Protein AF-0000000082827845 (afdb_homodimer)

InterPro domains:
  IPR000489 Pterin-binding domain [PF00809] (26-265)
  IPR000489 Pterin-binding domain [PS00792] (25-40)
  IPR000489 Pterin-binding domain [PS00793] (59-72)
  IPR000489 Pterin-binding domain [PS50972] (23-275)
  IPR006390 Dihydropteroate synthase domain [TIGR01496] (25-279)
  IPR006390 Dihydropteroate synthase domain [cd00739] (23-278)
  IPR011005 Dihydropteroate synthase-like superfamily [G3DSA:3.20.20.20] (3-283)
  IPR011005 Dihydropteroate synthase-like superfamily [SSF51717] (11-282)
  IPR045031 Dihydropteroate synthase-like [PTHR20941] (20-282)

Structure (mmCIF, N/CA/C/O backbone):
data_AF-0000000082827845-model_v1
#
loop_
_entity.id
_entity.type
_entity.pdbx_description
1 polymer 'Dihydropteroate synthase'
#
loop_
_atom_site.group_PDB
_atom_site.id
_atom_site.type_symbol
_atom_site.label_atom_id
_atom_site.label_alt_id
_atom_site.label_comp_id
_atom_site.label_asym_id
_atom_site.label_entity_id
_atom_site.label_seq_id
_atom_site.pdbx_PDB_ins_code
_atom_site.Cartn_x
_atom_site.Cartn_y
_atom_site.Cartn_z
_atom_site.occupancy
_atom_site.B_iso_or_equiv
_atom_site.auth_seq_id
_atom_site.auth_comp_id
_atom_site.auth_asym_id
_atom_site.auth_atom_id
_atom_site.pdbx_PDB_model_num
ATOM 1 N N . MET A 1 1 ? 6.414 -2.961 13.812 1 92.38 1 MET A N 1
ATOM 2 C CA . MET A 1 1 ? 5.125 -2.318 13.578 1 92.38 1 MET A CA 1
ATOM 3 C C . MET A 1 1 ? 3.998 -3.105 14.234 1 92.38 1 MET A C 1
ATOM 5 O O . MET A 1 1 ? 4.078 -4.328 14.359 1 92.38 1 MET A O 1
ATOM 9 N N . GLN A 1 2 ? 3.01 -2.445 14.758 1 96.38 2 GLN A N 1
ATOM 10 C CA . GLN A 1 2 ? 1.817 -3.051 15.336 1 96.38 2 GLN A CA 1
ATOM 11 C C . GLN A 1 2 ? 0.549 -2.475 14.711 1 96.38 2 GLN A C 1
ATOM 13 O O . GLN A 1 2 ? 0.483 -1.279 14.422 1 96.38 2 GLN A O 1
ATOM 18 N N . LEU A 1 3 ? -0.365 -3.387 14.539 1 97.62 3 LEU A N 1
ATOM 19 C CA . LEU A 1 3 ? -1.661 -2.93 14.047 1 97.62 3 LEU A CA 1
ATOM 20 C C . LEU A 1 3 ? -2.469 -2.283 15.164 1 97.62 3 LEU A C 1
ATOM 22 O O . LEU A 1 3 ? -2.539 -2.82 16.281 1 97.62 3 LEU A O 1
ATOM 26 N N . ILE A 1 4 ? -2.93 -1.131 14.906 1 97.88 4 ILE A N 1
ATOM 27 C CA . ILE A 1 4 ? -3.771 -0.414 15.852 1 97.88 4 ILE A CA 1
ATOM 28 C C . ILE A 1 4 ? -5.078 -0.001 15.18 1 97.88 4 ILE A C 1
ATOM 30 O O . ILE A 1 4 ? -5.07 0.499 14.047 1 97.88 4 ILE A O 1
ATOM 34 N N . SER A 1 5 ? -6.223 -0.24 15.844 1 96.19 5 SER A N 1
ATOM 35 C CA . SER A 1 5 ? -7.512 0.192 15.312 1 96.19 5 SER A CA 1
ATOM 36 C C . SER A 1 5 ? -7.617 1.714 15.281 1 96.19 5 SER A C 1
ATOM 38 O O . SER A 1 5 ? -7.031 2.398 16.125 1 96.19 5 SER A O 1
ATOM 40 N N . LEU A 1 6 ? -8.328 2.242 14.344 1 97.56 6 LEU A N 1
ATOM 41 C CA . LEU A 1 6 ? -8.609 3.672 14.297 1 97.56 6 LEU A CA 1
ATOM 42 C C . LEU A 1 6 ? -9.539 4.082 15.43 1 97.56 6 LEU A C 1
ATOM 44 O O . LEU A 1 6 ? -10.328 3.271 15.922 1 97.56 6 LEU A O 1
ATOM 48 N N . PRO A 1 7 ? -9.383 5.348 15.82 1 96.12 7 PRO A N 1
ATOM 49 C CA . PRO A 1 7 ? -10.211 5.777 16.953 1 96.12 7 PRO A CA 1
ATOM 50 C C . PRO A 1 7 ? -11.688 5.906 16.578 1 96.12 7 PRO A C 1
ATOM 52 O O . PRO A 1 7 ? -12.023 6.34 15.477 1 96.12 7 PRO A O 1
ATOM 55 N N . LYS A 1 8 ? -12.617 5.523 17.5 1 94.94 8 LYS A N 1
ATOM 56 C CA . LYS A 1 8 ? -14.055 5.703 17.328 1 94.94 8 LYS A CA 1
ATOM 57 C C . LYS A 1 8 ? -14.5 7.074 17.844 1 94.94 8 LYS A C 1
ATOM 59 O O . LYS A 1 8 ? -15.062 7.184 18.938 1 94.94 8 LYS A O 1
ATOM 64 N N . GLN A 1 9 ? -14.164 8.039 17.078 1 96.06 9 GLN A N 1
ATOM 65 C CA . GLN A 1 9 ? -14.438 9.43 17.438 1 96.06 9 GLN A CA 1
ATOM 66 C C . GLN A 1 9 ? -14.93 10.219 16.234 1 96.06 9 GLN A C 1
AT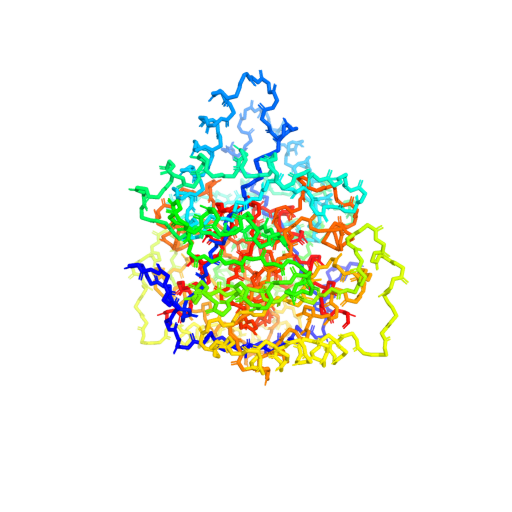OM 68 O O . GLN A 1 9 ? -14.555 9.93 15.094 1 96.06 9 GLN A O 1
ATOM 73 N N . ILE A 1 10 ? -15.844 11.086 16.562 1 97.81 10 ILE A N 1
ATOM 74 C CA . ILE A 1 10 ? -16.328 12.016 15.547 1 97.81 10 ILE A CA 1
ATOM 75 C C . ILE A 1 10 ? -15.719 13.398 15.773 1 97.81 10 ILE A C 1
ATOM 77 O O . ILE A 1 10 ? -15.75 13.914 16.891 1 97.81 10 ILE A O 1
ATOM 81 N N . LEU A 1 11 ? -15.047 13.938 14.812 1 97.94 11 LEU A N 1
ATOM 82 C CA . LEU A 1 11 ? -14.547 15.312 14.859 1 97.94 11 LEU A CA 1
ATOM 83 C C . LEU A 1 11 ? -15.57 16.281 14.289 1 97.94 11 LEU A C 1
ATOM 85 O O . LEU A 1 11 ? -15.984 16.156 13.125 1 97.94 11 LEU A O 1
ATOM 89 N N . GLN A 1 12 ? -15.984 17.219 15.102 1 97.5 12 GLN A N 1
ATOM 90 C CA . GLN A 1 12 ? -16.938 18.219 14.648 1 97.5 12 GLN A CA 1
ATOM 91 C C . GLN A 1 12 ? -16.25 19.328 13.859 1 97.5 12 GLN A C 1
ATOM 93 O O . GLN A 1 12 ? -15.297 19.938 14.352 1 97.5 12 GLN A O 1
ATOM 98 N N . CYS A 1 13 ? -16.719 19.562 12.641 1 97.38 13 CYS A N 1
ATOM 99 C CA . CYS A 1 13 ? -16.188 20.578 11.742 1 97.38 13 CYS A CA 1
ATOM 100 C C . CYS A 1 13 ? -17.297 21.5 11.25 1 97.38 13 CYS A C 1
ATOM 102 O O . CYS A 1 13 ? -17.719 21.406 10.102 1 97.38 13 CYS A O 1
ATOM 104 N N . GLY A 1 14 ? -17.688 22.438 12.117 1 94.88 14 GLY A N 1
ATOM 105 C CA . GLY A 1 14 ? -18.859 23.219 11.805 1 94.88 14 GLY A CA 1
ATOM 106 C C . GLY A 1 14 ? -20.125 22.375 11.695 1 94.88 14 GLY A C 1
ATOM 107 O O . GLY A 1 14 ? -20.469 21.641 12.617 1 94.88 14 GLY A O 1
ATOM 108 N N . GLN A 1 15 ? -20.75 22.516 10.586 1 94.5 15 GLN A N 1
ATOM 109 C CA . GLN A 1 15 ? -21.969 21.734 10.359 1 94.5 15 GLN A CA 1
ATOM 110 C C . GLN A 1 15 ? -21.641 20.344 9.828 1 94.5 15 GLN A C 1
ATOM 112 O O . GLN A 1 15 ? -22.516 19.484 9.727 1 94.5 15 GLN A O 1
ATOM 117 N N . LEU A 1 16 ? -20.391 20.156 9.555 1 96.94 16 LEU A N 1
ATOM 118 C CA . LEU A 1 16 ? -19.953 18.859 9.031 1 96.94 16 LEU A CA 1
ATOM 119 C C . LEU A 1 16 ? -19.297 18.031 10.133 1 96.94 16 LEU A C 1
ATOM 121 O O . LEU A 1 16 ? -19.031 18.531 11.227 1 96.94 16 LEU A O 1
ATOM 125 N N . GLN A 1 17 ? -19.156 16.734 9.852 1 97.44 17 GLN A N 1
ATOM 126 C CA . GLN A 1 17 ? -18.531 15.805 10.781 1 97.44 17 GLN A CA 1
ATOM 127 C C . GLN A 1 17 ? -17.531 14.906 10.07 1 97.44 17 GLN A C 1
ATOM 129 O O . GLN A 1 17 ? -17.703 14.578 8.891 1 97.44 17 GLN A O 1
ATOM 134 N N . LEU A 1 18 ? -16.531 14.633 10.75 1 97.69 18 LEU A N 1
ATOM 135 C CA . LEU A 1 18 ? -15.531 13.68 10.281 1 97.69 18 LEU A CA 1
ATOM 136 C C . LEU A 1 18 ? -15.484 12.445 11.18 1 97.69 18 LEU A C 1
ATOM 138 O O . LEU A 1 18 ? -15.078 12.539 12.336 1 97.69 18 LEU A O 1
ATOM 142 N N . ASP A 1 19 ? -15.938 11.281 10.672 1 98.31 19 ASP A N 1
ATOM 143 C CA . ASP A 1 19 ? -15.883 10.016 11.406 1 98.31 19 ASP A CA 1
ATOM 144 C C . ASP A 1 19 ? -14.477 9.422 11.359 1 98.31 19 ASP A C 1
ATOM 146 O O . ASP A 1 19 ? -14.062 8.859 10.344 1 98.31 19 ASP A O 1
ATOM 150 N N . LEU A 1 20 ? -13.75 9.469 12.469 1 98.44 20 LEU A N 1
ATOM 151 C CA . LEU A 1 20 ? -12.336 9.117 12.5 1 98.44 20 LEU A CA 1
ATOM 152 C C . LEU A 1 20 ? -12.148 7.613 12.68 1 98.44 20 LEU A C 1
ATOM 154 O O . LEU A 1 20 ? -11.023 7.133 12.789 1 98.44 20 LEU A O 1
ATOM 158 N N . SER A 1 21 ? -13.281 6.863 12.703 1 97.69 21 SER A N 1
ATOM 159 C CA . SER A 1 21 ? -13.18 5.406 12.719 1 97.69 21 SER A CA 1
ATOM 160 C C . SER A 1 21 ? -12.852 4.859 11.336 1 97.69 21 SER A C 1
ATOM 162 O O . SER A 1 21 ? -12.633 3.658 11.172 1 97.69 21 SER A O 1
ATOM 164 N N . GLN A 1 22 ? -12.797 5.75 10.367 1 97.56 22 GLN A N 1
ATOM 165 C CA . GLN A 1 22 ? -12.328 5.441 9.023 1 97.56 22 GLN A CA 1
ATOM 166 C C . GLN A 1 22 ? -11.227 6.406 8.586 1 97.56 22 GLN A C 1
ATOM 168 O O . GLN A 1 22 ? -11.188 7.551 9.039 1 97.56 22 GLN A O 1
ATOM 173 N N . PRO A 1 23 ? -10.375 5.934 7.738 1 98.44 23 PRO A N 1
ATOM 174 C CA . PRO A 1 23 ? -9.312 6.832 7.285 1 98.44 23 PRO A CA 1
ATOM 175 C C . PRO A 1 23 ? -9.812 7.898 6.312 1 98.44 23 PRO A C 1
ATOM 177 O O . PRO A 1 23 ? -10.719 7.637 5.516 1 98.44 23 PRO A O 1
ATOM 180 N N . HIS A 1 24 ? -9.188 9.078 6.383 1 98.81 24 HIS A N 1
ATOM 181 C CA . HIS A 1 24 ? -9.555 10.203 5.535 1 98.81 24 HIS A CA 1
ATOM 182 C C . HIS A 1 24 ? -8.336 10.75 4.789 1 98.81 24 HIS A C 1
ATOM 184 O O . HIS A 1 24 ? -7.25 10.852 5.359 1 98.81 24 HIS A O 1
ATOM 190 N N . VAL A 1 25 ? -8.562 11.055 3.518 1 98.88 25 VAL A N 1
ATOM 191 C CA . VAL A 1 25 ? -7.516 11.688 2.723 1 98.88 25 VAL A CA 1
ATOM 192 C C . VAL A 1 25 ? -7.668 13.203 2.781 1 98.88 25 VAL A C 1
ATOM 194 O O . VAL A 1 25 ? -8.734 13.742 2.484 1 98.88 25 VAL A O 1
ATOM 197 N N . MET A 1 26 ? -6.637 13.812 3.273 1 98.94 26 MET A N 1
ATOM 198 C CA . MET A 1 26 ? -6.484 15.266 3.23 1 98.94 26 MET A CA 1
ATOM 199 C C . MET A 1 26 ? -5.66 15.688 2.02 1 98.94 26 MET A C 1
ATOM 201 O O . MET A 1 26 ? -4.441 15.508 1.996 1 98.94 26 MET A O 1
ATOM 205 N N . GLY A 1 27 ? -6.406 16.203 1.016 1 98.81 27 GLY A N 1
ATOM 206 C CA . GLY A 1 27 ? -5.73 16.656 -0.195 1 98.81 27 GLY A CA 1
ATOM 207 C C . GLY A 1 27 ? -5.016 17.984 -0.033 1 98.81 27 GLY A C 1
ATOM 208 O O . GLY A 1 27 ? -5.566 18.922 0.548 1 98.81 27 GLY A O 1
ATOM 209 N N . ILE A 1 28 ? -3.84 18.062 -0.512 1 97.81 28 ILE A N 1
ATOM 210 C CA . ILE A 1 28 ? -3.01 19.25 -0.367 1 97.81 28 ILE A CA 1
ATOM 211 C C . ILE A 1 28 ? -3.305 20.234 -1.504 1 97.81 28 ILE A C 1
ATOM 213 O O . ILE A 1 28 ? -3.188 19.875 -2.68 1 97.81 28 ILE A O 1
ATOM 217 N N . LEU A 1 29 ? -3.697 21.391 -1.218 1 96.94 29 LEU A N 1
ATOM 218 C CA . LEU A 1 29 ? -3.93 22.469 -2.18 1 96.94 29 LEU A CA 1
ATOM 219 C C . LEU A 1 29 ? -3.061 23.688 -1.862 1 96.94 29 LEU A C 1
ATOM 221 O O . LEU A 1 29 ? -3.408 24.5 -1.001 1 96.94 29 LEU A O 1
ATOM 225 N N . ASN A 1 30 ? -2.004 23.797 -2.533 1 93.12 30 ASN A N 1
ATOM 226 C CA . ASN A 1 30 ? -1.158 24.969 -2.404 1 93.12 30 ASN A CA 1
ATOM 227 C C . ASN A 1 30 ? -1.612 26.094 -3.336 1 93.12 30 ASN A C 1
ATOM 229 O O . ASN A 1 30 ? -1.643 25.922 -4.555 1 93.12 30 ASN A O 1
ATOM 233 N N . VAL A 1 31 ? -1.943 27.188 -2.762 1 92.62 31 VAL A N 1
ATOM 234 C CA . VAL A 1 31 ? -2.369 28.328 -3.551 1 92.62 31 VAL A CA 1
ATOM 235 C C . VAL A 1 31 ? -1.252 29.375 -3.588 1 92.62 31 VAL A C 1
ATOM 237 O O . VAL A 1 31 ? -1.414 30.484 -3.076 1 92.62 31 VAL A O 1
ATOM 240 N N . THR A 1 32 ? -0.173 29.031 -4.16 1 83.81 32 THR A N 1
ATOM 241 C CA . THR A 1 32 ? 0.997 29.891 -4.34 1 83.81 32 THR A CA 1
ATOM 242 C C . THR A 1 32 ? 1.17 30.266 -5.805 1 83.81 32 THR A C 1
ATOM 244 O O . THR A 1 32 ? 0.622 29.609 -6.691 1 83.81 32 THR A O 1
ATOM 247 N N . PRO A 1 33 ? 1.771 31.406 -6.051 1 75.69 33 PRO A N 1
ATOM 248 C CA . PRO A 1 33 ? 1.95 31.828 -7.441 1 75.69 33 PRO A CA 1
ATOM 249 C C . PRO A 1 33 ? 2.635 30.766 -8.305 1 75.69 33 PRO A C 1
ATOM 251 O O . PRO A 1 33 ? 2.305 30.609 -9.477 1 75.69 33 PRO A O 1
ATOM 254 N N . ASP A 1 34 ? 3.531 30.094 -7.809 1 67.44 34 ASP A N 1
ATOM 255 C CA . ASP A 1 34 ? 4.285 29.094 -8.578 1 67.44 34 ASP A CA 1
ATOM 256 C C . ASP A 1 34 ? 3.412 27.906 -8.945 1 67.44 34 ASP A C 1
ATOM 258 O O . ASP A 1 34 ? 3.67 27.234 -9.945 1 67.44 34 ASP A O 1
ATOM 262 N N . SER A 1 35 ? 2.42 27.766 -8.195 1 65.06 35 SER A N 1
ATOM 263 C CA . SER A 1 35 ? 1.597 26.578 -8.383 1 65.06 35 SER A CA 1
ATOM 264 C C . SER A 1 35 ? 0.62 26.75 -9.539 1 65.06 35 SER A C 1
ATOM 266 O O . SER A 1 35 ? 0.177 25.766 -10.141 1 65.06 35 SER A O 1
ATOM 268 N N . PHE A 1 36 ? 0.26 28.078 -9.867 1 63.91 36 PHE A N 1
ATOM 269 C CA . PHE A 1 36 ? -0.794 28.328 -10.844 1 63.91 36 PHE A CA 1
ATOM 270 C C . PHE A 1 36 ? -0.368 29.406 -11.844 1 63.91 36 PHE A C 1
ATOM 272 O O . PHE A 1 36 ? -1.212 30.062 -12.453 1 63.91 36 PHE A O 1
ATOM 279 N N . SER A 1 37 ? 0.885 29.734 -11.969 1 55.19 37 SER A N 1
ATOM 280 C CA . SER A 1 37 ? 1.45 30.953 -12.547 1 55.19 37 SER A CA 1
ATOM 281 C C . SER A 1 37 ? 1.005 31.125 -13.992 1 55.19 37 SER A C 1
ATOM 283 O O . SER A 1 37 ? 1.196 32.188 -14.578 1 55.19 37 SER A O 1
ATOM 285 N N . ASP A 1 38 ? 0.523 30.125 -14.516 1 52.06 38 ASP A N 1
ATOM 286 C CA . ASP A 1 38 ? 0.467 30.5 -15.93 1 52.06 38 ASP A CA 1
ATOM 287 C C . ASP A 1 38 ? -0.669 31.469 -16.203 1 52.06 38 ASP A C 1
ATOM 289 O O . ASP A 1 38 ? -0.831 31.953 -17.328 1 52.06 38 ASP A O 1
ATOM 293 N N . GLY A 1 39 ? -1.39 31.906 -15.25 1 55.5 39 GLY A N 1
ATOM 294 C CA . GLY A 1 39 ? -2.457 32.812 -15.633 1 55.5 39 GLY A CA 1
ATOM 295 C C . GLY A 1 39 ? -2.793 33.844 -14.555 1 55.5 39 GLY A C 1
ATOM 296 O O . GLY A 1 39 ? -2.166 33.844 -13.492 1 55.5 39 GLY A O 1
ATOM 297 N N . GLY A 1 40 ? -3.477 35.125 -14.742 1 56.78 40 GLY A N 1
ATOM 298 C CA . GLY A 1 40 ? -3.998 36.188 -13.883 1 56.78 40 GLY A CA 1
ATOM 299 C C . GLY A 1 40 ? -4.684 35.656 -12.641 1 56.78 40 GLY A C 1
ATOM 300 O O . GLY A 1 40 ? -4.816 34.438 -12.477 1 56.78 40 GLY A O 1
ATOM 301 N N . LYS A 1 41 ? -4.898 36.438 -11.586 1 59.34 41 LYS A N 1
ATOM 302 C CA . LYS A 1 41 ? -5.469 36.062 -10.289 1 59.34 41 LYS A CA 1
ATOM 303 C C . LYS A 1 41 ? -6.711 35.219 -10.453 1 59.34 41 LYS A C 1
ATOM 305 O O . LYS A 1 41 ? -6.871 34.188 -9.758 1 59.34 41 LYS A O 1
ATOM 310 N N . HIS A 1 42 ? -7.559 35.688 -11.273 1 65.75 42 HIS A N 1
ATOM 311 C CA . HIS A 1 42 ? -8.789 34.938 -11.508 1 65.75 42 HIS A CA 1
ATOM 312 C C . HIS A 1 42 ? -8.5 33.531 -12.062 1 65.75 42 HIS A C 1
ATOM 314 O O . HIS A 1 42 ? -9.156 32.562 -11.688 1 65.75 42 HIS A O 1
ATOM 320 N N . ASN A 1 43 ? -7.535 33.594 -12.789 1 74.44 43 ASN A N 1
ATOM 321 C CA . ASN A 1 43 ? -7.141 32.312 -13.375 1 74.44 43 ASN A CA 1
ATOM 322 C C . ASN A 1 43 ? -6.543 31.391 -12.328 1 74.44 43 ASN A C 1
ATOM 324 O O . ASN A 1 43 ? -6.812 30.188 -12.344 1 74.44 43 ASN A O 1
ATOM 328 N N . GLN A 1 44 ? -6.031 32.062 -11.375 1 83.44 44 GLN A N 1
ATOM 329 C CA . GLN A 1 44 ? -5.418 31.281 -10.312 1 83.44 44 GLN A CA 1
ATOM 330 C C . GLN A 1 44 ? -6.477 30.703 -9.375 1 83.44 44 GLN A C 1
ATOM 332 O O . GLN A 1 44 ? -6.391 29.547 -8.969 1 83.44 44 GLN A O 1
ATOM 337 N N . LEU A 1 45 ? -7.457 31.562 -9.102 1 91.75 45 LEU A N 1
ATOM 338 C CA . LEU A 1 45 ? -8.555 31.125 -8.25 1 91.75 45 LEU A CA 1
ATOM 339 C C . LEU A 1 45 ? -9.312 29.969 -8.891 1 91.75 45 LEU A C 1
ATOM 341 O O . LEU A 1 45 ? -9.547 28.938 -8.25 1 91.75 45 LEU A O 1
ATOM 345 N N . ASP A 1 46 ? -9.648 30.141 -10.141 1 93.31 46 ASP A N 1
ATOM 346 C CA . ASP A 1 46 ? -10.391 29.109 -10.852 1 93.31 46 ASP A CA 1
ATOM 347 C C . ASP A 1 46 ? -9.609 27.797 -10.898 1 93.31 46 ASP A C 1
ATOM 349 O O . ASP A 1 46 ? -10.18 26.719 -10.703 1 93.31 46 ASP A O 1
ATOM 353 N N . GLN A 1 47 ? -8.383 27.891 -11.117 1 93.94 47 GLN A N 1
ATOM 354 C CA . GLN A 1 47 ? -7.539 26.703 -11.195 1 93.94 47 GLN A CA 1
ATOM 355 C C . GLN A 1 47 ? -7.469 26 -9.844 1 93.94 47 GLN A C 1
ATOM 357 O O . GLN A 1 47 ? -7.52 24.766 -9.781 1 93.94 47 GLN A O 1
ATOM 362 N N . ALA A 1 48 ? -7.293 26.781 -8.805 1 95.5 48 ALA A N 1
ATOM 363 C CA . ALA A 1 48 ? -7.238 26.219 -7.457 1 95.5 48 ALA A CA 1
ATOM 364 C C . ALA A 1 48 ? -8.539 25.5 -7.109 1 95.5 48 ALA A C 1
ATOM 366 O O . ALA A 1 48 ? -8.516 24.391 -6.586 1 95.5 48 ALA A O 1
ATOM 367 N N . VAL A 1 49 ? -9.656 26.156 -7.422 1 96.81 49 VAL A N 1
ATOM 368 C CA . VAL A 1 49 ? -10.969 25.578 -7.125 1 96.81 49 VAL A CA 1
ATOM 369 C C . VAL A 1 49 ? -11.172 24.312 -7.945 1 96.81 49 VAL A C 1
ATOM 371 O O . VAL A 1 49 ? -11.625 23.297 -7.418 1 96.81 49 VAL A O 1
ATOM 374 N N . ASP A 1 50 ? -10.805 24.375 -9.203 1 96.56 50 ASP A N 1
ATOM 375 C CA . ASP A 1 50 ? -10.93 23.203 -10.07 1 96.56 50 ASP A CA 1
ATOM 376 C C . ASP A 1 50 ? -10.094 22.031 -9.531 1 96.56 50 ASP A C 1
ATOM 378 O O . ASP A 1 50 ? -10.547 20.891 -9.555 1 96.56 50 ASP A O 1
ATOM 382 N N . HIS A 1 51 ? -8.945 22.344 -9.109 1 96.69 51 HIS A N 1
ATOM 383 C CA . HIS A 1 51 ? -8.078 21.312 -8.562 1 96.69 51 HIS A CA 1
ATOM 384 C C . HIS A 1 51 ? -8.672 20.703 -7.297 1 96.69 51 HIS A C 1
ATOM 386 O O . HIS A 1 51 ? -8.648 19.484 -7.121 1 96.69 51 HIS A O 1
ATOM 392 N N . ALA A 1 52 ? -9.172 21.531 -6.441 1 98 52 ALA A N 1
ATOM 393 C CA . ALA A 1 52 ? -9.82 21.047 -5.227 1 98 52 ALA A CA 1
ATOM 394 C C . ALA A 1 52 ? -11 20.141 -5.559 1 98 52 ALA A C 1
ATOM 396 O O . ALA A 1 52 ? -11.156 19.078 -4.961 1 98 52 ALA A O 1
ATOM 397 N N . LEU A 1 53 ? -11.812 20.547 -6.504 1 98.12 53 LEU A N 1
ATOM 398 C CA . LEU A 1 53 ? -12.969 19.75 -6.898 1 98.12 53 LEU A CA 1
ATOM 399 C C . LEU A 1 53 ? -12.539 18.406 -7.477 1 98.12 53 LEU A C 1
ATOM 401 O O . LEU A 1 53 ? -13.188 17.391 -7.227 1 98.12 53 LEU A O 1
ATOM 405 N N . SER A 1 54 ? -11.461 18.469 -8.227 1 98 54 SER A N 1
ATOM 406 C CA . SER A 1 54 ? -10.906 17.219 -8.742 1 98 54 SER A CA 1
ATOM 407 C C . SER A 1 54 ? -10.492 16.281 -7.609 1 98 54 SER A C 1
ATOM 409 O O . SER A 1 54 ? -10.727 15.078 -7.668 1 98 54 SER A O 1
ATOM 411 N N . MET A 1 55 ? -9.844 16.812 -6.59 1 98.5 55 MET A N 1
ATOM 412 C CA . MET A 1 55 ? -9.43 16 -5.445 1 98.5 55 MET A CA 1
ATOM 413 C C . MET A 1 55 ? -10.641 15.414 -4.73 1 98.5 55 MET A C 1
ATOM 415 O O . MET A 1 55 ? -10.617 14.266 -4.297 1 98.5 55 MET A O 1
ATOM 419 N N . ILE A 1 56 ? -11.664 16.234 -4.594 1 98.44 56 ILE A N 1
ATOM 420 C CA . ILE A 1 56 ? -12.891 15.766 -3.969 1 98.44 56 ILE A CA 1
ATOM 421 C C . ILE A 1 56 ? -13.453 14.586 -4.762 1 98.44 56 ILE A C 1
ATOM 423 O O . ILE A 1 56 ? -13.812 13.562 -4.184 1 98.44 56 ILE A O 1
ATOM 427 N N . GLU A 1 57 ? -13.484 14.703 -6.07 1 97.81 57 GLU A N 1
ATOM 428 C CA . GLU A 1 57 ? -13.953 13.633 -6.938 1 97.81 57 GLU A CA 1
ATOM 429 C C . GLU A 1 57 ? -13.086 12.383 -6.789 1 97.81 57 GLU A C 1
ATOM 431 O O . GLU A 1 57 ? -13.586 11.258 -6.887 1 97.81 57 GLU A O 1
ATOM 436 N N . GLN A 1 58 ? -11.867 12.586 -6.531 1 97.94 58 GLN A N 1
ATOM 437 C CA . GLN A 1 58 ? -10.906 11.5 -6.406 1 97.94 58 GLN A CA 1
ATOM 438 C C . GLN A 1 58 ? -11.016 10.82 -5.047 1 97.94 58 GLN A C 1
ATOM 440 O O . GLN A 1 58 ? -10.445 9.742 -4.836 1 97.94 58 GLN A O 1
ATOM 445 N N . GLY A 1 59 ? -11.703 11.477 -4.055 1 97.94 59 GLY A N 1
ATOM 446 C CA . GLY A 1 59 ? -11.953 10.789 -2.803 1 97.94 59 GLY A CA 1
ATOM 447 C C . GLY A 1 59 ? -11.5 11.57 -1.586 1 97.94 59 GLY A C 1
ATOM 448 O O . GLY A 1 59 ? -11.625 11.094 -0.454 1 97.94 59 GLY A O 1
ATOM 449 N N . ALA A 1 60 ? -10.961 12.812 -1.784 1 98.62 60 ALA A N 1
ATOM 450 C CA . ALA A 1 60 ? -10.57 13.633 -0.637 1 98.62 60 ALA A CA 1
ATOM 451 C C . ALA A 1 60 ? -11.789 14.047 0.182 1 98.62 60 ALA A C 1
ATOM 453 O O . ALA A 1 60 ? -12.789 14.508 -0.372 1 98.62 60 ALA A O 1
ATOM 454 N N . THR A 1 61 ? -11.664 13.859 1.501 1 98.5 61 THR A N 1
ATOM 455 C CA . THR A 1 61 ? -12.742 14.305 2.383 1 98.5 61 THR A CA 1
ATOM 456 C C . THR A 1 61 ? -12.359 15.602 3.086 1 98.5 61 THR A C 1
ATOM 458 O O . THR A 1 61 ? -13.211 16.266 3.684 1 98.5 61 THR A O 1
ATOM 461 N N . ILE A 1 62 ? -11.078 15.953 3.043 1 98.88 62 ILE A N 1
ATOM 462 C CA . ILE A 1 62 ? -10.531 17.203 3.555 1 98.88 62 ILE A CA 1
ATOM 463 C C . ILE A 1 62 ? -9.672 17.875 2.48 1 98.88 62 ILE A C 1
ATOM 465 O O . ILE A 1 62 ? -8.914 17.203 1.779 1 98.88 62 ILE A O 1
ATOM 469 N N . ILE A 1 63 ? -9.82 19.125 2.271 1 98.81 63 ILE A N 1
ATOM 470 C CA . ILE A 1 63 ? -8.898 19.906 1.453 1 98.81 63 ILE A CA 1
ATOM 471 C C . ILE A 1 63 ? -8.07 20.828 2.346 1 98.81 63 ILE A C 1
ATOM 473 O O . ILE A 1 63 ? -8.625 21.656 3.078 1 98.81 63 ILE A O 1
ATOM 477 N N . ASP A 1 64 ? -6.797 20.656 2.32 1 98.69 64 ASP A N 1
ATOM 478 C CA . ASP A 1 64 ? -5.871 21.469 3.109 1 98.69 64 ASP A CA 1
ATOM 479 C C . ASP A 1 64 ? -5.273 22.594 2.275 1 98.69 64 ASP A C 1
ATOM 481 O O . ASP A 1 64 ? -4.395 22.359 1.444 1 98.69 64 ASP A O 1
ATOM 485 N N . ILE A 1 65 ? -5.656 23.781 2.545 1 98.06 65 ILE A N 1
ATOM 486 C CA . ILE A 1 65 ? -5.32 24.938 1.74 1 98.06 65 ILE A CA 1
ATOM 487 C C . ILE A 1 65 ? -4.168 25.703 2.395 1 98.06 65 ILE A C 1
ATOM 489 O O . ILE A 1 65 ? -4.246 26.078 3.568 1 98.06 65 ILE A O 1
ATOM 493 N N . GLY A 1 66 ? -3.154 25.844 1.693 1 95.88 66 GLY A N 1
ATOM 494 C CA . GLY A 1 66 ? -1.999 26.594 2.168 1 95.88 66 GLY A CA 1
ATOM 495 C C . GLY A 1 66 ? -1.601 27.734 1.242 1 95.88 66 GLY A C 1
ATOM 496 O O . GLY A 1 66 ? -1.517 27.547 0.027 1 95.88 66 GLY A O 1
ATOM 497 N N . GLY A 1 67 ? -1.388 28.828 1.792 1 92.12 67 GLY A N 1
ATOM 498 C CA . GLY A 1 67 ? -0.972 29.984 1.012 1 92.12 67 GLY A CA 1
ATOM 499 C C . GLY A 1 67 ? 0.508 30.297 1.143 1 92.12 67 GLY A C 1
ATOM 500 O O . GLY A 1 67 ? 1.019 31.203 0.489 1 92.12 67 GLY A O 1
ATOM 501 N N . GLU A 1 68 ? 1.165 29.562 2.035 1 86.75 68 GLU A N 1
ATOM 502 C CA . GLU A 1 68 ? 2.598 29.688 2.283 1 86.75 68 GLU A CA 1
ATOM 503 C C . GLU A 1 68 ? 3.299 28.344 2.127 1 86.75 68 GLU A C 1
ATOM 505 O O . GLU A 1 68 ? 2.768 27.297 2.535 1 86.75 68 GLU A O 1
ATOM 510 N N . SER A 1 69 ? 4.477 28.438 1.406 1 76.06 69 SER A N 1
ATOM 511 C CA . SER A 1 69 ? 5.262 27.219 1.33 1 76.06 69 SER A CA 1
ATOM 512 C C . SER A 1 69 ? 6.07 27 2.604 1 76.06 69 SER A C 1
ATOM 514 O O . SER A 1 69 ? 6.645 27.938 3.15 1 76.06 69 SER A O 1
ATOM 516 N N . THR A 1 70 ? 5.926 25.781 3.158 1 68.69 70 THR A N 1
ATOM 517 C CA . THR A 1 70 ? 6.703 25.438 4.348 1 68.69 70 THR A CA 1
ATOM 518 C C . THR A 1 70 ? 7.855 24.5 3.988 1 68.69 70 THR A C 1
ATOM 520 O O . THR A 1 70 ? 8.453 23.875 4.867 1 68.69 70 THR A O 1
ATOM 523 N N . ARG A 1 71 ? 8.125 24.422 2.697 1 67.31 71 ARG A N 1
ATOM 524 C CA . ARG A 1 71 ? 9.297 23.656 2.264 1 67.31 71 ARG A CA 1
ATOM 525 C C . ARG A 1 71 ? 10.586 24.297 2.795 1 67.31 71 ARG A C 1
ATOM 527 O O . ARG A 1 71 ? 10.633 25.5 3.039 1 67.31 71 ARG A O 1
ATOM 534 N N . PRO A 1 72 ? 11.492 23.422 2.986 1 65.25 72 PRO A N 1
ATOM 535 C CA . PRO A 1 72 ? 12.773 23.984 3.4 1 65.25 72 PRO A CA 1
ATOM 536 C C . PRO A 1 72 ? 13.273 25.078 2.443 1 65.25 72 PRO A C 1
ATOM 538 O O . PRO A 1 72 ? 13.297 24.859 1.228 1 65.25 72 PRO A O 1
ATOM 541 N N . GLY A 1 73 ? 13.594 26.234 2.871 1 65.44 73 GLY A N 1
ATOM 542 C CA . GLY A 1 73 ? 14.141 27.328 2.084 1 65.44 73 GLY A CA 1
ATOM 543 C C . GLY A 1 73 ? 13.07 28.25 1.544 1 65.44 73 GLY A C 1
ATOM 544 O O . GLY A 1 73 ? 13.375 29.203 0.823 1 65.44 73 GLY A O 1
ATOM 545 N N . ALA A 1 74 ? 11.805 28 1.877 1 67.31 74 ALA A N 1
ATOM 546 C CA . ALA A 1 74 ? 10.711 28.812 1.357 1 67.31 74 ALA A CA 1
ATOM 547 C C . ALA A 1 74 ? 10.734 30.203 1.982 1 67.31 74 ALA A C 1
ATOM 549 O O . ALA A 1 74 ? 11.109 30.375 3.146 1 67.31 74 ALA A O 1
ATOM 550 N N . SER A 1 75 ? 10.43 31.219 1.138 1 70.88 75 SER A N 1
ATOM 551 C CA . SER A 1 75 ? 10.367 32.594 1.619 1 70.88 75 SER A CA 1
ATOM 552 C C . SER A 1 75 ? 9.094 32.844 2.41 1 70.88 75 SER A C 1
ATOM 554 O O . SER A 1 75 ? 8.039 32.281 2.088 1 70.88 75 SER A O 1
ATOM 556 N N . GLU A 1 76 ? 9.234 33.75 3.418 1 77.38 76 GLU A N 1
ATOM 557 C CA . GLU A 1 76 ? 8.086 34.125 4.223 1 77.38 76 GLU A CA 1
ATOM 558 C C . GLU A 1 76 ? 7.098 34.969 3.408 1 77.38 76 GLU A C 1
ATOM 560 O O . GLU A 1 76 ? 7.504 35.719 2.525 1 77.38 76 GLU A O 1
ATOM 565 N N . VAL A 1 77 ? 5.855 34.781 3.621 1 85.75 77 VAL A N 1
ATOM 566 C CA . VAL A 1 77 ? 4.773 35.5 2.975 1 85.75 77 VAL A CA 1
ATOM 567 C C . VAL A 1 77 ? 4.098 36.438 3.988 1 85.75 77 VAL A C 1
ATOM 569 O O . VAL A 1 77 ? 3.863 36.031 5.133 1 85.75 77 VAL A O 1
ATOM 572 N N . ALA A 1 78 ? 3.834 37.656 3.539 1 91.88 78 ALA A N 1
ATOM 573 C CA . ALA A 1 78 ? 3.113 38.594 4.406 1 91.88 78 ALA A CA 1
ATOM 574 C C . ALA A 1 78 ? 1.707 38.062 4.707 1 91.88 78 ALA A C 1
ATOM 576 O O . ALA A 1 78 ? 1.075 37.438 3.859 1 91.88 78 ALA A O 1
ATOM 577 N N . VAL A 1 79 ? 1.259 38.312 5.906 1 94.62 79 VAL A N 1
ATOM 578 C CA . VAL A 1 79 ? -0.046 37.875 6.379 1 94.62 79 VAL A CA 1
ATOM 579 C C . VAL A 1 79 ? -1.129 38.281 5.387 1 94.62 79 VAL A C 1
ATOM 581 O O . VAL A 1 79 ? -1.969 37.469 4.992 1 94.62 79 VAL A O 1
ATOM 584 N N . GLU A 1 80 ? -1.089 39.531 4.98 1 94.88 80 GLU A N 1
ATOM 585 C CA . GLU A 1 80 ? -2.105 40.062 4.074 1 94.88 80 GLU A CA 1
ATOM 586 C C . GLU A 1 80 ? -2.105 39.312 2.748 1 94.88 80 GLU A C 1
ATOM 588 O O . GLU A 1 80 ? -3.168 39.031 2.184 1 94.88 80 GLU A O 1
ATOM 593 N N . GLU A 1 81 ? -1 39 2.258 1 93.62 81 GLU A N 1
ATOM 594 C CA . GLU A 1 81 ? -0.881 38.25 1.011 1 93.62 81 GLU A CA 1
ATOM 595 C C . GLU A 1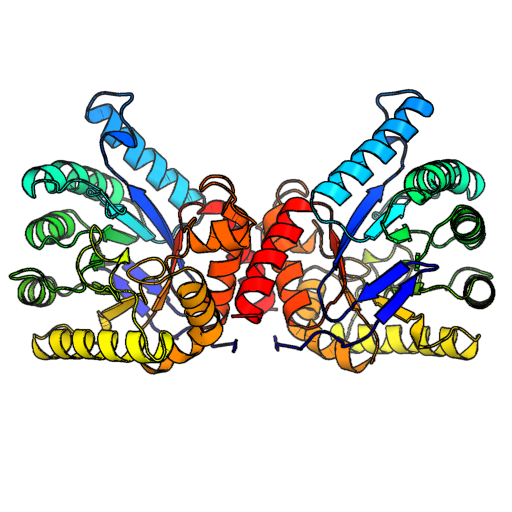 81 ? -1.408 36.844 1.169 1 93.62 81 GLU A C 1
ATOM 597 O O . GLU A 1 81 ? -2.092 36.312 0.283 1 93.62 81 GLU A O 1
ATOM 602 N N . GLU A 1 82 ? -1.037 36.219 2.242 1 95.19 82 GLU A N 1
ATOM 603 C CA . GLU A 1 82 ? -1.537 34.875 2.498 1 95.19 82 GLU A CA 1
ATOM 604 C C . GLU A 1 82 ? -3.061 34.844 2.592 1 95.19 82 GLU A C 1
ATOM 606 O O . GLU A 1 82 ? -3.711 33.938 2.062 1 95.19 82 GLU A O 1
ATOM 611 N N . VAL A 1 83 ? -3.611 35.875 3.23 1 96.69 83 VAL A N 1
ATOM 612 C CA . VAL A 1 83 ? -5.062 36 3.332 1 96.69 83 VAL A CA 1
ATOM 613 C C . VAL A 1 83 ? -5.668 36.125 1.937 1 96.69 83 VAL A C 1
ATOM 615 O O . VAL A 1 83 ? -6.656 35.469 1.615 1 96.69 83 VAL A O 1
ATOM 618 N N . ARG A 1 84 ? -5.047 36.938 1.099 1 94.62 84 ARG A N 1
ATOM 619 C CA . ARG A 1 84 ? -5.535 37.188 -0.253 1 94.62 84 ARG A CA 1
ATOM 620 C C . ARG A 1 84 ? -5.516 35.906 -1.092 1 94.62 84 ARG A C 1
ATOM 622 O O . ARG A 1 84 ? -6.359 35.75 -1.971 1 94.62 84 ARG A O 1
ATOM 629 N N . ARG A 1 85 ? -4.629 35.094 -0.79 1 93.81 85 ARG A N 1
ATOM 630 C CA . ARG A 1 85 ? -4.484 33.844 -1.543 1 93.81 85 ARG A CA 1
ATOM 631 C C . ARG A 1 85 ? -5.477 32.781 -1.063 1 93.81 85 ARG A C 1
ATOM 633 O O . ARG A 1 85 ? -6.102 32.094 -1.875 1 93.81 85 ARG A O 1
ATOM 640 N N . VAL A 1 86 ? -5.656 32.688 0.218 1 96.81 86 VAL A N 1
ATOM 641 C CA . VAL A 1 86 ? -6.324 31.547 0.845 1 96.81 86 VAL A CA 1
ATOM 642 C C . VAL A 1 86 ? -7.828 31.812 0.916 1 96.81 86 VAL A C 1
ATOM 644 O O . VAL A 1 86 ? -8.633 30.938 0.548 1 96.81 86 VAL A O 1
ATOM 647 N N . VAL A 1 87 ? -8.242 32.969 1.302 1 97.81 87 VAL A N 1
ATOM 648 C CA . VAL A 1 87 ? -9.617 33.25 1.721 1 97.81 87 VAL A CA 1
ATOM 649 C C . VAL A 1 87 ? -10.562 33.094 0.532 1 97.81 87 VAL A C 1
ATOM 651 O O . VAL A 1 87 ? -11.617 32.469 0.644 1 97.81 87 VAL A O 1
ATOM 654 N N . PRO A 1 88 ? -10.242 33.594 -0.743 1 97.19 88 PRO A N 1
ATOM 655 C CA . PRO A 1 88 ? -11.156 33.438 -1.872 1 97.19 88 PRO A CA 1
ATOM 656 C C . PRO A 1 88 ? -11.398 31.969 -2.213 1 97.19 88 PRO A C 1
ATOM 658 O O . PRO A 1 88 ? -12.516 31.594 -2.602 1 97.19 88 PRO A O 1
ATOM 661 N N . VAL A 1 89 ? -10.383 31.172 -2.057 1 97.5 89 VAL A N 1
ATOM 662 C CA . VAL A 1 89 ? -10.508 29.75 -2.34 1 97.5 89 VAL A CA 1
ATOM 663 C C . VAL A 1 89 ? -11.43 29.094 -1.311 1 97.5 89 VAL A C 1
ATOM 665 O O . VAL A 1 89 ? -12.297 28.297 -1.665 1 97.5 89 VAL A O 1
ATOM 668 N N . VAL A 1 90 ? -11.258 29.453 -0.048 1 98.38 90 VAL A N 1
ATOM 669 C CA . VAL A 1 90 ? -12.109 28.938 1.021 1 98.38 90 VAL A CA 1
ATOM 670 C C . VAL A 1 90 ? -13.562 29.312 0.754 1 98.38 90 VAL A C 1
ATOM 672 O O . VAL A 1 90 ? -14.453 28.453 0.831 1 98.38 90 VAL A O 1
ATOM 675 N N . GLU A 1 91 ? -13.797 30.547 0.418 1 98.06 91 GLU A N 1
ATOM 676 C CA . GLU A 1 91 ? -15.156 31.016 0.142 1 98.06 91 GLU A CA 1
ATOM 677 C C . GLU A 1 91 ? -15.797 30.203 -0.984 1 98.06 91 GLU A C 1
ATOM 679 O O . GLU A 1 91 ? -16.953 29.797 -0.878 1 98.06 91 GLU A O 1
ATOM 684 N N . ALA A 1 92 ? -15.023 30.016 -2.014 1 97.25 92 ALA A N 1
ATOM 685 C CA . ALA A 1 92 ? -15.539 29.297 -3.178 1 97.25 92 ALA A CA 1
ATOM 686 C C . ALA A 1 92 ? -15.859 27.844 -2.826 1 97.25 92 ALA A C 1
ATOM 688 O O . ALA A 1 92 ? -16.859 27.281 -3.307 1 97.25 92 ALA A O 1
ATOM 689 N N . LEU A 1 93 ? -15.047 27.234 -1.982 1 98.06 93 LEU A N 1
ATOM 690 C CA . LEU A 1 93 ? -15.188 25.812 -1.684 1 98.06 93 LEU A CA 1
ATOM 691 C C . LEU A 1 93 ? -16.188 25.594 -0.554 1 98.06 93 LEU A C 1
ATOM 693 O O . LEU A 1 93 ? -16.656 24.469 -0.351 1 98.06 93 LEU A O 1
ATOM 697 N N . SER A 1 94 ? -16.5 26.672 0.213 1 96.5 94 SER A N 1
ATOM 698 C CA . SER A 1 94 ? -17.359 26.547 1.388 1 96.5 94 SER A CA 1
ATOM 699 C C . SER A 1 94 ? -18.766 26.094 1.004 1 96.5 94 SER A C 1
ATOM 701 O O . SER A 1 94 ? -19.531 25.656 1.857 1 96.5 94 SER A O 1
ATOM 703 N N . HIS A 1 95 ? -19.062 26.141 -0.28 1 93.56 95 HIS A N 1
ATOM 704 C CA . HIS A 1 95 ? -20.375 25.75 -0.766 1 93.56 95 HIS A CA 1
ATOM 705 C C . HIS A 1 95 ? -20.406 24.281 -1.153 1 93.56 95 HIS A C 1
ATOM 707 O O . HIS A 1 95 ? -21.453 23.75 -1.556 1 93.56 95 HIS A O 1
ATOM 713 N N . HIS A 1 96 ? -19.359 23.641 -1.04 1 94.56 96 HIS A N 1
ATOM 714 C CA . HIS A 1 96 ? -19.281 22.219 -1.345 1 94.56 96 HIS A CA 1
ATOM 715 C C . HIS A 1 96 ? -19.203 21.375 -0.069 1 94.56 96 HIS A C 1
ATOM 717 O O . HIS A 1 96 ? -18.891 21.906 1.002 1 94.56 96 HIS A O 1
ATOM 723 N N . ASN A 1 97 ? -19.625 20.125 -0.134 1 93.88 97 ASN A N 1
ATOM 724 C CA . ASN A 1 97 ? -19.594 19.203 0.998 1 93.88 97 ASN A CA 1
ATOM 725 C C . ASN A 1 97 ? -18.203 18.641 1.226 1 93.88 97 ASN A C 1
ATOM 727 O O . ASN A 1 97 ? -17.938 17.469 0.945 1 93.88 97 ASN A O 1
ATOM 731 N N . VAL A 1 98 ? -17.328 19.422 1.733 1 97.56 98 VAL A N 1
ATOM 732 C CA . VAL A 1 98 ? -15.945 19.047 2.008 1 97.56 98 VAL A CA 1
ATOM 733 C C . VAL A 1 98 ? -15.445 19.797 3.234 1 97.56 98 VAL A C 1
ATOM 735 O O . VAL A 1 98 ? -15.836 20.953 3.475 1 97.56 98 VAL A O 1
ATOM 738 N N . ILE A 1 99 ? -14.664 19.203 4.02 1 98.75 99 ILE A N 1
ATOM 739 C CA . ILE A 1 99 ? -14.031 19.859 5.164 1 98.75 99 ILE A CA 1
ATOM 740 C C . ILE A 1 99 ? -12.828 20.672 4.699 1 98.75 99 ILE A C 1
ATOM 742 O O . ILE A 1 99 ? -12 20.188 3.93 1 98.75 99 ILE A O 1
ATOM 746 N N . LEU A 1 100 ? -12.766 21.891 5.102 1 98.88 100 LEU A N 1
ATOM 747 C CA . LEU A 1 100 ? -11.688 22.781 4.691 1 98.88 100 LEU A CA 1
ATOM 748 C C . LEU A 1 100 ? -10.695 22.984 5.832 1 98.88 100 LEU A C 1
ATOM 750 O O . LEU A 1 100 ? -11.07 23.469 6.906 1 98.88 100 LEU A O 1
ATOM 754 N N . SER A 1 101 ? -9.484 22.547 5.637 1 98.88 101 SER A N 1
ATOM 755 C CA . SER A 1 101 ? -8.344 22.75 6.527 1 98.88 101 SER A CA 1
ATOM 756 C C . SER A 1 101 ? -7.43 23.859 6.004 1 98.88 101 SER A C 1
ATOM 758 O O . SER A 1 101 ? -7.211 23.969 4.797 1 98.88 101 SER A O 1
ATOM 760 N N . ILE A 1 102 ? -6.934 24.672 6.895 1 98.69 102 ILE A N 1
ATOM 761 C CA . ILE A 1 102 ? -6.043 25.75 6.512 1 98.69 102 ILE A CA 1
ATOM 762 C C . ILE A 1 102 ? -4.637 25.484 7.051 1 98.69 102 ILE A C 1
ATOM 764 O O . ILE A 1 102 ? -4.43 25.453 8.266 1 98.69 102 ILE A O 1
ATOM 768 N N . ASP A 1 103 ? -3.711 25.328 6.148 1 97.81 103 ASP A N 1
ATOM 769 C CA . ASP A 1 103 ? -2.301 25.172 6.492 1 97.81 103 ASP A CA 1
ATOM 770 C C . ASP A 1 103 ? -1.642 26.531 6.703 1 97.81 103 ASP A C 1
ATOM 772 O O . ASP A 1 103 ? -1.144 27.141 5.754 1 97.81 103 ASP A O 1
ATOM 776 N N . THR A 1 104 ? -1.596 26.984 7.926 1 97.12 104 THR A N 1
ATOM 777 C CA . THR A 1 104 ? -0.999 28.281 8.266 1 97.12 104 THR A CA 1
ATOM 778 C C . THR A 1 104 ? -0.569 28.312 9.727 1 97.12 104 THR A C 1
ATOM 780 O O . THR A 1 104 ? -1.096 27.562 10.547 1 97.12 104 THR A O 1
ATOM 783 N N . SER A 1 105 ? 0.409 29.141 10.008 1 95.81 105 SER A N 1
ATOM 784 C CA . SER A 1 105 ? 0.801 29.375 11.398 1 95.81 105 SER A CA 1
ATOM 785 C C . SER A 1 105 ? 0.39 30.766 11.859 1 95.81 105 SER A C 1
ATOM 787 O O . SER A 1 105 ? 0.746 31.188 12.961 1 95.81 105 SER A O 1
ATOM 789 N N . GLN A 1 106 ? -0.372 31.453 10.977 1 96.69 106 GLN A N 1
ATOM 790 C CA . GLN A 1 106 ? -0.718 32.844 11.258 1 96.69 106 GLN A CA 1
ATOM 791 C C . GLN A 1 106 ? -2.133 32.969 11.82 1 96.69 106 GLN A C 1
ATOM 793 O O . GLN A 1 106 ? -3.105 32.656 11.133 1 96.69 106 GLN A O 1
ATOM 798 N N . PRO A 1 107 ? -2.236 33.469 13 1 98 107 PRO A N 1
ATOM 799 C CA . PRO A 1 107 ? -3.559 33.625 13.617 1 98 107 PRO A CA 1
ATOM 800 C C . PRO A 1 107 ? -4.504 34.469 12.758 1 98 107 PRO A C 1
ATOM 802 O O . PRO A 1 107 ? -5.688 34.156 12.633 1 98 107 PRO A O 1
ATOM 805 N N . GLU A 1 108 ? -3.979 35.531 12.133 1 97.81 108 GLU A N 1
ATOM 806 C CA . GLU A 1 108 ? -4.812 36.406 11.32 1 97.81 108 GLU A CA 1
ATOM 807 C C . GLU A 1 108 ? -5.363 35.688 10.102 1 97.81 108 GLU A C 1
ATOM 809 O O . GLU A 1 108 ? -6.512 35.906 9.703 1 97.81 108 GLU A O 1
ATOM 814 N N . VAL A 1 109 ? -4.598 34.781 9.539 1 98.12 109 VAL A N 1
ATOM 815 C CA . VAL A 1 109 ? -5 34.031 8.352 1 98.12 109 VAL A CA 1
ATOM 816 C C . VAL A 1 109 ? -6.098 33.031 8.711 1 98.12 109 VAL A C 1
ATOM 818 O O . VAL A 1 109 ? -7.129 32.969 8.031 1 98.12 109 VAL A O 1
ATOM 821 N N . ILE A 1 110 ? -5.906 32.312 9.797 1 98.69 110 ILE A N 1
ATOM 822 C CA . ILE A 1 110 ? -6.895 31.297 10.156 1 98.69 110 ILE A CA 1
ATOM 823 C C . ILE A 1 110 ? -8.195 31.969 10.586 1 98.69 110 ILE A C 1
ATOM 825 O O . ILE A 1 110 ? -9.281 31.453 10.328 1 98.69 110 ILE A O 1
ATOM 829 N N . ARG A 1 111 ? -8.117 33.156 11.25 1 98.62 111 ARG A N 1
ATOM 830 C CA . ARG A 1 111 ? -9.32 33.906 11.625 1 98.62 111 ARG A CA 1
ATOM 831 C C . ARG A 1 111 ? -10.133 34.281 10.398 1 98.62 111 ARG A C 1
ATOM 833 O O . ARG A 1 111 ? -11.352 34.062 10.359 1 98.62 111 ARG A O 1
ATOM 840 N N . ALA A 1 112 ? -9.438 34.844 9.445 1 98.62 112 ALA A N 1
ATOM 841 C CA . ALA A 1 112 ? -10.094 35.25 8.211 1 98.62 112 ALA A CA 1
ATOM 842 C C . ALA A 1 112 ? -10.68 34.062 7.48 1 98.62 112 ALA A C 1
ATOM 844 O O . ALA A 1 112 ? -11.797 34.125 6.957 1 98.62 112 ALA A O 1
ATOM 845 N N . ALA A 1 113 ? -9.938 32.969 7.418 1 98.69 113 ALA A N 1
ATOM 846 C CA . ALA A 1 113 ? -10.383 31.75 6.73 1 98.69 113 ALA A CA 1
ATOM 847 C C . ALA A 1 113 ? -11.586 31.141 7.434 1 98.69 113 ALA A C 1
ATOM 849 O O . ALA A 1 113 ? -12.516 30.672 6.777 1 98.69 113 ALA A O 1
ATOM 850 N N . LYS A 1 114 ? -11.57 31.078 8.766 1 98.69 114 LYS A N 1
ATOM 851 C CA . LYS A 1 114 ? -12.711 30.562 9.523 1 98.69 114 LYS A CA 1
ATOM 852 C C . LYS A 1 114 ? -13.977 31.359 9.227 1 98.69 114 LYS A C 1
ATOM 854 O O . LYS A 1 114 ? -15.047 30.781 9.055 1 98.69 114 LYS A O 1
ATOM 859 N N . ALA A 1 115 ? -13.836 32.688 9.219 1 98.31 115 ALA A N 1
ATOM 860 C CA . ALA A 1 115 ? -14.969 33.531 8.898 1 98.31 115 ALA A CA 1
ATOM 861 C C . ALA A 1 115 ? -15.508 33.25 7.508 1 98.31 115 ALA A C 1
ATOM 863 O O . ALA A 1 115 ? -16.703 33.375 7.258 1 98.31 115 ALA A O 1
ATOM 864 N N . ALA A 1 116 ? -14.633 32.75 6.617 1 98.25 116 ALA A N 1
ATOM 865 C CA . ALA A 1 116 ? -15 32.469 5.23 1 98.25 116 ALA A CA 1
ATOM 866 C C . ALA A 1 116 ? -15.578 31.062 5.086 1 98.25 116 ALA A C 1
ATOM 868 O O . ALA A 1 116 ? -16.141 30.734 4.043 1 98.25 116 ALA A O 1
ATOM 869 N N . GLY A 1 117 ? -15.359 30.172 6.105 1 98.31 117 GLY A N 1
ATOM 870 C CA . GLY A 1 117 ? -16 28.875 6.039 1 98.31 117 GLY A CA 1
ATOM 871 C C . GLY A 1 117 ? -15.062 27.719 6.328 1 98.31 117 GLY A C 1
ATOM 872 O O . GLY A 1 117 ? -15.438 26.547 6.188 1 98.31 117 GLY A O 1
ATOM 873 N N . ALA A 1 118 ? -13.828 27.969 6.746 1 98.69 118 ALA A N 1
ATOM 874 C CA . ALA A 1 118 ? -12.867 26.906 7.043 1 98.69 118 ALA A CA 1
ATOM 875 C C . ALA A 1 118 ? -13.25 26.156 8.312 1 98.69 118 ALA A C 1
ATOM 877 O O . ALA A 1 118 ? -13.992 26.688 9.148 1 98.69 118 ALA A O 1
ATOM 878 N N . HIS A 1 119 ? -12.68 24.922 8.5 1 98.81 119 HIS A N 1
ATOM 879 C CA . HIS A 1 119 ? -13.133 24.047 9.57 1 98.81 119 HIS A CA 1
ATOM 880 C C . HIS A 1 119 ? -11.984 23.656 10.492 1 98.81 119 HIS A C 1
ATOM 882 O O . HIS A 1 119 ? -12.195 23.422 11.688 1 98.81 119 HIS A O 1
ATOM 888 N N . ILE A 1 120 ? -10.781 23.484 9.969 1 98.88 120 ILE A N 1
ATOM 889 C CA . ILE A 1 120 ? -9.641 22.953 10.711 1 98.88 120 ILE A CA 1
ATOM 890 C C . ILE A 1 120 ? -8.445 23.891 10.562 1 98.88 120 ILE A C 1
ATOM 892 O O . ILE A 1 120 ? -8.203 24.438 9.484 1 98.88 120 ILE A O 1
ATOM 896 N N . TRP A 1 121 ? -7.742 24.172 11.672 1 98.88 121 TRP A N 1
ATOM 897 C CA . TRP A 1 121 ? -6.465 24.891 11.664 1 98.88 121 TRP A CA 1
ATOM 898 C C . TRP A 1 121 ? -5.301 23.906 11.711 1 98.88 121 TRP A C 1
ATOM 900 O O . TRP A 1 121 ? -5.078 23.234 12.719 1 98.88 121 TRP A O 1
ATOM 910 N N . ASN A 1 122 ? -4.621 23.75 10.586 1 98.56 122 ASN A N 1
ATOM 911 C CA . ASN A 1 122 ? -3.426 22.922 10.492 1 98.56 122 ASN A CA 1
ATOM 912 C C . ASN A 1 122 ? -2.156 23.75 10.672 1 98.56 122 ASN A C 1
ATOM 914 O O . ASN A 1 122 ? -1.631 24.312 9.711 1 98.56 122 ASN A O 1
ATOM 918 N N . ASP A 1 123 ? -1.631 23.797 11.852 1 96.56 123 ASP A N 1
ATOM 919 C CA . ASP A 1 123 ? -0.492 24.641 12.172 1 96.56 123 ASP A CA 1
ATOM 920 C C . ASP A 1 123 ? 0.782 23.828 12.344 1 96.56 123 ASP A C 1
ATOM 922 O O . ASP A 1 123 ? 0.978 23.172 13.375 1 96.56 123 ASP A O 1
ATOM 926 N N . VAL A 1 124 ? 1.719 23.922 11.445 1 92.88 124 VAL A N 1
ATOM 927 C CA . VAL A 1 124 ? 2.951 23.141 11.438 1 92.88 124 VAL A CA 1
ATOM 928 C C . VAL A 1 124 ? 3.869 23.625 12.562 1 92.88 124 VAL A C 1
ATOM 930 O O . VAL A 1 124 ? 4.828 22.938 12.93 1 92.88 124 VAL A O 1
ATOM 933 N N . ARG A 1 125 ? 3.537 24.828 13.18 1 93.38 125 ARG A N 1
ATOM 934 C CA . ARG A 1 125 ? 4.383 25.359 14.242 1 93.38 125 ARG A CA 1
ATOM 935 C C . ARG A 1 125 ? 3.756 25.094 15.609 1 93.38 125 ARG A C 1
ATOM 937 O O . ARG A 1 125 ? 4.238 25.609 16.625 1 93.38 125 ARG A O 1
ATOM 944 N N . ALA A 1 126 ? 2.639 24.422 15.633 1 96.81 126 ALA A N 1
ATOM 945 C CA . ALA A 1 126 ? 2.035 23.891 16.859 1 96.81 126 ALA A CA 1
ATOM 946 C C . ALA A 1 126 ? 1.635 25.031 17.797 1 96.81 126 ALA A C 1
ATOM 948 O O . ALA A 1 126 ? 1.895 24.953 19 1 96.81 126 ALA A O 1
ATOM 949 N N . LEU A 1 127 ? 1.128 26.094 17.266 1 97.38 127 LEU A N 1
ATOM 950 C CA . LEU A 1 127 ? 0.542 27.203 18.016 1 97.38 127 LEU A CA 1
ATOM 951 C C . LEU A 1 127 ? 1.605 27.922 18.828 1 97.38 127 LEU A C 1
ATOM 953 O O . LEU A 1 127 ? 1.342 28.359 19.953 1 97.38 127 LEU A O 1
ATOM 957 N N . THR A 1 128 ? 2.787 28 18.281 1 96 128 THR A N 1
ATOM 958 C CA . THR A 1 128 ? 3.854 28.625 19.047 1 96 128 THR A CA 1
ATOM 959 C C . THR A 1 128 ? 3.98 30.109 18.672 1 96 128 THR A C 1
ATOM 961 O O . THR A 1 128 ? 4.652 30.875 19.375 1 96 128 THR A O 1
ATOM 964 N N . ARG A 1 129 ? 3.369 30.562 17.562 1 95.12 129 ARG A N 1
ATOM 965 C CA . ARG A 1 129 ? 3.438 31.984 17.203 1 95.12 129 ARG A CA 1
ATOM 966 C C . ARG A 1 129 ? 2.66 32.844 18.188 1 95.12 129 ARG A C 1
ATOM 968 O O . ARG A 1 129 ? 1.759 32.344 18.875 1 95.12 129 ARG A O 1
ATOM 975 N N . PRO A 1 130 ? 3.088 34.094 18.172 1 96.44 130 PRO A N 1
ATOM 976 C CA . PRO A 1 130 ? 2.355 34.969 19.078 1 96.44 130 PRO A CA 1
ATOM 977 C C . PRO A 1 130 ? 0.851 34.969 18.828 1 96.44 130 PRO A C 1
ATOM 979 O O . PRO A 1 130 ? 0.416 35 17.672 1 96.44 130 PRO A O 1
ATOM 982 N N . ASN A 1 131 ? 0.054 34.812 19.906 1 97.25 131 ASN A N 1
ATOM 983 C CA . ASN A 1 131 ? -1.402 34.906 19.922 1 97.25 131 ASN A CA 1
ATOM 984 C C . ASN A 1 131 ? -2.049 33.656 19.344 1 97.25 131 ASN A C 1
ATOM 986 O O . ASN A 1 131 ? -3.273 33.562 19.203 1 97.25 131 ASN A O 1
ATOM 990 N N . ALA A 1 132 ? -1.269 32.688 18.984 1 98.31 132 ALA A N 1
ATOM 991 C CA . ALA A 1 132 ? -1.832 31.484 18.359 1 98.31 132 ALA A CA 1
ATOM 992 C C . ALA A 1 132 ? -2.713 30.719 19.344 1 98.31 132 ALA A C 1
ATOM 994 O O . ALA A 1 132 ? -3.824 30.312 19 1 98.31 132 ALA A O 1
ATOM 995 N N . LEU A 1 133 ? -2.227 30.531 20.547 1 98.56 133 LEU A N 1
ATOM 996 C CA . LEU A 1 133 ? -3.002 29.828 21.562 1 98.56 133 LEU A CA 1
ATOM 997 C C . LEU A 1 133 ? -4.32 30.531 21.844 1 98.56 133 LEU A C 1
ATOM 999 O O . LEU A 1 133 ? -5.383 29.906 21.844 1 98.56 133 LEU A O 1
ATOM 1003 N N . LYS A 1 134 ? -4.23 31.844 22.031 1 98.56 134 LYS A N 1
ATOM 1004 C CA . LYS A 1 134 ? -5.426 32.656 22.266 1 98.56 134 LYS A CA 1
ATOM 1005 C C . LYS A 1 134 ? -6.414 32.531 21.109 1 98.56 134 LYS A C 1
ATOM 1007 O O . LYS A 1 134 ? -7.617 32.375 21.328 1 98.56 134 LYS A O 1
ATOM 1012 N N . THR A 1 135 ? -5.891 32.625 19.922 1 98.75 135 THR A N 1
ATOM 1013 C CA . THR A 1 135 ? -6.715 32.5 18.719 1 98.75 135 THR A CA 1
ATOM 1014 C C . THR A 1 135 ? -7.395 31.141 18.656 1 98.75 135 THR A C 1
ATOM 1016 O O . THR A 1 135 ? -8.578 31.047 18.328 1 98.75 135 THR A O 1
ATOM 1019 N N . ALA A 1 136 ? -6.703 30.078 18.969 1 98.81 136 ALA A N 1
ATOM 1020 C CA . ALA A 1 136 ? -7.25 28.719 18.938 1 98.81 136 ALA A CA 1
ATOM 1021 C C . ALA A 1 136 ? -8.422 28.594 19.906 1 98.81 136 ALA A C 1
ATOM 1023 O O . ALA A 1 136 ? -9.445 27.984 19.578 1 98.81 136 ALA A O 1
ATOM 1024 N N . VAL A 1 137 ? -8.242 29.125 21.062 1 98.69 137 VAL A N 1
ATOM 1025 C CA . VAL A 1 137 ? -9.297 29.094 22.078 1 98.69 137 VAL A CA 1
ATOM 1026 C C . VAL A 1 137 ? -10.523 29.859 21.562 1 98.69 137 VAL A C 1
ATOM 1028 O O . VAL A 1 137 ? -11.648 29.375 21.672 1 98.69 137 VAL A O 1
ATOM 1031 N N . GLU A 1 138 ? -10.242 31.016 21.031 1 98.56 138 GLU A N 1
ATOM 1032 C CA . GLU A 1 138 ? -11.305 31.891 20.547 1 98.56 138 GLU A CA 1
ATOM 1033 C C . GLU A 1 138 ? -12.094 31.234 19.422 1 98.56 138 GLU A C 1
ATOM 1035 O O . GLU A 1 138 ? -13.328 31.297 19.391 1 98.56 138 GLU A O 1
ATOM 1040 N N . LEU A 1 139 ? -11.414 30.656 18.438 1 98.56 139 LEU A N 1
ATOM 1041 C CA . LEU A 1 139 ? -12.055 30.094 17.25 1 98.56 139 LEU A CA 1
ATOM 1042 C C . LEU A 1 139 ? -12.797 28.812 17.594 1 98.56 139 LEU A C 1
ATOM 1044 O O . LEU A 1 139 ? -13.773 28.453 16.938 1 98.56 139 LEU A O 1
ATOM 1048 N N . ASP A 1 140 ? -12.25 28.016 18.531 1 98.62 140 ASP A N 1
ATOM 1049 C CA . ASP A 1 140 ? -12.883 26.797 19.031 1 98.62 140 ASP A CA 1
ATOM 1050 C C . ASP A 1 140 ? -13.18 25.828 17.875 1 98.62 140 ASP A C 1
ATOM 1052 O O . ASP A 1 140 ? -14.305 25.359 17.734 1 98.62 140 ASP A O 1
ATOM 1056 N N . ILE A 1 141 ? -12.227 25.594 17.047 1 98.69 141 ILE A N 1
ATOM 1057 C CA . ILE A 1 141 ? -12.289 24.609 15.977 1 98.69 141 ILE A CA 1
ATOM 1058 C C . ILE A 1 141 ? -11.148 23.609 16.125 1 98.69 141 ILE A C 1
ATOM 1060 O O . ILE A 1 141 ? -10.195 23.844 16.875 1 98.69 141 ILE A O 1
ATOM 1064 N N . PRO A 1 142 ? -11.227 22.438 15.438 1 98.81 142 PRO A N 1
ATOM 1065 C CA . PRO A 1 142 ? -10.125 21.469 15.484 1 98.81 142 PRO A CA 1
ATOM 1066 C C . PRO A 1 142 ? -8.789 22.078 15.055 1 98.81 142 PRO A C 1
ATOM 1068 O O . PRO A 1 142 ? -8.742 22.875 14.109 1 98.81 142 PRO A O 1
ATOM 1071 N N . VAL A 1 143 ? -7.73 21.688 15.75 1 98.81 143 VAL A N 1
ATOM 1072 C CA . VAL A 1 143 ? -6.391 22.188 15.477 1 98.81 143 VAL A CA 1
ATOM 1073 C C . VAL A 1 143 ? -5.406 21.031 15.398 1 98.81 143 VAL A C 1
ATOM 1075 O O . VAL A 1 143 ? -5.457 20.109 16.219 1 98.81 143 VAL A O 1
ATOM 1078 N N . VAL A 1 144 ? -4.582 21.031 14.359 1 98.81 144 VAL A N 1
ATOM 1079 C CA . VAL A 1 144 ? -3.5 20.062 14.234 1 98.81 144 VAL A CA 1
ATOM 1080 C C . VAL A 1 144 ? -2.227 20.609 14.867 1 98.81 144 VAL A C 1
ATOM 1082 O O . VAL A 1 144 ? -1.72 21.656 14.445 1 98.81 144 VAL A O 1
ATOM 1085 N N . ILE A 1 145 ? -1.777 19.938 15.836 1 97.88 145 ILE A N 1
ATOM 1086 C CA . ILE A 1 145 ? -0.517 20.25 16.5 1 97.88 145 ILE A CA 1
ATOM 1087 C C . ILE A 1 145 ? 0.588 19.344 15.969 1 97.88 145 ILE A C 1
ATOM 1089 O O . ILE A 1 145 ? 0.575 18.125 16.203 1 97.88 145 ILE A O 1
ATOM 1093 N N . MET A 1 146 ? 1.494 19.938 15.305 1 97.5 146 MET A N 1
ATOM 1094 C CA . MET A 1 146 ? 2.529 19.141 14.656 1 97.5 146 MET A CA 1
ATOM 1095 C C . MET A 1 146 ? 3.844 19.219 15.43 1 97.5 146 MET A C 1
ATOM 1097 O O . MET A 1 146 ? 4.156 20.25 16.016 1 97.5 146 MET A O 1
ATOM 1101 N N . HIS A 1 147 ? 4.562 18.141 15.445 1 96.38 147 HIS A N 1
ATOM 1102 C CA . HIS A 1 147 ? 5.922 18.172 15.977 1 96.38 147 HIS A CA 1
ATOM 1103 C C . HIS A 1 147 ? 6.875 18.844 15 1 96.38 147 HIS A C 1
ATOM 1105 O O . HIS A 1 147 ? 6.934 18.484 13.82 1 96.38 147 HIS A O 1
ATOM 1111 N N . MET A 1 148 ? 7.555 19.812 15.484 1 89 148 MET A N 1
ATOM 1112 C CA . MET A 1 148 ? 8.609 20.5 14.742 1 89 148 MET A CA 1
ATOM 1113 C C . MET A 1 148 ? 9.625 21.125 15.688 1 89 148 MET A C 1
ATOM 1115 O O . MET A 1 148 ? 9.297 21.438 16.828 1 89 148 MET A O 1
ATOM 1119 N N . ARG A 1 149 ? 10.852 21.078 15.297 1 88.31 149 ARG A N 1
ATOM 1120 C CA . ARG A 1 149 ? 11.891 21.812 16.016 1 88.31 149 ARG A CA 1
ATOM 1121 C C . ARG A 1 149 ? 12.414 22.984 15.188 1 88.31 149 ARG A C 1
ATOM 1123 O O . ARG A 1 149 ? 12.742 22.812 14.008 1 88.31 149 ARG A O 1
ATOM 1130 N N . GLY A 1 150 ? 12.516 24.078 15.82 1 83.19 150 GLY A N 1
ATOM 1131 C CA . GLY A 1 150 ? 12.984 25.234 15.086 1 83.19 150 GLY A CA 1
ATOM 1132 C C . GLY A 1 150 ? 11.977 25.75 14.062 1 83.19 150 GLY A C 1
ATOM 1133 O O . GLY A 1 150 ? 10.781 25.828 14.352 1 83.19 150 GLY A O 1
ATOM 1134 N N . GLU A 1 151 ? 12.555 26.25 12.922 1 78.06 151 GLU A N 1
ATOM 1135 C CA . GLU A 1 151 ? 11.742 26.703 11.797 1 78.06 151 GLU A CA 1
ATOM 1136 C C . GLU A 1 151 ? 11.898 25.781 10.594 1 78.06 151 GLU A C 1
ATOM 1138 O O . GLU A 1 151 ? 12.898 25.062 10.477 1 78.06 151 GLU A O 1
ATOM 1143 N N . PRO A 1 152 ? 10.914 25.781 9.758 1 73.06 152 PRO A N 1
ATOM 1144 C CA . PRO A 1 152 ? 11.016 24.938 8.562 1 73.06 152 PRO A CA 1
ATOM 1145 C C . PRO A 1 152 ? 12.297 25.188 7.773 1 73.06 152 PRO A C 1
ATOM 1147 O O . PRO A 1 152 ? 12.828 24.266 7.141 1 73.06 152 PRO A O 1
ATOM 1150 N N . THR A 1 153 ? 12.828 26.297 7.895 1 72.25 153 THR A N 1
ATOM 1151 C CA . THR A 1 153 ? 14.016 26.688 7.137 1 72.25 153 THR A CA 1
ATOM 1152 C C . THR A 1 153 ? 15.289 26.234 7.852 1 72.25 153 THR A C 1
ATOM 1154 O O . THR A 1 153 ? 16.359 26.156 7.242 1 72.25 153 THR A O 1
ATOM 1157 N N . THR A 1 154 ? 15.195 25.875 9.18 1 75.75 154 THR A N 1
ATOM 1158 C CA . THR A 1 154 ? 16.406 25.609 9.945 1 75.75 154 THR A CA 1
ATOM 1159 C C . THR A 1 154 ? 16.344 24.219 10.586 1 75.75 154 THR A C 1
ATOM 1161 O O . THR A 1 154 ? 17.328 23.766 11.18 1 75.75 154 THR A O 1
ATOM 1164 N N . MET A 1 155 ? 15.305 23.547 10.359 1 77.19 155 MET A N 1
ATOM 1165 C CA . MET A 1 155 ? 14.984 22.359 11.148 1 77.19 155 MET A CA 1
ATOM 1166 C C . MET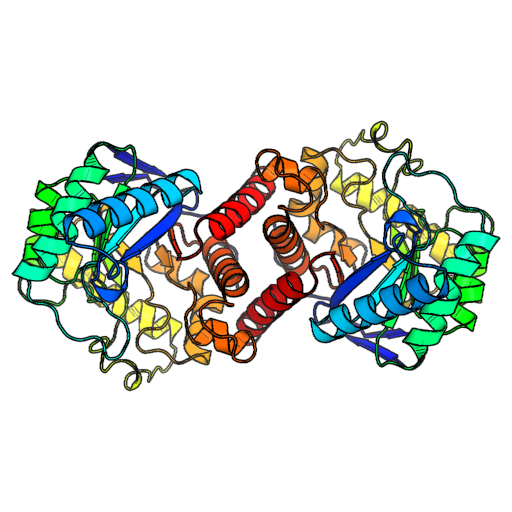 A 1 155 ? 15.922 21.219 10.805 1 77.19 155 MET A C 1
ATOM 1168 O O . MET A 1 155 ? 16.125 20.312 11.617 1 77.19 155 MET A O 1
ATOM 1172 N N . ASN A 1 156 ? 16.531 21.172 9.727 1 77.75 156 ASN A N 1
ATOM 1173 C CA . ASN A 1 156 ? 17.344 20.031 9.289 1 77.75 156 ASN A CA 1
ATOM 1174 C C . ASN A 1 156 ? 18.578 19.844 10.172 1 77.75 156 ASN A C 1
ATOM 1176 O O . ASN A 1 156 ? 19.141 18.75 10.227 1 77.75 156 ASN A O 1
ATOM 1180 N N . GLN A 1 157 ? 18.891 20.875 10.906 1 78.81 157 GLN A N 1
ATOM 1181 C CA . GLN A 1 157 ? 20.062 20.828 11.781 1 78.81 157 GLN A CA 1
ATOM 1182 C C . GLN A 1 157 ? 19.656 20.453 13.211 1 78.81 157 GLN A C 1
ATOM 1184 O O . GLN A 1 157 ? 20.516 20.297 14.078 1 78.81 157 GLN A O 1
ATOM 1189 N N . LEU A 1 158 ? 18.438 20.281 13.352 1 83.19 158 LEU A N 1
ATOM 1190 C CA . LEU A 1 158 ? 17.922 20.016 14.695 1 83.19 158 LEU A CA 1
ATOM 1191 C C . LEU A 1 158 ? 17.344 18.609 14.797 1 83.19 158 LEU A C 1
ATOM 1193 O O . LEU A 1 158 ? 16.266 18.406 15.367 1 83.19 158 LEU A O 1
ATOM 1197 N N . ASP A 1 159 ? 18.062 17.688 14.258 1 86.56 159 ASP A N 1
ATOM 1198 C CA . ASP A 1 159 ? 17.562 16.312 14.195 1 86.56 159 ASP A CA 1
ATOM 1199 C C . ASP A 1 159 ? 18.297 15.414 15.203 1 86.56 159 ASP A C 1
ATOM 1201 O O . ASP A 1 159 ? 18.5 14.227 14.945 1 86.56 159 ASP A O 1
ATOM 1205 N N . GLN A 1 160 ? 18.719 16 16.297 1 91.81 160 GLN A N 1
ATOM 1206 C CA . GLN A 1 160 ? 19.375 15.203 17.328 1 91.81 160 GLN A CA 1
ATOM 1207 C C . GLN A 1 160 ? 18.375 14.633 18.312 1 91.81 160 GLN A C 1
ATOM 1209 O O . GLN A 1 160 ? 17.734 15.375 19.078 1 91.81 160 GLN A O 1
ATOM 1214 N N . TYR A 1 161 ? 18.219 13.305 18.281 1 94.69 161 TYR A N 1
ATOM 1215 C CA . TYR A 1 161 ? 17.297 12.586 19.156 1 94.69 161 TYR A CA 1
ATOM 1216 C C . TYR A 1 161 ? 18.016 11.445 19.875 1 94.69 161 TYR A C 1
ATOM 1218 O O . TYR A 1 161 ? 18.875 10.789 19.297 1 94.69 161 TYR A O 1
ATOM 1226 N N . THR A 1 162 ? 17.781 11.242 21.125 1 95.5 162 THR A N 1
ATOM 1227 C CA . THR A 1 162 ? 18.172 9.984 21.766 1 95.5 162 THR A CA 1
ATOM 1228 C C . THR A 1 162 ? 17.297 8.836 21.266 1 95.5 162 THR A C 1
ATOM 1230 O O . THR A 1 162 ? 17.828 7.797 20.859 1 95.5 162 THR A O 1
ATOM 1233 N N . ASP A 1 163 ? 16.047 9 21.281 1 97.62 163 ASP A N 1
ATOM 1234 C CA . ASP A 1 163 ? 15.016 8.172 20.672 1 97.62 163 ASP A CA 1
ATOM 1235 C C . ASP A 1 163 ? 13.969 9.031 19.969 1 97.62 163 ASP A C 1
ATOM 1237 O O . ASP A 1 163 ? 13.164 9.703 20.625 1 97.62 163 ASP A O 1
ATOM 1241 N N . VAL A 1 164 ? 13.977 8.984 18.672 1 98 164 VAL A N 1
ATOM 1242 C CA . VAL A 1 164 ? 13.18 9.922 17.891 1 98 164 VAL A CA 1
ATOM 1243 C C . VAL A 1 164 ? 11.703 9.766 18.25 1 98 164 VAL A C 1
ATOM 1245 O O . VAL A 1 164 ? 10.984 10.758 18.406 1 98 164 VAL A O 1
ATOM 1248 N N . THR A 1 165 ? 11.227 8.539 18.422 1 98.5 165 THR A N 1
ATOM 1249 C CA . THR A 1 165 ? 9.812 8.312 18.703 1 98.5 165 THR A CA 1
ATOM 1250 C C . THR A 1 165 ? 9.438 8.859 20.078 1 98.5 165 THR A C 1
ATOM 1252 O O . THR A 1 165 ? 8.477 9.625 20.203 1 98.5 165 THR A O 1
ATOM 1255 N N . LEU A 1 166 ? 10.211 8.547 21.062 1 98.25 166 LEU A N 1
ATOM 1256 C CA . LEU A 1 166 ? 9.922 8.977 22.422 1 98.25 166 LEU A CA 1
ATOM 1257 C C . LEU A 1 166 ? 10.062 10.492 22.547 1 98.25 166 LEU A C 1
ATOM 1259 O O . LEU A 1 166 ? 9.258 11.141 23.219 1 98.25 166 LEU A O 1
ATOM 1263 N N . ASP A 1 167 ? 11.109 11 21.938 1 98.31 167 ASP A N 1
ATOM 1264 C CA . ASP A 1 167 ? 11.344 12.445 22 1 98.31 167 ASP A CA 1
ATOM 1265 C C . ASP A 1 167 ? 10.219 13.211 21.297 1 98.31 167 ASP A C 1
ATOM 1267 O O . ASP A 1 167 ? 9.742 14.227 21.812 1 98.31 167 ASP A O 1
ATOM 1271 N N . VAL A 1 168 ? 9.789 12.734 20.156 1 98.38 168 VAL A N 1
ATOM 1272 C CA . VAL A 1 168 ? 8.68 13.352 19.438 1 98.38 168 VAL A CA 1
ATOM 1273 C C . VAL A 1 168 ? 7.418 13.32 20.297 1 98.38 168 VAL A C 1
ATOM 1275 O O . VAL A 1 168 ? 6.727 14.336 20.422 1 98.38 168 VAL A O 1
ATOM 1278 N N . MET A 1 169 ? 7.137 12.211 20.922 1 98.62 169 MET A N 1
ATOM 1279 C CA . MET A 1 169 ? 5.953 12.07 21.766 1 98.62 169 MET A CA 1
ATOM 1280 C C . MET A 1 169 ? 6.012 13.031 22.938 1 98.62 169 MET A C 1
ATOM 1282 O O . MET A 1 169 ? 5.016 13.68 23.266 1 98.62 169 MET A O 1
ATOM 1286 N N . GLN A 1 170 ? 7.172 13.133 23.547 1 98.38 170 GLN A N 1
ATOM 1287 C CA . GLN A 1 170 ? 7.34 14.008 24.703 1 98.38 170 GLN A CA 1
ATOM 1288 C C . GLN A 1 170 ? 7.148 15.477 24.312 1 98.38 170 GLN A C 1
ATOM 1290 O O . GLN A 1 170 ? 6.473 16.219 25.016 1 98.38 170 GLN A O 1
ATOM 1295 N N . GLU A 1 171 ? 7.723 15.805 23.234 1 97.94 171 GLU A N 1
ATOM 1296 C CA . GLU A 1 171 ? 7.633 17.188 22.781 1 97.94 171 GLU A CA 1
ATOM 1297 C C . GLU A 1 171 ? 6.211 17.531 22.344 1 97.94 171 GLU A C 1
ATOM 1299 O O . GLU A 1 171 ? 5.719 18.625 22.594 1 97.94 171 GLU A O 1
ATOM 1304 N N . LEU A 1 172 ? 5.547 16.625 21.672 1 98.44 172 LEU A N 1
ATOM 1305 C CA . LEU A 1 172 ? 4.141 16.812 21.328 1 98.44 172 LEU A CA 1
ATOM 1306 C C . LEU A 1 172 ? 3.295 16.953 22.594 1 98.44 172 LEU A C 1
ATOM 1308 O O . LEU A 1 172 ? 2.412 17.812 22.656 1 98.44 172 LEU A O 1
ATOM 1312 N N . GLN A 1 173 ? 3.576 16.109 23.562 1 98.56 173 GLN A N 1
ATOM 1313 C CA . GLN A 1 173 ? 2.83 16.188 24.812 1 98.56 173 GLN A CA 1
ATOM 1314 C C . GLN A 1 173 ? 2.979 17.547 25.469 1 98.56 173 GLN A C 1
ATOM 1316 O O . GLN A 1 173 ? 2.008 18.094 25.984 1 98.56 173 GLN A O 1
ATOM 1321 N N . GLN A 1 174 ? 4.176 18.047 25.484 1 98.25 174 GLN A N 1
ATOM 1322 C CA . GLN A 1 174 ? 4.41 19.375 26.031 1 98.25 174 GLN A CA 1
ATOM 1323 C C . GLN A 1 174 ? 3.549 20.422 25.344 1 98.25 174 GLN A C 1
ATOM 1325 O O . GLN A 1 174 ? 2.943 21.266 26 1 98.25 174 GLN A O 1
ATOM 1330 N N . ARG A 1 175 ? 3.5 20.359 24.047 1 97.88 175 ARG A N 1
ATOM 1331 C CA . ARG A 1 175 ? 2.695 21.312 23.281 1 97.88 175 ARG A CA 1
ATOM 1332 C C . ARG A 1 175 ? 1.21 21.125 23.578 1 97.88 175 ARG A C 1
ATOM 1334 O O . ARG A 1 175 ? 0.472 22.109 23.703 1 97.88 175 ARG A O 1
ATOM 1341 N N . ILE A 1 176 ? 0.763 19.875 23.641 1 98.56 176 ILE A N 1
ATOM 1342 C CA . ILE A 1 176 ? -0.621 19.562 23.969 1 98.56 176 ILE A CA 1
ATOM 1343 C C . ILE A 1 176 ? -0.977 20.156 25.328 1 98.56 176 ILE A C 1
ATOM 1345 O O . ILE A 1 176 ? -2.01 20.812 25.469 1 98.56 176 ILE A O 1
ATOM 1349 N N . ASP A 1 177 ? -0.078 19.969 26.266 1 98.69 177 ASP A N 1
ATOM 1350 C CA . ASP A 1 177 ? -0.313 20.484 27.625 1 98.69 177 ASP A CA 1
ATOM 1351 C C . ASP A 1 177 ? -0.461 22 27.609 1 98.69 177 ASP A C 1
ATOM 1353 O O . ASP A 1 177 ? -1.328 22.547 28.297 1 98.69 177 ASP A O 1
ATOM 1357 N N . GLU A 1 178 ? 0.367 22.641 26.875 1 98.44 178 GLU A N 1
ATOM 1358 C CA . GLU A 1 178 ? 0.292 24.094 26.766 1 98.44 178 GLU A CA 1
ATOM 1359 C C . GLU A 1 178 ? -1.024 24.531 26.141 1 98.44 178 GLU A C 1
ATOM 1361 O O . GLU A 1 178 ? -1.633 25.516 26.578 1 98.44 178 GLU A O 1
ATOM 1366 N N . ALA A 1 179 ? -1.461 23.859 25.125 1 98.69 179 ALA A N 1
ATOM 1367 C CA . ALA A 1 179 ? -2.727 24.156 24.453 1 98.69 179 ALA A CA 1
ATOM 1368 C C . ALA A 1 179 ? -3.902 23.984 25.406 1 98.69 179 ALA A C 1
ATOM 1370 O O . ALA A 1 179 ? -4.781 24.844 25.5 1 98.69 179 ALA A O 1
ATOM 1371 N N . LEU A 1 180 ? -3.873 22.844 26.125 1 98.75 180 LEU A N 1
ATOM 1372 C CA . LEU A 1 180 ? -4.926 22.547 27.094 1 98.75 180 LEU A CA 1
ATOM 1373 C C . LEU A 1 180 ? -4.961 23.625 28.188 1 98.75 180 LEU A C 1
ATOM 1375 O O . LEU A 1 180 ? -6.035 24.094 28.562 1 98.75 180 LEU A O 1
ATOM 1379 N N . ALA A 1 181 ? -3.791 23.984 28.641 1 98.62 181 ALA A N 1
ATOM 1380 C CA . ALA A 1 181 ? -3.682 25 29.703 1 98.62 181 ALA A CA 1
ATOM 1381 C C . ALA A 1 181 ? -4.234 26.344 29.234 1 98.62 181 ALA A C 1
ATOM 1383 O O . ALA A 1 181 ? -4.809 27.078 30.031 1 98.62 181 ALA A O 1
ATOM 1384 N N . ALA A 1 182 ? -4.051 26.609 27.969 1 98.5 182 ALA A N 1
ATOM 1385 C CA . ALA A 1 182 ? -4.527 27.859 27.406 1 98.5 182 ALA A CA 1
ATOM 1386 C C . ALA A 1 182 ? -6.043 27.844 27.219 1 98.5 182 ALA A C 1
ATOM 1388 O O . ALA A 1 182 ? -6.668 28.891 27.062 1 98.5 182 ALA A O 1
ATOM 1389 N N . GLY A 1 183 ? -6.625 26.625 27.188 1 98.75 183 GLY A N 1
ATOM 1390 C CA . GLY A 1 183 ? -8.07 26.531 27.078 1 98.75 183 GLY A CA 1
ATOM 1391 C C . GLY A 1 183 ? -8.539 25.828 25.812 1 98.75 183 GLY A C 1
ATOM 1392 O O . GLY A 1 183 ? -9.742 25.719 25.578 1 98.75 183 GLY A O 1
ATOM 1393 N N . VAL A 1 184 ? -7.656 25.375 24.984 1 98.69 184 VAL A N 1
ATOM 1394 C CA . VAL A 1 184 ? -8.055 24.578 23.828 1 98.69 184 VAL A CA 1
ATOM 1395 C C . VAL A 1 184 ? -8.727 23.297 24.297 1 98.69 184 VAL A C 1
ATOM 1397 O O . VAL A 1 184 ? -8.227 22.625 25.203 1 98.69 184 VAL A O 1
ATOM 1400 N N . LYS A 1 185 ? -9.844 22.969 23.703 1 98.62 185 LYS A N 1
ATOM 1401 C CA . LYS A 1 185 ? -10.578 21.766 24.109 1 98.62 185 LYS A CA 1
ATOM 1402 C C . LYS A 1 185 ? -9.883 20.5 23.641 1 98.62 185 LYS A C 1
ATOM 1404 O O . LYS A 1 185 ? -9.383 20.453 22.516 1 98.62 185 LYS A O 1
ATOM 1409 N N . LYS A 1 186 ? -9.906 19.516 24.453 1 98.31 186 LYS A N 1
ATOM 1410 C CA . LYS A 1 186 ? -9.234 18.25 24.172 1 98.31 186 LYS A CA 1
ATOM 1411 C C . LYS A 1 186 ? -9.727 17.641 22.859 1 98.31 186 LYS A C 1
ATOM 1413 O O . LYS A 1 186 ? -8.93 17.156 22.062 1 98.31 186 LYS A O 1
ATOM 1418 N N . HIS A 1 187 ? -11.047 17.672 22.609 1 98 187 HIS A N 1
ATOM 1419 C CA . HIS A 1 187 ? -11.641 17 21.453 1 98 187 HIS A CA 1
ATOM 1420 C C . HIS A 1 187 ? -11.359 17.766 20.172 1 98 187 HIS A C 1
ATOM 1422 O O . HIS A 1 187 ? -11.672 17.281 19.078 1 98 187 HIS A O 1
ATOM 1428 N N . ASN A 1 188 ? -10.695 18.984 20.25 1 98.44 188 ASN A N 1
ATOM 1429 C CA . ASN A 1 188 ? -10.328 19.781 19.094 1 98.44 188 ASN A CA 1
ATOM 1430 C C . ASN A 1 188 ? -8.891 19.5 18.656 1 98.44 188 ASN A C 1
ATOM 1432 O O . ASN A 1 188 ? -8.438 20.016 17.625 1 98.44 188 ASN A O 1
ATOM 1436 N N . ILE A 1 189 ? -8.188 18.641 19.359 1 98.69 189 ILE A N 1
ATOM 1437 C CA . ILE A 1 189 ? -6.754 18.484 19.125 1 98.69 189 ILE A CA 1
ATOM 1438 C C . ILE A 1 189 ? -6.508 17.25 18.25 1 98.69 189 ILE A C 1
ATOM 1440 O O . ILE A 1 189 ? -7.035 16.172 18.531 1 98.69 189 ILE A O 1
ATOM 1444 N N . ILE A 1 190 ? -5.789 17.422 17.188 1 98.81 190 ILE A N 1
ATOM 1445 C CA . ILE A 1 190 ? -5.199 16.375 16.344 1 98.81 190 ILE A CA 1
ATOM 1446 C C . ILE A 1 190 ? -3.676 16.5 16.391 1 98.81 190 ILE A C 1
ATOM 1448 O O . ILE A 1 190 ? -3.127 17.594 16.391 1 98.81 190 ILE A O 1
ATOM 1452 N N . VAL A 1 191 ? -2.984 15.398 16.438 1 98.75 191 VAL A N 1
ATOM 1453 C CA . VAL A 1 191 ? -1.528 15.484 16.5 1 98.75 191 VAL A CA 1
ATOM 1454 C C . VAL A 1 191 ? -0.923 15.016 15.188 1 98.75 191 VAL A C 1
ATOM 1456 O O . VAL A 1 191 ? -1.469 14.133 14.523 1 98.75 191 VAL A O 1
ATOM 1459 N N . ASP A 1 192 ? 0.114 15.625 14.773 1 98.81 192 ASP A N 1
ATOM 1460 C CA . ASP A 1 192 ? 0.956 15.266 13.633 1 98.81 192 ASP A CA 1
ATOM 1461 C C . ASP A 1 192 ? 2.412 15.094 14.055 1 98.81 192 ASP A C 1
ATOM 1463 O O . ASP A 1 192 ? 3.053 16.062 14.492 1 98.81 192 ASP A O 1
ATOM 1467 N N . PRO A 1 193 ? 2.951 13.914 13.883 1 98.44 193 PRO A N 1
ATOM 1468 C CA . PRO A 1 193 ? 4.32 13.688 14.344 1 98.44 193 PRO A CA 1
ATOM 1469 C C . PRO A 1 193 ? 5.355 14.453 13.516 1 98.44 193 PRO A C 1
ATOM 1471 O O . PRO A 1 193 ? 6.523 14.539 13.914 1 98.44 193 PRO A O 1
ATOM 1474 N N . GLY A 1 194 ? 4.941 15 12.422 1 97.25 194 GLY A N 1
ATOM 1475 C CA . GLY A 1 194 ? 5.785 15.922 11.672 1 97.25 194 GLY A CA 1
ATOM 1476 C C . GLY A 1 194 ? 6.855 15.219 10.859 1 97.25 194 GLY A C 1
ATOM 1477 O O . GLY A 1 194 ? 8.031 15.594 10.914 1 97.25 194 GLY A O 1
ATOM 1478 N N . PHE A 1 195 ? 6.48 14.18 10.094 1 96.81 195 PHE A N 1
ATOM 1479 C CA . PHE A 1 195 ? 7.438 13.523 9.211 1 96.81 195 PHE A CA 1
ATOM 1480 C C . PHE A 1 195 ? 8.133 14.539 8.32 1 96.81 195 PHE A C 1
ATOM 1482 O O . PHE A 1 195 ? 7.5 15.461 7.805 1 96.81 195 PHE A O 1
ATOM 1489 N N . GLY A 1 196 ? 9.43 14.375 8.156 1 93.06 196 GLY A N 1
ATOM 1490 C CA . GLY A 1 196 ? 10.195 15.258 7.293 1 93.06 196 GLY A CA 1
ATOM 1491 C C . GLY A 1 196 ? 10.633 16.531 7.984 1 93.06 196 GLY A C 1
ATOM 1492 O O . GLY A 1 196 ? 11.406 17.312 7.43 1 93.06 196 GLY A O 1
ATOM 1493 N N . PHE A 1 197 ? 10.125 16.844 9.141 1 92.12 197 PHE A N 1
ATOM 1494 C CA . PHE A 1 197 ? 10.477 18.031 9.898 1 92.12 197 PHE A CA 1
ATOM 1495 C C . PHE A 1 197 ? 11.43 17.688 11.031 1 92.12 197 PHE A C 1
ATOM 1497 O O . PHE A 1 197 ? 11.062 16.984 11.969 1 92.12 197 PHE A O 1
ATOM 1504 N N . ALA A 1 198 ? 12.656 18.172 10.953 1 93 198 ALA A N 1
ATOM 1505 C CA . ALA A 1 198 ? 13.695 18.031 11.969 1 93 198 ALA A CA 1
ATOM 1506 C C . ALA A 1 198 ? 14.055 16.562 12.188 1 93 198 ALA A C 1
ATOM 1508 O O . ALA A 1 198 ? 14.273 16.141 13.32 1 93 198 ALA A O 1
ATOM 1509 N N . LYS A 1 199 ? 14.016 15.727 11.242 1 95.75 199 LYS A N 1
ATOM 1510 C CA . LYS A 1 199 ? 14.344 14.305 11.266 1 95.75 199 LYS A CA 1
ATOM 1511 C C . LYS A 1 199 ? 15.086 13.891 10 1 95.75 199 LYS A C 1
ATOM 1513 O O . LYS A 1 199 ? 14.734 14.328 8.898 1 95.75 199 LYS A O 1
ATOM 1518 N N . ASN A 1 200 ? 16.078 13.125 10.125 1 94.44 200 ASN A N 1
ATOM 1519 C CA . ASN A 1 200 ? 16.703 12.539 8.945 1 94.44 200 ASN A CA 1
ATOM 1520 C C . ASN A 1 200 ? 15.945 11.312 8.453 1 94.44 200 ASN A C 1
ATOM 1522 O O . ASN A 1 200 ? 14.906 10.953 9.008 1 94.44 200 ASN A O 1
ATOM 1526 N N . ALA A 1 201 ? 16.438 10.766 7.375 1 95.44 201 ALA A N 1
ATOM 1527 C CA . ALA A 1 201 ? 15.703 9.688 6.707 1 95.44 201 ALA A CA 1
ATOM 1528 C C . ALA A 1 201 ? 15.5 8.508 7.645 1 95.44 201 ALA A C 1
ATOM 1530 O O . ALA A 1 201 ? 14.391 7.98 7.758 1 95.44 201 ALA A O 1
ATOM 1531 N N . GLN A 1 202 ? 16.547 8.07 8.336 1 96.38 202 GLN A N 1
ATOM 1532 C CA . GLN A 1 202 ? 16.469 6.93 9.242 1 96.38 202 GLN A CA 1
ATOM 1533 C C . GLN A 1 202 ? 15.5 7.191 10.391 1 96.38 202 GLN A C 1
ATOM 1535 O O . GLN A 1 202 ? 14.742 6.305 10.781 1 96.38 202 GLN A O 1
ATOM 1540 N N . GLN A 1 203 ? 15.516 8.375 10.898 1 97.62 203 GLN A N 1
ATOM 1541 C CA . GLN A 1 203 ? 14.625 8.766 11.984 1 97.62 203 GLN A CA 1
ATOM 1542 C C . GLN A 1 203 ? 13.164 8.75 11.539 1 97.62 203 GLN A C 1
ATOM 1544 O O . GLN A 1 203 ? 12.289 8.297 12.273 1 97.62 203 GLN A O 1
ATOM 1549 N N . ASN A 1 204 ? 12.898 9.281 10.336 1 98 204 ASN A N 1
ATOM 1550 C CA . ASN A 1 204 ? 11.547 9.242 9.789 1 98 204 ASN A CA 1
ATOM 1551 C C . ASN A 1 204 ? 11.055 7.805 9.633 1 98 204 ASN A C 1
ATOM 1553 O O . ASN A 1 204 ? 9.914 7.496 9.977 1 98 204 ASN A O 1
ATOM 1557 N N . LEU A 1 205 ? 11.914 6.922 9.141 1 98.44 205 LEU A N 1
ATOM 1558 C CA . LEU A 1 205 ? 11.539 5.523 8.945 1 98.44 205 LEU A CA 1
ATOM 1559 C C . LEU A 1 205 ? 11.289 4.84 10.281 1 98.44 205 LEU A C 1
ATOM 1561 O O . LEU A 1 205 ? 10.336 4.074 10.422 1 98.44 205 LEU A O 1
ATOM 1565 N N . LYS A 1 206 ? 12.148 5.102 11.297 1 98.5 206 LYS A N 1
ATOM 1566 C CA . LYS A 1 206 ? 11.953 4.543 12.633 1 98.5 206 LYS A CA 1
ATOM 1567 C C . LYS A 1 206 ? 10.641 5.027 13.242 1 98.5 206 LYS A C 1
ATOM 1569 O O . LYS A 1 206 ? 9.914 4.246 13.859 1 98.5 206 LYS A O 1
ATOM 1574 N N . LEU A 1 207 ? 10.391 6.328 13.102 1 98.69 207 LEU A N 1
ATOM 1575 C CA . LEU A 1 207 ? 9.148 6.902 13.594 1 98.69 207 LEU A CA 1
ATOM 1576 C C . LEU A 1 207 ? 7.941 6.211 12.961 1 98.69 207 LEU A C 1
ATOM 1578 O O . LEU A 1 207 ? 6.961 5.914 13.641 1 98.69 207 LEU A O 1
ATOM 1582 N N . LEU A 1 208 ? 8.016 5.93 11.656 1 98.75 208 LEU A N 1
ATOM 1583 C CA . LEU A 1 208 ? 6.934 5.238 10.961 1 98.75 208 LEU A CA 1
ATOM 1584 C C . LEU A 1 208 ? 6.805 3.799 11.453 1 98.75 208 LEU A C 1
ATOM 1586 O O . LEU A 1 208 ? 5.695 3.301 11.648 1 98.75 208 LEU A O 1
ATOM 1590 N N . LYS A 1 209 ? 7.93 3.123 11.672 1 98.62 209 LYS A N 1
ATOM 1591 C CA . LYS A 1 209 ? 7.934 1.76 12.195 1 98.62 209 LYS A CA 1
ATOM 1592 C C . LYS A 1 209 ? 7.246 1.69 13.562 1 98.62 209 LYS A C 1
ATOM 1594 O O . LYS A 1 209 ? 6.508 0.743 13.836 1 98.62 209 LYS A O 1
ATOM 1599 N N . GLU A 1 210 ? 7.484 2.725 14.359 1 98.75 210 GLU A N 1
ATOM 1600 C CA . GLU A 1 210 ? 6.984 2.754 15.727 1 98.75 210 GLU A CA 1
ATOM 1601 C C . GLU A 1 210 ? 5.766 3.666 15.852 1 98.75 210 GLU A C 1
ATOM 1603 O O . GLU A 1 210 ? 5.441 4.129 16.953 1 98.75 210 GLU A O 1
ATOM 1608 N N . PHE A 1 211 ? 5.137 3.916 14.766 1 98.81 211 PHE A N 1
ATOM 1609 C CA . PHE A 1 211 ? 4.035 4.867 14.695 1 98.81 211 PHE A CA 1
ATOM 1610 C C . PHE A 1 211 ? 2.949 4.512 15.703 1 98.81 211 PHE A C 1
ATOM 1612 O O . PHE A 1 211 ? 2.328 5.398 16.297 1 98.81 211 PHE A O 1
ATOM 1619 N N . TRP A 1 212 ? 2.717 3.227 15.922 1 98.62 212 TRP A N 1
ATOM 1620 C CA . TRP A 1 212 ? 1.673 2.723 16.812 1 98.62 212 TRP A CA 1
ATOM 1621 C C . TRP A 1 212 ? 1.825 3.297 18.219 1 98.62 212 TRP A C 1
ATOM 1623 O O . TRP A 1 212 ? 0.837 3.475 18.922 1 98.62 212 TRP A O 1
ATOM 1633 N N . LYS A 1 213 ? 3.004 3.656 18.641 1 98.75 213 LYS A N 1
ATOM 1634 C CA . LYS A 1 213 ? 3.258 4.184 19.984 1 98.75 213 LYS A CA 1
ATOM 1635 C C . LYS A 1 213 ? 2.615 5.555 20.156 1 98.75 213 LYS A C 1
ATOM 1637 O O . LYS A 1 213 ? 2.268 5.941 21.281 1 98.75 213 LYS A O 1
ATOM 1642 N N . LEU A 1 214 ? 2.451 6.312 19.078 1 98.75 214 LEU A N 1
ATOM 1643 C CA . LEU A 1 214 ? 1.906 7.664 19.125 1 98.75 214 LEU A CA 1
ATOM 1644 C C . LEU A 1 214 ? 0.481 7.656 19.672 1 98.75 214 LEU A C 1
ATOM 1646 O O . LEU A 1 214 ? -0.012 8.68 20.141 1 98.75 214 LEU A O 1
ATOM 1650 N N . ASN A 1 215 ? -0.203 6.496 19.578 1 98.12 215 ASN A N 1
ATOM 1651 C CA . ASN A 1 215 ? -1.577 6.387 20.047 1 98.12 215 ASN A CA 1
ATOM 1652 C C . ASN A 1 215 ? -1.661 6.578 21.562 1 98.12 215 ASN A C 1
ATOM 1654 O O . ASN A 1 215 ? -2.729 6.891 22.094 1 98.12 215 ASN A O 1
ATOM 1658 N N . GLU A 1 216 ? -0.562 6.371 22.234 1 98.06 216 GLU A N 1
ATOM 1659 C CA . GLU A 1 216 ? -0.519 6.547 23.688 1 98.06 216 GLU A CA 1
ATOM 1660 C C . GLU A 1 216 ? -0.809 7.992 24.078 1 98.06 216 GLU A C 1
ATOM 1662 O O . GLU A 1 216 ? -1.198 8.273 25.203 1 98.06 216 GLU A O 1
ATOM 1667 N N . LEU A 1 217 ? -0.576 8.945 23.156 1 98.31 217 LEU A N 1
ATOM 1668 C CA . LEU A 1 217 ? -0.868 10.352 23.406 1 98.31 217 LEU A CA 1
ATOM 1669 C C . LEU A 1 217 ? -2.361 10.562 23.641 1 98.31 217 LEU A C 1
ATOM 1671 O O . LEU A 1 217 ? -2.762 11.539 24.281 1 98.31 217 LEU A O 1
ATOM 1675 N N . GLY A 1 218 ? -3.246 9.719 22.953 1 97.94 218 GLY A N 1
ATOM 1676 C CA . GLY A 1 218 ? -4.676 9.758 23.219 1 97.94 218 GLY A CA 1
ATOM 1677 C C . GLY A 1 218 ? -5.426 10.711 22.312 1 97.94 218 GLY A C 1
ATOM 1678 O O . GLY A 1 218 ? -6.535 11.141 22.625 1 97.94 218 GLY A O 1
ATOM 1679 N N . TYR A 1 219 ? -4.836 11.094 21.203 1 98.56 219 TYR A N 1
ATOM 1680 C CA . TYR A 1 219 ? -5.449 12.016 20.266 1 98.56 219 TYR A CA 1
ATOM 1681 C C . TYR A 1 219 ? -5.477 11.422 18.859 1 98.56 219 TYR A C 1
ATOM 1683 O O . TYR A 1 219 ? -4.668 10.555 18.531 1 98.56 219 TYR A O 1
ATOM 1691 N N . PRO A 1 220 ? -6.465 11.867 18 1 98.62 220 PRO A N 1
ATOM 1692 C CA . PRO A 1 220 ? -6.371 11.484 16.578 1 98.62 220 PRO A CA 1
ATOM 1693 C C . PRO A 1 220 ? -5.043 11.891 15.953 1 98.62 220 PRO A C 1
ATOM 1695 O O . PRO A 1 220 ? -4.461 12.906 16.328 1 98.62 220 PRO A O 1
ATOM 1698 N N . ILE A 1 221 ? -4.555 11.078 15.016 1 98.81 221 ILE A N 1
ATOM 1699 C CA . ILE A 1 221 ? -3.24 11.328 14.43 1 98.81 221 ILE A CA 1
ATOM 1700 C C . ILE A 1 221 ? -3.381 11.602 12.938 1 98.81 221 ILE A C 1
ATOM 1702 O O . ILE A 1 221 ? -4.117 10.898 12.234 1 98.81 221 ILE A O 1
ATOM 1706 N N . LEU A 1 222 ? -2.805 12.664 12.461 1 98.81 222 LEU A N 1
ATOM 1707 C CA . LEU A 1 222 ? -2.596 12.992 11.055 1 98.81 222 LEU A CA 1
ATOM 1708 C C . LEU A 1 222 ? -1.173 12.656 10.617 1 98.81 222 LEU A C 1
ATOM 1710 O O . LEU A 1 222 ? -0.212 13 11.312 1 98.81 222 LEU A O 1
ATOM 1714 N N . SER A 1 223 ? -1.028 11.859 9.578 1 98.5 223 SER A N 1
ATOM 1715 C CA . SER A 1 223 ? 0.297 11.602 9.023 1 98.5 223 SER A CA 1
ATOM 1716 C C . SER A 1 223 ? 0.473 12.281 7.668 1 98.5 223 SER A C 1
ATOM 1718 O O . SER A 1 223 ? -0.403 12.195 6.805 1 98.5 223 SER A O 1
ATOM 1720 N N . GLY A 1 224 ? 1.506 13.039 7.48 1 97.81 224 GLY A N 1
ATOM 1721 C CA . GLY A 1 224 ? 1.901 13.664 6.23 1 97.81 224 GLY A CA 1
ATOM 1722 C C . GLY A 1 224 ? 3.213 13.133 5.684 1 97.81 224 GLY A C 1
ATOM 1723 O O . GLY A 1 224 ? 4.27 13.727 5.906 1 97.81 224 GLY A O 1
ATOM 1724 N N . LEU A 1 225 ? 3.15 12.055 4.879 1 96.5 225 LEU A N 1
ATOM 1725 C CA . LEU A 1 225 ? 4.332 11.359 4.379 1 96.5 225 LEU A CA 1
ATOM 1726 C C . LEU A 1 225 ? 4.543 11.648 2.895 1 96.5 225 LEU A C 1
ATOM 1728 O O . LEU A 1 225 ? 5.59 11.32 2.336 1 96.5 225 LEU A O 1
ATOM 1732 N N . SER A 1 226 ? 3.676 12.305 2.279 1 94.56 226 SER A N 1
ATOM 1733 C CA . SER A 1 226 ? 3.559 12.336 0.826 1 94.56 226 SER A CA 1
ATOM 1734 C C . SER A 1 226 ? 4.797 12.961 0.188 1 94.56 226 SER A C 1
ATOM 1736 O O . SER A 1 226 ? 5.141 14.109 0.468 1 94.56 226 SER A O 1
ATOM 1738 N N . ARG A 1 227 ? 5.492 12.234 -0.588 1 95.12 227 ARG A N 1
ATOM 1739 C CA . ARG A 1 227 ? 6.578 12.594 -1.492 1 95.12 227 ARG A CA 1
ATOM 1740 C C . ARG A 1 227 ? 7.77 13.164 -0.721 1 95.12 227 ARG A C 1
ATOM 1742 O O . ARG A 1 227 ? 8.578 13.906 -1.277 1 95.12 227 ARG A O 1
ATOM 1749 N N . LYS A 1 228 ? 7.855 12.867 0.513 1 95 228 LYS A N 1
ATOM 1750 C CA . LYS A 1 228 ? 8.938 13.391 1.344 1 95 228 LYS A CA 1
ATOM 1751 C C . LYS A 1 228 ? 10.273 12.766 0.967 1 95 228 LYS A C 1
ATOM 1753 O O . LYS A 1 228 ? 10.312 11.688 0.376 1 95 228 LYS A O 1
ATOM 1758 N N . ARG A 1 229 ? 11.281 13.391 1.282 1 94.06 229 ARG A N 1
ATOM 1759 C CA . ARG A 1 229 ? 12.641 13.031 0.885 1 94.06 229 ARG A CA 1
ATOM 1760 C C . ARG A 1 229 ? 12.984 11.617 1.348 1 94.06 229 ARG A C 1
ATOM 1762 O O . ARG A 1 229 ? 13.609 10.852 0.611 1 94.06 229 ARG A O 1
ATOM 1769 N N . PHE A 1 230 ? 12.617 11.258 2.586 1 95.69 230 PHE A N 1
ATOM 1770 C CA . PHE A 1 230 ? 13 9.953 3.102 1 95.69 230 PHE A CA 1
ATOM 1771 C C . PHE A 1 230 ? 12.312 8.836 2.314 1 95.69 230 PHE A C 1
ATOM 1773 O O . PHE A 1 230 ? 12.844 7.73 2.207 1 95.69 230 PHE A O 1
ATOM 1780 N N . ILE A 1 231 ? 11.109 9.086 1.699 1 97.69 231 ILE A N 1
ATOM 1781 C CA . ILE A 1 231 ? 10.461 8.148 0.788 1 97.69 231 ILE A CA 1
ATOM 1782 C C . ILE A 1 231 ? 11.305 8 -0.478 1 97.69 231 ILE A C 1
ATOM 1784 O O . ILE A 1 231 ? 11.516 6.887 -0.964 1 97.69 231 ILE A O 1
ATOM 1788 N N . GLY A 1 232 ? 11.742 9.133 -1.007 1 97.5 232 GLY A N 1
ATOM 1789 C CA . GLY A 1 232 ? 12.633 9.102 -2.158 1 97.5 232 GLY A CA 1
ATOM 1790 C C . GLY A 1 232 ? 13.891 8.297 -1.918 1 97.5 232 GLY A C 1
ATOM 1791 O O . GLY A 1 232 ? 14.328 7.535 -2.787 1 97.5 232 GLY A O 1
ATOM 1792 N N . GLU A 1 233 ? 14.469 8.477 -0.739 1 97 233 GLU A N 1
ATOM 1793 C CA . GLU A 1 233 ? 15.672 7.727 -0.386 1 97 233 GLU A CA 1
ATOM 1794 C C . GLU A 1 233 ? 15.391 6.227 -0.335 1 97 233 GLU A C 1
ATOM 1796 O O . GLU A 1 233 ? 16.188 5.422 -0.831 1 97 233 GLU A O 1
ATOM 1801 N N . ALA A 1 234 ? 14.281 5.852 0.263 1 97.12 234 ALA A N 1
ATOM 1802 C CA . ALA A 1 234 ? 13.883 4.445 0.304 1 97.12 234 ALA A CA 1
ATOM 1803 C C . ALA A 1 234 ? 13.695 3.889 -1.104 1 97.12 234 ALA A C 1
ATOM 1805 O O . ALA A 1 234 ? 13.867 2.689 -1.332 1 97.12 234 ALA A O 1
ATOM 1806 N N . LEU A 1 235 ? 13.352 4.781 -2.02 1 97.75 235 LEU A N 1
ATOM 1807 C CA . LEU A 1 235 ? 13.141 4.414 -3.418 1 97.75 235 LEU A CA 1
ATOM 1808 C C . LEU A 1 235 ? 14.406 4.66 -4.234 1 97.75 235 LEU A C 1
ATOM 1810 O O . LEU A 1 235 ? 14.336 4.992 -5.418 1 97.75 235 LEU A O 1
ATOM 1814 N N . GLN A 1 236 ? 15.492 4.594 -3.553 1 96.31 236 GLN A N 1
ATOM 1815 C CA . GLN A 1 236 ? 16.812 4.652 -4.184 1 96.31 236 GLN A CA 1
ATOM 1816 C C . GLN A 1 236 ? 17 5.98 -4.91 1 96.31 236 GLN A C 1
ATOM 1818 O O . GLN A 1 236 ? 17.484 6.008 -6.047 1 96.31 236 GLN A O 1
ATOM 1823 N N . GLY A 1 237 ? 16.484 7.023 -4.32 1 96.44 237 GLY A N 1
ATOM 1824 C CA . GLY A 1 237 ? 16.75 8.367 -4.812 1 96.44 237 GLY A CA 1
ATOM 1825 C C . GLY A 1 237 ? 15.695 8.859 -5.789 1 96.44 237 GLY A C 1
ATOM 1826 O O . GLY A 1 237 ? 15.938 9.789 -6.562 1 96.44 237 GLY A O 1
ATOM 1827 N N . ALA A 1 238 ? 14.516 8.305 -5.812 1 96.5 238 ALA A N 1
ATOM 1828 C CA . ALA A 1 238 ? 13.453 8.703 -6.734 1 96.5 238 ALA A CA 1
ATOM 1829 C C . ALA A 1 238 ? 13.086 10.172 -6.543 1 96.5 238 ALA A C 1
ATOM 1831 O O . ALA A 1 238 ? 12.961 10.648 -5.41 1 96.5 238 ALA A O 1
ATOM 1832 N N . PRO A 1 239 ? 12.93 10.93 -7.613 1 96.62 239 PRO A N 1
ATOM 1833 C CA . PRO A 1 239 ? 12.461 12.312 -7.488 1 96.62 239 PRO A CA 1
ATOM 1834 C C . PRO A 1 239 ? 11.023 12.398 -6.977 1 96.62 239 PRO A C 1
ATOM 1836 O O . PRO A 1 239 ? 10.305 11.391 -6.961 1 96.62 239 PRO A O 1
ATOM 1839 N N . ALA A 1 240 ? 10.586 13.555 -6.531 1 94.44 240 ALA A N 1
ATOM 1840 C CA . ALA A 1 240 ? 9.328 13.758 -5.82 1 94.44 240 ALA A CA 1
ATOM 1841 C C . ALA A 1 240 ? 8.141 13.281 -6.66 1 94.44 240 ALA A C 1
ATOM 1843 O O . ALA A 1 240 ? 7.188 12.711 -6.129 1 94.44 240 ALA A O 1
ATOM 1844 N N . ASP A 1 241 ? 8.188 13.508 -7.957 1 94.88 241 ASP A N 1
ATOM 1845 C CA . ASP A 1 241 ? 7.051 13.203 -8.828 1 94.88 241 ASP A CA 1
ATOM 1846 C C . ASP A 1 241 ? 6.98 11.703 -9.133 1 94.88 241 ASP A C 1
ATOM 1848 O O . ASP A 1 241 ? 6.078 11.258 -9.844 1 94.88 241 ASP A O 1
ATOM 1852 N N . GLN A 1 242 ? 7.906 10.914 -8.609 1 96.5 242 GLN A N 1
ATOM 1853 C CA . GLN A 1 242 ? 7.93 9.469 -8.805 1 96.5 242 GLN A CA 1
ATOM 1854 C C . GLN A 1 242 ? 7.816 8.734 -7.477 1 96.5 242 GLN A C 1
ATOM 1856 O O . GLN A 1 242 ? 8.258 7.586 -7.352 1 96.5 242 GLN A O 1
ATOM 1861 N N . ARG A 1 243 ? 7.188 9.414 -6.516 1 98 243 ARG A N 1
ATOM 1862 C CA . ARG A 1 243 ? 7.145 8.828 -5.18 1 98 243 ARG A CA 1
ATOM 1863 C C . ARG A 1 243 ? 5.719 8.445 -4.793 1 98 243 ARG A C 1
ATOM 1865 O O . ARG A 1 243 ? 5.453 8.109 -3.635 1 98 243 ARG A O 1
ATOM 1872 N N . ALA A 1 244 ? 4.781 8.438 -5.781 1 97.25 244 ALA A N 1
ATOM 1873 C CA . ALA A 1 244 ? 3.369 8.266 -5.449 1 97.25 244 ALA A CA 1
ATOM 1874 C C . ALA A 1 244 ? 3.133 6.926 -4.75 1 97.25 244 ALA A C 1
ATOM 1876 O O . ALA A 1 244 ? 2.559 6.883 -3.66 1 97.25 244 ALA A O 1
ATOM 1877 N N . VAL A 1 245 ? 3.66 5.84 -5.301 1 97.75 245 VAL A N 1
ATOM 1878 C CA . VAL A 1 245 ? 3.426 4.508 -4.746 1 97.75 245 VAL A CA 1
ATOM 1879 C C . VAL A 1 245 ? 4.105 4.387 -3.385 1 97.75 245 VAL A C 1
ATOM 1881 O O . VAL A 1 245 ? 3.531 3.832 -2.445 1 97.75 245 VAL A O 1
ATOM 1884 N N . GLY A 1 246 ? 5.352 4.914 -3.332 1 98.38 246 GLY A N 1
ATOM 1885 C CA . GLY A 1 246 ? 6.047 4.906 -2.053 1 98.38 246 GLY A CA 1
ATOM 1886 C C . GLY A 1 246 ? 5.312 5.684 -0.974 1 98.38 246 GLY A C 1
ATOM 1887 O O . GLY A 1 246 ? 5.211 5.223 0.166 1 98.38 246 GLY A O 1
ATOM 1888 N N . SER A 1 247 ? 4.762 6.852 -1.313 1 98.5 247 SER A N 1
ATOM 1889 C CA . SER A 1 247 ? 3.992 7.676 -0.387 1 98.5 247 SER A CA 1
ATOM 1890 C C . SER A 1 247 ? 2.736 6.953 0.089 1 98.5 247 SER A C 1
ATOM 1892 O O . SER A 1 247 ? 2.438 6.941 1.284 1 98.5 247 SER A O 1
ATOM 1894 N N . VAL A 1 248 ? 2.039 6.344 -0.883 1 98.69 248 VAL A N 1
ATOM 1895 C CA . VAL A 1 248 ? 0.817 5.609 -0.573 1 98.69 248 VAL A CA 1
ATOM 1896 C C . VAL A 1 248 ? 1.135 4.457 0.379 1 98.69 248 VAL A C 1
ATOM 1898 O O . VAL A 1 248 ? 0.416 4.234 1.356 1 98.69 248 VAL A O 1
ATOM 1901 N N . THR A 1 249 ? 2.232 3.77 0.126 1 98.75 249 THR A N 1
ATOM 1902 C CA . THR A 1 249 ? 2.66 2.662 0.976 1 98.75 249 THR A CA 1
ATOM 1903 C C . THR A 1 249 ? 2.934 3.146 2.396 1 98.75 249 THR A C 1
ATOM 1905 O O . THR A 1 249 ? 2.438 2.564 3.363 1 98.75 249 THR A O 1
ATOM 1908 N N . GLY A 1 250 ? 3.707 4.199 2.52 1 98.75 250 GLY A N 1
ATOM 1909 C CA . GLY A 1 250 ? 3.971 4.77 3.832 1 98.75 250 GLY A CA 1
ATOM 1910 C C . GLY A 1 250 ? 2.707 5.156 4.578 1 98.75 250 GLY A C 1
ATOM 1911 O O . GLY A 1 250 ? 2.557 4.836 5.758 1 98.75 250 GLY A O 1
ATOM 1912 N N . HIS A 1 251 ? 1.771 5.812 3.889 1 98.81 251 HIS A N 1
ATOM 1913 C CA . HIS A 1 251 ? 0.516 6.238 4.5 1 98.81 251 HIS A CA 1
ATOM 1914 C C . HIS A 1 251 ? -0.326 5.035 4.918 1 98.81 251 HIS A C 1
ATOM 1916 O O . HIS A 1 251 ? -0.964 5.055 5.973 1 98.81 251 HIS A O 1
ATOM 1922 N N . LEU A 1 252 ? -0.328 3.986 4.082 1 98.81 252 LEU A N 1
ATOM 1923 C CA . LEU A 1 252 ? -1.082 2.791 4.445 1 98.81 252 LEU A CA 1
ATOM 1924 C C . LEU A 1 252 ? -0.549 2.184 5.738 1 98.81 252 LEU A C 1
ATOM 1926 O O . LEU A 1 252 ? -1.326 1.784 6.609 1 98.81 252 LEU A O 1
ATOM 1930 N N . LEU A 1 253 ? 0.808 2.121 5.844 1 98.81 253 LEU A N 1
ATOM 1931 C CA . LEU A 1 253 ? 1.418 1.616 7.07 1 98.81 253 LEU A CA 1
ATOM 1932 C C . LEU A 1 253 ? 1.013 2.467 8.266 1 98.81 253 LEU A C 1
ATOM 1934 O O . LEU A 1 253 ? 0.753 1.938 9.352 1 98.81 253 LEU A O 1
ATOM 1938 N N . SER A 1 254 ? 0.937 3.783 8.062 1 98.81 254 SER A N 1
ATOM 1939 C CA . SER A 1 254 ? 0.531 4.648 9.164 1 98.81 254 SER A CA 1
ATOM 1940 C C . SER A 1 254 ? -0.934 4.43 9.531 1 98.81 254 SER A C 1
ATOM 1942 O O . SER A 1 254 ? -1.29 4.426 10.711 1 98.81 254 SER A O 1
ATOM 1944 N N . ILE A 1 255 ? -1.838 4.227 8.539 1 98.81 255 ILE A N 1
ATOM 1945 C CA . ILE A 1 255 ? -3.248 3.947 8.781 1 98.81 255 ILE A CA 1
ATOM 1946 C C . ILE A 1 255 ? -3.387 2.662 9.594 1 98.81 255 ILE A C 1
ATOM 1948 O O . ILE A 1 255 ? -4.133 2.617 10.578 1 98.81 255 ILE A O 1
ATOM 1952 N N . GLN A 1 256 ? -2.613 1.674 9.227 1 98.69 256 GLN A N 1
ATOM 1953 C CA . GLN A 1 256 ? -2.672 0.382 9.898 1 98.69 256 GLN A CA 1
ATOM 1954 C C . GLN A 1 256 ? -2.223 0.5 11.352 1 98.69 256 GLN A C 1
ATOM 1956 O O . GLN A 1 256 ? -2.473 -0.397 12.156 1 98.69 256 GLN A O 1
ATOM 1961 N N . GLN A 1 257 ? -1.508 1.58 11.617 1 98.62 257 GLN A N 1
ATOM 1962 C CA . GLN A 1 257 ? -0.988 1.777 12.969 1 98.62 257 GLN A CA 1
ATOM 1963 C C . GLN A 1 257 ? -1.766 2.865 13.703 1 98.62 257 GLN A C 1
ATOM 1965 O O . GLN A 1 257 ? -1.333 3.342 14.758 1 98.62 257 GLN A O 1
ATOM 1970 N N . GLY A 1 258 ? -2.848 3.428 13.078 1 98.44 258 GLY A N 1
ATOM 1971 C CA . GLY A 1 258 ? -3.758 4.238 13.875 1 98.44 258 GLY A CA 1
ATOM 1972 C C . GLY A 1 258 ? -3.939 5.641 13.336 1 98.44 258 GLY A C 1
ATOM 1973 O O . GLY A 1 258 ? -4.633 6.461 13.938 1 98.44 258 GLY A O 1
ATOM 1974 N N . SER A 1 259 ? -3.334 5.957 12.219 1 98.69 259 SER A N 1
ATOM 1975 C CA . SER A 1 259 ? -3.551 7.273 11.625 1 98.69 259 SER A CA 1
ATOM 1976 C C . SER A 1 259 ? -4.934 7.375 10.992 1 98.69 259 SER A C 1
ATOM 1978 O O . SER A 1 259 ? -5.27 6.609 10.086 1 98.69 259 SER A O 1
ATOM 1980 N N . SER A 1 260 ? -5.711 8.367 11.375 1 98.38 260 SER A N 1
ATOM 1981 C CA . SER A 1 260 ? -7.059 8.523 10.844 1 98.38 260 SER A CA 1
ATOM 1982 C C . SER A 1 260 ? -7.074 9.469 9.641 1 98.38 260 SER A C 1
ATOM 1984 O O . SER A 1 260 ? -8.031 9.477 8.867 1 98.38 260 SER A O 1
ATOM 1986 N N . ILE A 1 261 ? -6.078 10.328 9.555 1 98.88 261 ILE A N 1
ATOM 1987 C CA . ILE A 1 261 ? -5.992 11.305 8.477 1 98.88 261 ILE A CA 1
ATOM 1988 C C . ILE A 1 261 ? -4.621 11.219 7.809 1 98.88 261 ILE A C 1
ATOM 1990 O O . ILE A 1 261 ? -3.594 11.18 8.492 1 98.88 261 ILE A O 1
ATOM 1994 N N . VAL A 1 262 ? -4.625 11.078 6.5 1 98.88 262 VAL A N 1
ATOM 1995 C CA . VAL A 1 262 ? -3.371 11.102 5.754 1 98.88 262 VAL A CA 1
ATOM 1996 C C . VAL A 1 262 ? -3.363 12.297 4.801 1 98.88 262 VAL A C 1
ATOM 1998 O O . VAL A 1 262 ? -4.316 12.5 4.047 1 98.88 262 VAL A O 1
ATOM 2001 N N . ARG A 1 263 ? -2.363 13.148 4.918 1 98.81 263 ARG A N 1
ATOM 2002 C CA . ARG A 1 263 ? -2.18 14.312 4.055 1 98.81 263 ARG A CA 1
ATOM 2003 C C . ARG A 1 263 ? -1.377 13.945 2.811 1 98.81 263 ARG A C 1
ATOM 2005 O O . ARG A 1 263 ? -0.216 13.547 2.908 1 98.81 263 ARG A O 1
ATOM 2012 N N . ALA A 1 264 ? -2.057 14.07 1.673 1 98.19 264 ALA A N 1
ATOM 2013 C CA . ALA A 1 264 ? -1.449 13.445 0.5 1 98.19 264 ALA A CA 1
ATOM 2014 C C . ALA A 1 264 ? -1.549 14.352 -0.721 1 98.19 264 ALA A C 1
ATOM 2016 O O . ALA A 1 264 ? -2.549 15.055 -0.9 1 98.19 264 ALA A O 1
ATOM 2017 N N . HIS A 1 265 ? -0.552 14.336 -1.593 1 96.88 265 HIS A N 1
ATOM 2018 C CA . HIS A 1 265 ? -0.581 14.938 -2.92 1 96.88 265 HIS A CA 1
ATOM 2019 C C . HIS A 1 265 ? -1.344 14.062 -3.906 1 96.88 265 HIS A C 1
ATOM 2021 O O . HIS A 1 265 ? -2.125 14.562 -4.719 1 96.88 265 HIS A O 1
ATOM 2027 N N . ASP A 1 266 ? -1.122 12.773 -3.877 1 97.69 266 ASP A N 1
ATOM 2028 C CA . ASP A 1 266 ? -1.724 11.797 -4.785 1 97.69 266 ASP A CA 1
ATOM 2029 C C . ASP A 1 266 ? -3.02 11.242 -4.207 1 97.69 266 ASP A C 1
ATOM 2031 O O . ASP A 1 266 ? -3.064 10.086 -3.77 1 97.69 266 ASP A O 1
ATOM 2035 N N . VAL A 1 267 ? -4.043 12.023 -4.336 1 98.69 267 VAL A N 1
ATOM 2036 C CA . VAL A 1 267 ? -5.305 11.773 -3.65 1 98.69 267 VAL A CA 1
ATOM 2037 C C . VAL A 1 267 ? -5.957 10.508 -4.215 1 98.69 267 VAL A C 1
ATOM 2039 O O . VAL A 1 267 ? -6.379 9.633 -3.459 1 98.69 267 VAL A O 1
ATOM 2042 N N . LYS A 1 268 ? -5.984 10.383 -5.543 1 98.44 268 LYS A N 1
ATOM 2043 C CA . LYS A 1 268 ? -6.645 9.242 -6.18 1 98.44 268 LYS A CA 1
ATOM 2044 C C . LYS A 1 268 ? -6.004 7.93 -5.75 1 98.44 268 LYS A C 1
ATOM 2046 O O . LYS A 1 268 ? -6.699 7.012 -5.309 1 98.44 268 LYS A O 1
ATOM 2051 N N . GLU A 1 269 ? -4.688 7.871 -5.883 1 98.44 269 GLU A N 1
ATOM 2052 C CA . GLU A 1 269 ? -3.951 6.66 -5.523 1 98.44 269 GLU A CA 1
ATOM 2053 C C . GLU A 1 269 ? -4.148 6.309 -4.051 1 98.44 269 GLU A C 1
ATOM 2055 O O . GLU A 1 269 ? -4.363 5.145 -3.709 1 98.44 269 GLU A O 1
ATOM 2060 N N . MET A 1 270 ? -4.105 7.336 -3.186 1 98.75 270 MET A N 1
ATOM 2061 C CA . MET A 1 270 ? -4.281 7.094 -1.756 1 98.75 270 MET A CA 1
ATOM 2062 C C . MET A 1 270 ? -5.691 6.59 -1.46 1 98.75 270 MET A C 1
ATOM 2064 O O . MET A 1 270 ? -5.871 5.668 -0.662 1 98.75 270 MET A O 1
ATOM 2068 N N . HIS A 1 271 ? -6.672 7.207 -2.09 1 98.81 271 HIS A N 1
ATOM 2069 C CA . HIS A 1 271 ? -8.055 6.789 -1.904 1 98.81 271 HIS A CA 1
ATOM 2070 C C . HIS A 1 271 ? -8.266 5.348 -2.359 1 98.81 271 HIS A C 1
ATOM 2072 O O . HIS A 1 271 ? -8.953 4.574 -1.688 1 98.81 271 HIS A O 1
ATOM 2078 N N . GLU A 1 272 ? -7.695 4.977 -3.475 1 98.69 272 GLU A N 1
ATOM 2079 C CA . GLU A 1 272 ? -7.797 3.615 -3.988 1 98.69 272 GLU A CA 1
ATOM 2080 C C . GLU A 1 272 ? -7.215 2.607 -3.002 1 98.69 272 GLU A C 1
ATOM 2082 O O . GLU A 1 272 ? -7.805 1.554 -2.76 1 98.69 272 GLU A O 1
ATOM 2087 N N . ALA A 1 273 ? -6.059 2.914 -2.438 1 98.81 273 ALA A N 1
ATOM 2088 C CA . ALA A 1 273 ? -5.457 2.043 -1.433 1 98.81 273 ALA A CA 1
ATOM 2089 C C . ALA A 1 273 ? -6.375 1.881 -0.224 1 98.81 273 ALA A C 1
ATOM 2091 O O . ALA A 1 273 ? -6.547 0.773 0.29 1 98.81 273 ALA A O 1
ATOM 2092 N N . ILE A 1 274 ? -6.973 2.965 0.219 1 98.81 274 ILE A N 1
ATOM 2093 C CA . ILE A 1 274 ? -7.859 2.945 1.376 1 98.81 274 ILE A CA 1
ATOM 2094 C C . ILE A 1 274 ? -9.086 2.084 1.073 1 98.81 274 ILE A C 1
ATOM 2096 O O . ILE A 1 274 ? -9.539 1.317 1.927 1 98.81 274 ILE A O 1
ATOM 2100 N N . LEU A 1 275 ? -9.641 2.236 -0.149 1 98.69 275 LEU A N 1
ATOM 2101 C CA . LEU A 1 275 ? -10.805 1.442 -0.527 1 98.69 275 LEU A CA 1
ATOM 2102 C C . LEU A 1 275 ? -10.508 -0.049 -0.406 1 98.69 275 LEU A C 1
ATOM 2104 O O . LEU A 1 275 ? -11.312 -0.803 0.146 1 98.69 275 LEU A O 1
ATOM 2108 N N . VAL A 1 276 ? -9.352 -0.504 -0.901 1 98.69 276 VAL A N 1
ATOM 2109 C CA . VAL A 1 276 ? -8.984 -1.915 -0.836 1 98.69 276 VAL A CA 1
ATOM 2110 C C . VAL A 1 276 ? -8.766 -2.326 0.618 1 98.69 276 VAL A C 1
ATOM 2112 O O . VAL A 1 276 ? -9.25 -3.371 1.055 1 98.69 276 VAL A O 1
ATOM 2115 N N . TRP A 1 277 ? -8.039 -1.508 1.386 1 98.69 277 TRP A N 1
ATOM 2116 C CA . TRP A 1 277 ? -7.793 -1.781 2.797 1 98.69 277 TRP A CA 1
ATOM 2117 C C . TRP A 1 277 ? -9.102 -1.928 3.562 1 98.69 277 TRP A C 1
ATOM 2119 O O . TRP A 1 277 ? -9.281 -2.883 4.32 1 98.69 277 TRP A O 1
ATOM 2129 N N . LYS A 1 278 ? -10.062 -0.989 3.32 1 98.25 278 LYS A N 1
ATOM 2130 C CA . LYS A 1 278 ? -11.359 -1.021 3.982 1 98.25 278 LYS A CA 1
ATOM 2131 C C . LYS A 1 278 ? -12.141 -2.277 3.604 1 98.25 278 LYS A C 1
ATOM 2133 O O . LYS A 1 278 ? -12.781 -2.898 4.457 1 98.25 278 LYS A O 1
ATOM 2138 N N . ALA A 1 279 ? -12.102 -2.611 2.322 1 98.12 279 ALA A N 1
ATOM 2139 C CA . ALA A 1 279 ? -12.805 -3.801 1.854 1 98.12 279 ALA A CA 1
ATOM 2140 C C . ALA A 1 279 ? -12.305 -5.055 2.562 1 98.12 279 ALA A C 1
ATOM 2142 O O . ALA A 1 279 ? -13.094 -5.922 2.939 1 98.12 279 ALA A O 1
ATOM 2143 N N . VAL A 1 280 ? -11 -5.125 2.756 1 98.19 280 VAL A N 1
ATOM 2144 C CA . VAL A 1 280 ? -10.414 -6.273 3.441 1 98.19 280 VAL A CA 1
ATOM 2145 C C . VAL A 1 280 ? -10.82 -6.262 4.914 1 98.19 280 VAL A C 1
ATOM 2147 O O . VAL A 1 280 ? -11.211 -7.293 5.461 1 98.19 280 VAL A O 1
ATOM 2150 N N . GLN A 1 281 ? -10.766 -5.066 5.535 1 96.31 281 GLN A N 1
ATOM 2151 C CA . GLN A 1 281 ? -11.109 -4.953 6.949 1 96.31 281 GLN A CA 1
ATOM 2152 C C . GLN A 1 281 ? -12.555 -5.355 7.195 1 96.31 281 GLN A C 1
ATOM 2154 O O . GLN A 1 281 ? -12.875 -5.922 8.242 1 96.31 281 GLN A O 1
ATOM 2159 N N . GLN A 1 282 ? -13.391 -5.129 6.246 1 95.44 282 GLN A N 1
ATOM 2160 C CA . GLN A 1 282 ? -14.828 -5.328 6.426 1 95.44 282 GLN A CA 1
ATOM 2161 C C . GLN A 1 282 ? -15.242 -6.734 6.016 1 95.44 282 GLN A C 1
ATOM 2163 O O . GLN A 1 282 ? -16.391 -7.137 6.227 1 95.44 282 GLN A O 1
ATOM 2168 N N . ALA A 1 283 ? -14.344 -7.508 5.441 1 95 283 ALA A N 1
ATOM 2169 C CA . ALA A 1 283 ? -14.68 -8.828 4.91 1 95 283 ALA A CA 1
ATOM 2170 C C . ALA A 1 283 ? -14.75 -9.867 6.023 1 95 283 ALA A C 1
ATOM 2172 O O . ALA A 1 283 ? -14.062 -9.742 7.043 1 95 283 ALA A O 1
ATOM 2173 N N . MET B 1 1 ? -6.812 -9.062 10.422 1 92.5 1 MET B N 1
ATOM 2174 C CA . MET B 1 1 ? -5.488 -9.281 9.852 1 92.5 1 MET B CA 1
ATOM 2175 C C . MET B 1 1 ? -4.426 -9.328 10.945 1 92.5 1 MET B C 1
ATOM 2177 O O . MET B 1 1 ? -4.551 -8.656 11.969 1 92.5 1 MET B O 1
ATOM 2181 N N . GLN B 1 2 ? -3.439 -10.164 10.812 1 96.38 2 GLN B N 1
ATOM 2182 C CA . GLN B 1 2 ? -2.299 -10.273 11.711 1 96.38 2 GLN B CA 1
ATOM 2183 C C . GLN B 1 2 ? -0.98 -10.18 10.953 1 96.38 2 GLN B C 1
ATOM 2185 O O . GLN B 1 2 ? -0.86 -10.719 9.844 1 96.38 2 GLN B O 1
ATOM 2190 N N . LEU B 1 3 ? -0.091 -9.492 11.594 1 97.62 3 LEU B N 1
ATOM 2191 C CA . LEU B 1 3 ? 1.243 -9.43 11.008 1 97.62 3 LEU B CA 1
ATOM 2192 C C . LEU B 1 3 ? 2.004 -10.727 11.25 1 97.62 3 LEU B C 1
ATOM 2194 O O . LEU B 1 3 ? 1.996 -11.258 12.367 1 97.62 3 LEU B O 1
ATOM 2198 N N . ILE B 1 4 ? 2.523 -11.258 10.219 1 97.88 4 ILE B N 1
ATOM 2199 C CA . ILE B 1 4 ? 3.328 -12.469 10.305 1 97.88 4 ILE B CA 1
ATOM 2200 C C . ILE B 1 4 ? 4.684 -12.242 9.641 1 97.88 4 ILE B C 1
ATOM 2202 O O . ILE B 1 4 ? 4.754 -11.68 8.539 1 97.88 4 ILE B O 1
ATOM 2206 N N . SER B 1 5 ? 5.781 -12.633 10.305 1 96.12 5 SER B N 1
ATOM 2207 C CA . SER B 1 5 ? 7.109 -12.531 9.711 1 96.12 5 SER B CA 1
ATOM 2208 C C . SER B 1 5 ? 7.258 -13.461 8.516 1 96.12 5 SER B C 1
ATOM 2210 O O . SER B 1 5 ? 6.645 -14.531 8.477 1 96.12 5 SER B O 1
ATOM 2212 N N . LEU B 1 6 ? 8.031 -13.094 7.559 1 97.5 6 LEU B N 1
ATOM 2213 C CA . LEU B 1 6 ? 8.359 -13.953 6.426 1 97.5 6 LEU B CA 1
ATOM 2214 C C . LEU B 1 6 ? 9.227 -15.125 6.871 1 97.5 6 LEU B C 1
ATOM 2216 O O . LEU B 1 6 ? 9.969 -15.016 7.852 1 97.5 6 LEU B O 1
ATOM 2220 N N . PRO B 1 7 ? 9.094 -16.203 6.125 1 96 7 PRO B N 1
ATOM 2221 C CA . PRO B 1 7 ? 9.867 -17.375 6.543 1 96 7 PRO B CA 1
ATOM 2222 C C . PRO B 1 7 ? 11.359 -17.219 6.301 1 96 7 PRO B C 1
ATOM 2224 O O . PRO B 1 7 ? 11.766 -16.625 5.293 1 96 7 PRO B O 1
ATOM 2227 N N . LYS B 1 8 ? 12.227 -17.719 7.207 1 94.81 8 LYS B N 1
ATOM 2228 C CA . LYS B 1 8 ? 13.672 -17.734 7.051 1 94.81 8 LYS B CA 1
ATOM 2229 C C . LYS B 1 8 ? 14.125 -19 6.328 1 94.81 8 LYS B C 1
ATOM 2231 O O . LYS B 1 8 ? 14.633 -19.938 6.953 1 94.81 8 LYS B O 1
ATOM 2236 N N . GLN B 1 9 ? 13.867 -19 5.078 1 96.06 9 GLN B N 1
ATOM 2237 C CA . GLN B 1 9 ? 14.156 -20.156 4.234 1 96.06 9 GLN B CA 1
ATOM 2238 C C . GLN B 1 9 ? 14.75 -19.719 2.895 1 96.06 9 GLN B C 1
ATOM 2240 O O . GLN B 1 9 ? 14.422 -18.656 2.385 1 96.06 9 GLN B O 1
ATOM 2245 N N . ILE B 1 10 ? 15.656 -20.562 2.479 1 97.75 10 ILE B N 1
ATOM 2246 C CA . ILE B 1 10 ? 16.219 -20.359 1.147 1 97.75 10 ILE B CA 1
ATOM 2247 C C . ILE B 1 10 ? 15.648 -21.391 0.179 1 97.75 10 ILE B C 1
ATOM 2249 O O . ILE B 1 10 ? 15.633 -22.578 0.472 1 97.75 10 ILE B O 1
ATOM 2253 N N . LEU B 1 11 ? 15.047 -20.953 -0.879 1 97.94 11 LEU B N 1
ATOM 2254 C CA . LEU B 1 11 ? 14.578 -21.828 -1.948 1 97.94 11 LEU B CA 1
ATOM 2255 C C . LEU B 1 11 ? 15.664 -22.031 -3.002 1 97.94 11 LEU B C 1
ATOM 2257 O O . LEU B 1 11 ? 16.141 -21.062 -3.598 1 97.94 11 LEU B O 1
ATOM 2261 N N . GLN B 1 12 ? 16.047 -23.25 -3.195 1 97.5 12 GLN B N 1
ATOM 2262 C CA . GLN B 1 12 ? 17.062 -23.562 -4.203 1 97.5 12 GLN B CA 1
ATOM 2263 C C . GLN B 1 12 ? 16.438 -23.625 -5.598 1 97.5 12 GLN B C 1
ATOM 2265 O O . GLN B 1 12 ? 15.484 -24.359 -5.828 1 97.5 12 GLN B O 1
ATOM 2270 N N . CYS B 1 13 ? 16.984 -22.828 -6.516 1 97.38 13 CYS B N 1
ATOM 2271 C CA . CYS B 1 13 ? 16.531 -22.75 -7.902 1 97.38 13 CYS B CA 1
ATOM 2272 C C . CYS B 1 13 ? 17.688 -22.969 -8.859 1 97.38 13 CYS B C 1
ATOM 2274 O O . CYS B 1 13 ? 18.188 -22.031 -9.477 1 97.38 13 CYS B O 1
ATOM 2276 N N . GLY B 1 14 ? 18.047 -24.25 -9.039 1 94.75 14 GLY B N 1
ATOM 2277 C CA . GLY B 1 14 ? 19.281 -24.531 -9.773 1 94.75 14 GLY B CA 1
ATOM 2278 C C . GLY B 1 14 ? 20.516 -23.953 -9.117 1 94.75 14 GLY B C 1
ATOM 2279 O O . GLY B 1 14 ? 20.781 -24.219 -7.941 1 94.75 14 GLY B O 1
ATOM 2280 N N . GLN B 1 15 ? 21.203 -23.188 -9.867 1 94.44 15 GLN B N 1
ATOM 2281 C CA . GLN B 1 15 ? 22.422 -22.562 -9.336 1 94.44 15 GLN B CA 1
ATOM 2282 C C . GLN B 1 15 ? 22.078 -21.266 -8.602 1 94.44 15 GLN B C 1
ATOM 2284 O O . GLN B 1 15 ? 22.953 -20.656 -7.965 1 94.44 15 GLN B O 1
ATOM 2289 N N . LEU B 1 16 ? 20.859 -20.906 -8.688 1 96.88 16 LEU B N 1
ATOM 2290 C CA . LEU B 1 16 ? 20.406 -19.672 -8.039 1 96.88 16 LEU B CA 1
ATOM 2291 C C . LEU B 1 16 ? 19.656 -19.984 -6.738 1 96.88 16 LEU B C 1
ATOM 2293 O O . LEU B 1 16 ? 19.344 -21.156 -6.469 1 96.88 16 LEU B O 1
ATOM 2297 N N . GLN B 1 17 ? 19.516 -18.953 -5.922 1 97.44 17 GLN B N 1
ATOM 2298 C CA . GLN B 1 17 ? 18.812 -19.078 -4.648 1 97.44 17 GLN B CA 1
ATOM 2299 C C . GLN B 1 17 ? 17.812 -17.938 -4.449 1 97.44 17 GLN B C 1
ATOM 2301 O O . GLN B 1 17 ? 18.047 -16.812 -4.926 1 97.44 17 GLN B O 1
ATOM 2306 N N . LEU B 1 18 ? 16.781 -18.266 -3.871 1 97.69 18 LEU B N 1
ATOM 2307 C CA . LEU B 1 18 ? 15.781 -17.281 -3.482 1 97.69 18 LEU B CA 1
ATOM 2308 C C . LEU B 1 18 ? 15.648 -17.203 -1.965 1 97.69 18 LEU B C 1
ATOM 2310 O O . LEU B 1 18 ? 15.172 -18.156 -1.333 1 97.69 18 LEU B O 1
ATOM 2314 N N . ASP B 1 19 ? 16.094 -16.094 -1.34 1 98.31 19 ASP B N 1
ATOM 2315 C CA . ASP B 1 19 ? 15.953 -15.875 0.096 1 98.31 19 ASP B CA 1
ATOM 2316 C C . ASP B 1 19 ? 14.531 -15.422 0.448 1 98.31 19 ASP B C 1
ATOM 2318 O O . ASP B 1 19 ? 14.172 -14.266 0.225 1 98.31 19 ASP B O 1
ATOM 2322 N N . LEU B 1 20 ? 13.75 -16.297 1.062 1 98.44 20 LEU B N 1
ATOM 2323 C CA . LEU B 1 20 ? 12.328 -16.062 1.269 1 98.44 20 LEU B CA 1
ATOM 2324 C C . LEU B 1 20 ? 12.086 -15.258 2.539 1 98.44 20 LEU B C 1
ATOM 2326 O O . LEU B 1 20 ? 10.938 -15.008 2.912 1 98.44 20 LEU B O 1
ATOM 2330 N N . SER B 1 21 ? 13.195 -14.844 3.213 1 97.62 21 SER B N 1
ATOM 2331 C CA . SER B 1 21 ? 13.047 -13.938 4.348 1 97.62 21 SER B CA 1
ATOM 2332 C C . SER B 1 21 ? 12.789 -12.508 3.885 1 97.62 21 SER B C 1
ATOM 2334 O O . SER B 1 21 ? 12.547 -11.617 4.703 1 97.62 21 SER B O 1
ATOM 2336 N N . GLN B 1 22 ? 12.82 -12.32 2.586 1 97.5 22 GLN B N 1
ATOM 2337 C CA . GLN B 1 22 ? 12.422 -11.062 1.955 1 97.5 22 GLN B CA 1
ATOM 2338 C C . GLN B 1 22 ? 11.375 -11.297 0.872 1 97.5 22 GLN B C 1
ATOM 2340 O O . GLN B 1 22 ? 11.344 -12.359 0.253 1 97.5 22 GLN B O 1
ATOM 2345 N N . PRO B 1 23 ? 10.562 -10.312 0.661 1 98.44 23 PRO B N 1
ATOM 2346 C CA . PRO B 1 23 ? 9.555 -10.492 -0.383 1 98.44 23 PRO B CA 1
ATOM 2347 C C . PRO B 1 23 ? 10.141 -10.422 -1.791 1 98.44 23 PRO B C 1
ATOM 2349 O O . PRO B 1 23 ? 11.078 -9.664 -2.033 1 98.44 23 PRO B O 1
ATOM 2352 N N . HIS B 1 24 ? 9.539 -11.188 -2.693 1 98.81 24 HIS B N 1
ATOM 2353 C CA . HIS B 1 24 ? 9.984 -11.242 -4.082 1 98.81 24 HIS B CA 1
ATOM 2354 C C . HIS B 1 24 ? 8.828 -10.969 -5.039 1 98.81 24 HIS B C 1
ATOM 2356 O O . HIS B 1 24 ? 7.711 -11.445 -4.824 1 98.81 24 HIS B O 1
ATOM 2362 N N . VAL B 1 25 ? 9.133 -10.18 -6.062 1 98.88 25 VAL B N 1
ATOM 2363 C CA . VAL B 1 25 ? 8.148 -9.93 -7.109 1 98.88 25 VAL B CA 1
ATOM 2364 C C . VAL B 1 25 ? 8.336 -10.922 -8.25 1 98.88 25 VAL B C 1
ATOM 2366 O O . VAL B 1 25 ? 9.438 -11.055 -8.789 1 98.88 25 VAL B O 1
ATOM 2369 N N . MET B 1 26 ? 7.289 -11.648 -8.477 1 98.94 26 MET B N 1
ATOM 2370 C CA . MET B 1 26 ? 7.18 -12.516 -9.641 1 98.94 26 MET B CA 1
ATOM 2371 C C . MET B 1 26 ? 6.438 -11.82 -10.773 1 98.94 26 MET B C 1
ATOM 2373 O O . MET B 1 26 ? 5.219 -11.648 -10.711 1 98.94 26 MET B O 1
ATOM 2377 N N . GLY B 1 27 ? 7.254 -11.391 -11.766 1 98.81 27 GLY B N 1
ATOM 2378 C CA . GLY B 1 27 ? 6.66 -10.703 -12.906 1 98.81 27 GLY B CA 1
ATOM 2379 C C . GLY B 1 27 ? 5.977 -11.641 -13.875 1 98.81 27 GLY B C 1
ATOM 2380 O O . GLY B 1 27 ? 6.52 -12.695 -14.211 1 98.81 27 GLY B O 1
ATOM 2381 N N . ILE B 1 28 ? 4.836 -11.289 -14.312 1 97.75 28 ILE B N 1
ATOM 2382 C CA . ILE B 1 28 ? 4.031 -12.125 -15.195 1 97.75 28 ILE B CA 1
ATOM 2383 C C . ILE B 1 28 ? 4.418 -11.859 -16.641 1 97.75 28 ILE B C 1
ATOM 2385 O O . ILE B 1 28 ? 4.355 -10.719 -17.109 1 97.75 28 ILE B O 1
ATOM 2389 N N . LEU B 1 29 ? 4.82 -12.828 -17.344 1 96.88 29 LEU B N 1
ATOM 2390 C CA . LEU B 1 29 ? 5.141 -12.758 -18.766 1 96.88 29 LEU B CA 1
ATOM 2391 C C . LEU B 1 29 ? 4.289 -13.742 -19.578 1 96.88 29 LEU B C 1
ATOM 2393 O O . LEU B 1 29 ? 4.609 -14.93 -19.641 1 96.88 29 LEU B O 1
ATOM 2397 N N . ASN B 1 30 ? 3.277 -13.25 -20.141 1 93.12 30 ASN B N 1
ATOM 2398 C CA . ASN B 1 30 ? 2.463 -14.07 -21.031 1 93.12 30 ASN B CA 1
ATOM 2399 C C . ASN B 1 30 ? 3.004 -14.055 -22.453 1 93.12 30 ASN B C 1
ATOM 2401 O O . ASN B 1 30 ? 3.105 -12.992 -23.078 1 93.12 30 ASN B O 1
ATOM 2405 N N . VAL B 1 31 ? 3.332 -15.195 -22.938 1 92.5 31 VAL B N 1
ATOM 2406 C CA . VAL B 1 31 ? 3.836 -15.312 -24.297 1 92.5 31 VAL B CA 1
ATOM 2407 C C . VAL B 1 31 ? 2.756 -15.898 -25.203 1 92.5 31 VAL B C 1
ATOM 2409 O O . VAL B 1 31 ? 2.918 -17 -25.734 1 92.5 31 VAL B O 1
ATOM 2412 N N . THR B 1 32 ? 1.693 -15.211 -25.359 1 83.56 32 THR B N 1
ATOM 2413 C CA . THR B 1 32 ? 0.562 -15.57 -26.203 1 83.56 32 THR B CA 1
ATOM 2414 C C . THR B 1 32 ? 0.487 -14.648 -27.422 1 83.56 32 THR B C 1
ATOM 2416 O O . THR B 1 32 ? 1.069 -13.562 -27.422 1 83.56 32 THR B O 1
ATOM 2419 N N . PRO B 1 33 ? -0.067 -15.164 -28.5 1 75.38 33 PRO B N 1
ATOM 2420 C CA . PRO B 1 33 ? -0.146 -14.336 -29.703 1 75.38 33 PRO B CA 1
ATOM 2421 C C . PRO B 1 33 ? -0.812 -12.984 -29.453 1 75.38 33 PRO B C 1
ATOM 2423 O O . PRO B 1 33 ? -0.414 -11.977 -30.047 1 75.38 33 PRO B O 1
ATOM 2426 N N . ASP B 1 34 ? -1.772 -12.922 -28.672 1 67 34 ASP B N 1
ATOM 2427 C CA . ASP B 1 34 ? -2.51 -11.688 -28.438 1 67 34 ASP B CA 1
ATOM 2428 C C . ASP B 1 34 ? -1.653 -10.672 -27.688 1 67 34 ASP B C 1
ATOM 2430 O O . ASP B 1 34 ? -1.871 -9.461 -27.797 1 67 34 ASP B O 1
ATOM 2434 N N . SER B 1 35 ? -0.728 -11.188 -27.031 1 63.94 35 SER B N 1
ATOM 2435 C CA . SER B 1 35 ? 0.067 -10.32 -26.156 1 63.94 35 SER B CA 1
ATOM 2436 C C . SER B 1 35 ? 1.115 -9.555 -26.953 1 63.94 35 SER B C 1
ATOM 2438 O O . SER B 1 35 ? 1.55 -8.477 -26.547 1 63.94 35 SER B O 1
ATOM 2440 N N . PHE B 1 36 ? 1.54 -10.148 -28.172 1 62.91 36 PHE B N 1
ATOM 2441 C CA . PHE B 1 36 ? 2.658 -9.57 -28.906 1 62.91 36 PHE B CA 1
ATOM 2442 C C . PHE B 1 36 ? 2.326 -9.453 -30.391 1 62.91 36 PHE B C 1
ATOM 2444 O O . PHE B 1 36 ? 3.225 -9.414 -31.234 1 62.91 36 PHE B O 1
ATOM 2451 N N . SER B 1 37 ? 1.094 -9.578 -30.812 1 54.72 37 SER B N 1
ATOM 2452 C CA . SER B 1 37 ? 0.61 -9.883 -32.156 1 54.72 37 SER B CA 1
ATOM 2453 C C . SER B 1 37 ? 1.141 -8.875 -33.156 1 54.72 37 SER B C 1
ATOM 2455 O O . SER B 1 37 ? 1.035 -9.102 -34.375 1 54.72 37 SER B O 1
ATOM 2457 N N . ASP B 1 38 ? 1.598 -7.844 -32.688 1 51.34 38 ASP B N 1
ATOM 2458 C CA . ASP B 1 38 ? 1.734 -6.992 -33.875 1 51.34 38 ASP B CA 1
ATOM 2459 C C . ASP B 1 38 ? 2.926 -7.422 -34.719 1 51.34 38 ASP B C 1
ATOM 2461 O O . ASP B 1 38 ? 3.148 -6.875 -35.812 1 51.34 38 ASP B O 1
ATOM 2465 N N . GLY B 1 39 ? 3.65 -8.359 -34.406 1 53.88 39 GLY B N 1
ATOM 2466 C CA . GLY B 1 39 ? 4.777 -8.656 -35.25 1 53.88 39 GLY B CA 1
ATOM 2467 C C . GLY B 1 39 ? 5.129 -10.133 -35.312 1 53.88 39 GLY B C 1
ATOM 2468 O O . GLY B 1 39 ? 4.531 -10.938 -34.594 1 53.88 39 GLY B O 1
ATOM 2469 N N . GLY B 1 40 ? 5.691 -10.859 -36.531 1 56.59 40 GLY B N 1
ATOM 2470 C CA . GLY B 1 40 ? 6.207 -12.195 -36.781 1 56.59 40 GLY B CA 1
ATOM 2471 C C . GLY B 1 40 ? 6.816 -12.844 -35.562 1 56.59 40 GLY B C 1
ATOM 2472 O O . GLY B 1 40 ? 6.91 -12.227 -34.5 1 56.59 40 GLY B O 1
ATOM 2473 N N . LYS B 1 41 ? 7.008 -14.188 -35.5 1 58.22 41 LYS B N 1
ATOM 2474 C CA . LYS B 1 41 ? 7.504 -14.992 -34.375 1 58.22 41 LYS B CA 1
ATOM 2475 C C . LYS B 1 41 ? 8.727 -14.344 -33.75 1 58.22 41 LYS B C 1
ATOM 2477 O O . LYS B 1 41 ? 8.82 -14.273 -32.5 1 58.22 41 LYS B O 1
ATOM 2482 N N . HIS B 1 42 ? 9.641 -14.016 -34.562 1 64.5 42 HIS B N 1
ATOM 2483 C CA . HIS B 1 42 ? 10.859 -13.398 -34.062 1 64.5 42 HIS B CA 1
ATOM 2484 C C . HIS B 1 42 ? 10.562 -12.086 -33.344 1 64.5 42 HIS B C 1
ATOM 2486 O O . HIS B 1 42 ? 11.172 -11.789 -32.312 1 64.5 42 HIS B O 1
ATOM 2492 N N . ASN B 1 43 ? 9.633 -11.523 -33.875 1 74.12 43 ASN B N 1
ATOM 2493 C CA . ASN B 1 43 ? 9.234 -10.258 -33.25 1 74.12 43 ASN B CA 1
ATOM 2494 C C . ASN B 1 43 ? 8.555 -10.477 -31.906 1 74.12 43 ASN B C 1
ATOM 2496 O O . ASN B 1 43 ? 8.797 -9.727 -30.953 1 74.12 43 ASN B O 1
ATOM 2500 N N . GLN B 1 44 ? 8.016 -11.648 -31.875 1 83.06 44 GLN B N 1
ATOM 2501 C CA . GLN B 1 44 ? 7.328 -11.969 -30.625 1 83.06 44 GLN B CA 1
ATOM 2502 C C . GLN B 1 44 ? 8.312 -12.375 -29.531 1 83.06 44 GLN B C 1
ATOM 2504 O O . GLN B 1 44 ? 8.18 -11.953 -28.375 1 83.06 44 GLN B O 1
ATOM 2509 N N . LEU B 1 45 ? 9.32 -13.141 -29.969 1 91.69 45 LEU B N 1
ATOM 2510 C CA . LEU B 1 45 ? 10.352 -13.555 -29.031 1 91.69 45 LEU B CA 1
ATOM 2511 C C . LEU B 1 45 ? 11.109 -12.352 -28.5 1 91.69 45 LEU B C 1
ATOM 2513 O O . LEU B 1 45 ? 11.281 -12.211 -27.281 1 91.69 45 LEU B O 1
ATOM 2517 N N . ASP B 1 46 ? 11.516 -11.5 -29.391 1 93.25 46 ASP B N 1
ATOM 2518 C CA . ASP B 1 46 ? 12.273 -10.32 -28.984 1 93.25 46 ASP B CA 1
ATOM 2519 C C . ASP B 1 46 ? 11.453 -9.445 -28.031 1 93.25 46 ASP B C 1
ATOM 2521 O O . ASP B 1 46 ? 11.984 -8.938 -27.047 1 93.25 46 ASP B O 1
ATOM 2525 N N . GLN B 1 47 ? 10.242 -9.305 -28.312 1 93.88 47 GLN B N 1
ATOM 2526 C CA . GLN B 1 47 ? 9.375 -8.484 -27.484 1 93.88 47 GLN B CA 1
ATOM 2527 C C . GLN B 1 47 ? 9.203 -9.086 -26.094 1 93.88 47 GLN B C 1
ATOM 2529 O O . GLN B 1 47 ? 9.219 -8.367 -25.094 1 93.88 47 GLN B O 1
ATOM 2534 N N . ALA B 1 48 ? 8.992 -10.383 -26.078 1 95.38 48 ALA B N 1
ATOM 2535 C CA . ALA B 1 48 ? 8.852 -11.078 -24.797 1 95.38 48 ALA B CA 1
ATOM 2536 C C . ALA B 1 48 ? 10.109 -10.938 -23.953 1 95.38 48 ALA B C 1
ATOM 2538 O O . ALA B 1 48 ? 10.031 -10.641 -22.75 1 95.38 48 ALA B O 1
ATOM 2539 N N . VAL B 1 49 ? 11.258 -11.133 -24.578 1 96.75 49 VAL B N 1
ATOM 2540 C CA . VAL B 1 49 ? 12.531 -11.039 -23.875 1 96.75 49 VAL B CA 1
ATOM 2541 C C . VAL B 1 49 ? 12.758 -9.609 -23.391 1 96.75 49 VAL B C 1
ATOM 2543 O O . VAL B 1 49 ? 13.141 -9.391 -22.234 1 96.75 49 VAL B O 1
ATOM 2546 N N . ASP B 1 50 ? 12.461 -8.656 -24.25 1 96.5 50 ASP B N 1
ATOM 2547 C CA . ASP B 1 50 ? 12.602 -7.258 -23.859 1 96.5 50 ASP B CA 1
ATOM 2548 C C . ASP B 1 50 ? 11.711 -6.918 -22.672 1 96.5 50 ASP B C 1
ATOM 2550 O O . ASP B 1 50 ? 12.125 -6.195 -21.766 1 96.5 50 ASP B O 1
ATOM 2554 N N . HIS B 1 51 ? 10.547 -7.406 -22.703 1 96.69 51 HIS B N 1
ATOM 2555 C CA . HIS B 1 51 ? 9.617 -7.164 -21.609 1 96.69 51 HIS B CA 1
ATOM 2556 C C . HIS B 1 51 ? 10.117 -7.781 -20.312 1 96.69 51 HIS B C 1
ATOM 2558 O O . HIS B 1 51 ? 10.055 -7.152 -19.25 1 96.69 51 HIS B O 1
ATOM 2564 N N . ALA B 1 52 ? 10.594 -8.984 -20.406 1 98 52 ALA B N 1
ATOM 2565 C CA . ALA B 1 52 ? 11.164 -9.648 -19.234 1 98 52 ALA B CA 1
ATOM 2566 C C . ALA B 1 52 ? 12.328 -8.844 -18.672 1 98 52 ALA B C 1
ATOM 2568 O O . ALA B 1 52 ? 12.422 -8.648 -17.453 1 98 52 ALA B O 1
ATOM 2569 N N . LEU B 1 53 ? 13.203 -8.391 -19.531 1 98.12 53 LEU B N 1
ATOM 2570 C CA . LEU B 1 53 ? 14.359 -7.621 -19.094 1 98.12 53 LEU B CA 1
ATOM 2571 C C . LEU B 1 53 ? 13.93 -6.316 -18.422 1 98.12 53 LEU B C 1
ATOM 2573 O O . LEU B 1 53 ? 14.523 -5.891 -17.438 1 98.12 53 LEU B O 1
ATOM 2577 N N . SER B 1 54 ? 12.898 -5.738 -18.984 1 98.06 54 SER B N 1
ATOM 2578 C CA . SER B 1 54 ? 12.336 -4.539 -18.375 1 98.06 54 SER B CA 1
ATOM 2579 C C . SER B 1 54 ? 11.828 -4.828 -16.969 1 98.06 54 SER B C 1
ATOM 2581 O O . SER B 1 54 ? 12.031 -4.027 -16.047 1 98.06 54 SER B O 1
ATOM 2583 N N . MET B 1 55 ? 11.141 -5.926 -16.781 1 98.5 55 MET B N 1
ATOM 2584 C CA . MET B 1 55 ? 10.641 -6.297 -15.469 1 98.5 55 MET B CA 1
ATOM 2585 C C . MET B 1 55 ? 11.797 -6.523 -14.492 1 98.5 55 MET B C 1
ATOM 2587 O O . MET B 1 55 ? 11.711 -6.133 -13.328 1 98.5 55 MET B O 1
ATOM 2591 N N . ILE B 1 56 ? 12.828 -7.172 -14.984 1 98.38 56 ILE B N 1
ATOM 2592 C CA . ILE B 1 56 ? 14.008 -7.395 -14.156 1 98.38 56 ILE B CA 1
ATOM 2593 C C . ILE B 1 56 ? 14.578 -6.055 -13.703 1 98.38 56 ILE B C 1
ATOM 2595 O O . ILE B 1 56 ? 14.875 -5.871 -12.516 1 98.38 56 ILE B O 1
ATOM 2599 N N . GLU B 1 57 ? 14.68 -5.109 -14.602 1 97.75 57 GLU B N 1
ATOM 2600 C CA . GLU B 1 57 ? 15.172 -3.773 -14.281 1 97.75 57 GLU B CA 1
ATOM 2601 C C . GLU B 1 57 ? 14.266 -3.082 -13.266 1 97.75 57 GLU B C 1
ATOM 2603 O O . GLU B 1 57 ? 14.742 -2.318 -12.422 1 97.75 57 GLU B O 1
ATOM 2608 N N . GLN B 1 58 ? 13.039 -3.383 -13.336 1 97.94 58 GLN B N 1
ATOM 2609 C CA . GLN B 1 58 ? 12.039 -2.77 -12.469 1 97.94 58 GLN B CA 1
ATOM 2610 C C . GLN B 1 58 ? 12.062 -3.406 -11.078 1 97.94 58 GLN B C 1
ATOM 2612 O O . GLN B 1 58 ? 11.461 -2.877 -10.141 1 97.94 58 GLN B O 1
ATOM 2617 N N . GLY B 1 59 ? 12.711 -4.613 -10.938 1 97.88 59 GLY B N 1
ATOM 2618 C CA . GLY B 1 59 ? 12.867 -5.16 -9.602 1 97.88 59 GLY B CA 1
ATOM 2619 C C . GLY B 1 59 ? 12.367 -6.586 -9.477 1 97.88 59 GLY B C 1
ATOM 2620 O O . GLY B 1 59 ? 12.43 -7.18 -8.398 1 97.88 59 GLY B O 1
ATOM 2621 N N . ALA B 1 60 ? 11.875 -7.199 -10.609 1 98.62 60 ALA B N 1
ATOM 2622 C CA . ALA B 1 60 ? 11.438 -8.594 -10.547 1 98.62 60 ALA B CA 1
ATOM 2623 C C . ALA B 1 60 ? 12.625 -9.523 -10.297 1 98.62 60 ALA B C 1
ATOM 2625 O O . ALA B 1 60 ? 13.664 -9.406 -10.945 1 98.62 60 ALA B O 1
ATOM 2626 N N . THR B 1 61 ? 12.422 -10.43 -9.328 1 98.5 61 THR B N 1
ATOM 2627 C CA . THR B 1 61 ? 13.453 -11.422 -9.055 1 98.5 61 THR B CA 1
ATOM 2628 C C . THR B 1 61 ? 13.07 -12.773 -9.656 1 98.5 61 THR B C 1
ATOM 2630 O O . THR B 1 61 ? 13.906 -13.68 -9.75 1 98.5 61 THR B O 1
ATOM 2633 N N . ILE B 1 62 ? 11.812 -12.922 -10.031 1 98.88 62 ILE B N 1
ATOM 2634 C CA . ILE B 1 62 ? 11.273 -14.094 -10.719 1 98.88 62 ILE B CA 1
ATOM 2635 C C . ILE B 1 62 ? 10.492 -13.656 -11.953 1 98.88 62 ILE B C 1
ATOM 2637 O O . ILE B 1 62 ? 9.758 -12.664 -11.914 1 98.88 62 ILE B O 1
ATOM 2641 N N . ILE B 1 63 ? 10.68 -14.281 -13.055 1 98.81 63 ILE B N 1
ATOM 2642 C CA . ILE B 1 63 ? 9.836 -14.109 -14.227 1 98.81 63 ILE B CA 1
ATOM 2643 C C . ILE B 1 63 ? 8.984 -15.359 -14.438 1 98.81 63 ILE B C 1
ATOM 2645 O O . ILE B 1 63 ? 9.516 -16.469 -14.594 1 98.81 63 ILE B O 1
ATOM 2649 N N . ASP B 1 64 ? 7.707 -15.203 -14.391 1 98.69 64 ASP B N 1
ATOM 2650 C CA . ASP B 1 64 ? 6.758 -16.297 -14.586 1 98.69 64 ASP B CA 1
ATOM 2651 C C . ASP B 1 64 ? 6.246 -16.344 -16.016 1 98.69 64 ASP B C 1
ATOM 2653 O O . ASP B 1 64 ? 5.414 -15.516 -16.406 1 98.69 64 ASP B O 1
ATOM 2657 N N . ILE B 1 65 ? 6.641 -17.297 -16.75 1 98.06 65 ILE B N 1
ATOM 2658 C CA . ILE B 1 65 ? 6.383 -17.391 -18.172 1 98.06 65 ILE B CA 1
ATOM 2659 C C . ILE B 1 65 ? 5.219 -18.344 -18.422 1 98.06 65 ILE B C 1
ATOM 2661 O O . ILE B 1 65 ? 5.242 -19.5 -17.969 1 98.06 65 ILE B O 1
ATOM 2665 N N . GLY B 1 66 ? 4.254 -17.875 -19.031 1 95.81 66 GLY B N 1
ATOM 2666 C CA . GLY B 1 66 ? 3.096 -18.672 -19.391 1 95.81 66 GLY B CA 1
ATOM 2667 C C . GLY B 1 66 ? 2.785 -18.656 -20.875 1 95.81 66 GLY B C 1
ATOM 2668 O O . GLY B 1 66 ? 2.768 -17.594 -21.5 1 95.81 66 GLY B O 1
ATOM 2669 N N . GLY B 1 67 ? 2.564 -19.766 -21.406 1 91.94 67 GLY B N 1
ATOM 2670 C CA . GLY B 1 67 ? 2.229 -19.875 -22.812 1 91.94 67 GLY B CA 1
ATOM 2671 C C . GLY B 1 67 ? 0.752 -20.125 -23.047 1 91.94 67 GLY B C 1
ATOM 2672 O O . GLY B 1 67 ? 0.307 -20.172 -24.203 1 91.94 67 GLY B O 1
ATOM 2673 N N . GLU B 1 68 ? 0.031 -20.344 -21.969 1 86.44 68 GLU B N 1
ATOM 2674 C CA . GLU B 1 68 ? -1.411 -20.562 -21.984 1 86.44 68 GLU B CA 1
ATOM 2675 C C . GLU B 1 68 ? -2.139 -19.578 -21.078 1 86.44 68 GLU B C 1
ATOM 2677 O O . GLU B 1 68 ? -1.66 -19.25 -20 1 86.44 68 GLU B O 1
ATOM 2682 N N . SER B 1 69 ? -3.268 -19.062 -21.688 1 75.94 69 SER B N 1
ATOM 2683 C CA . SER B 1 69 ? -4.082 -18.203 -20.828 1 75.94 69 SER B CA 1
ATOM 2684 C C . SER B 1 69 ? -4.969 -19.031 -19.906 1 75.94 69 SER B C 1
ATOM 2686 O O . SER B 1 69 ? -5.539 -20.047 -20.328 1 75.94 69 SER B O 1
ATOM 2688 N N . THR B 1 70 ? -4.887 -18.719 -18.594 1 68.44 70 THR B N 1
ATOM 2689 C CA . THR B 1 70 ? -5.738 -19.406 -17.625 1 68.44 70 THR B CA 1
ATOM 2690 C C . THR B 1 70 ? -6.902 -18.516 -17.188 1 68.44 70 THR B C 1
ATOM 2692 O O . THR B 1 70 ? -7.566 -18.797 -16.203 1 68.44 70 THR B O 1
ATOM 2695 N N . ARG B 1 71 ? -7.09 -17.453 -17.953 1 67.38 71 ARG B N 1
ATOM 2696 C CA . ARG B 1 71 ? -8.258 -16.609 -17.703 1 67.38 71 ARG B CA 1
ATOM 2697 C C . ARG B 1 71 ? -9.547 -17.391 -17.938 1 67.38 71 ARG B C 1
ATOM 2699 O O . ARG B 1 71 ? -9.57 -18.344 -18.719 1 67.38 71 ARG B O 1
ATOM 2706 N N . PRO B 1 72 ? -10.508 -16.984 -17.172 1 65 72 PRO B N 1
ATOM 2707 C CA . PRO B 1 72 ? -11.789 -17.641 -17.438 1 65 72 PRO B CA 1
ATOM 2708 C C . PRO B 1 72 ? -12.203 -17.547 -18.906 1 65 72 PRO B C 1
ATOM 2710 O O . PRO B 1 72 ? -12.156 -16.469 -19.5 1 65 72 PRO B O 1
ATOM 2713 N N . GLY B 1 73 ? -12.508 -18.609 -19.547 1 65.31 73 GLY B N 1
ATOM 2714 C CA . GLY B 1 73 ? -12.969 -18.672 -20.922 1 65.31 73 GLY B CA 1
ATOM 2715 C C . GLY B 1 73 ? -11.844 -18.859 -21.922 1 65.31 73 GLY B C 1
ATOM 2716 O O . GLY B 1 73 ? -12.078 -18.875 -23.141 1 65.31 73 GLY B O 1
ATOM 2717 N N . ALA B 1 74 ? -10.617 -18.984 -21.438 1 67.38 74 ALA B N 1
ATOM 2718 C CA . ALA B 1 74 ? -9.477 -19.125 -22.344 1 67.38 74 ALA B CA 1
ATOM 2719 C C . ALA B 1 74 ? -9.492 -20.484 -23.047 1 67.38 74 ALA B C 1
ATOM 2721 O O . ALA B 1 74 ? -9.938 -21.484 -22.469 1 67.38 74 ALA B O 1
ATOM 2722 N N . SER B 1 75 ? -9.117 -20.453 -24.344 1 70.56 75 SER B N 1
ATOM 2723 C CA . SER B 1 75 ? -9.047 -21.688 -25.109 1 70.56 75 SER B CA 1
ATOM 2724 C C . SER B 1 75 ? -7.809 -22.5 -24.75 1 70.56 75 SER B C 1
ATOM 2726 O O . SER B 1 75 ? -6.754 -21.938 -24.453 1 70.56 75 SER B O 1
ATOM 2728 N N . GLU B 1 76 ? -7.996 -23.859 -24.828 1 77.31 76 GLU B N 1
ATOM 2729 C CA . GLU B 1 76 ? -6.879 -24.75 -24.562 1 77.31 76 GLU B CA 1
ATOM 2730 C C . GLU B 1 76 ? -5.824 -24.656 -25.672 1 77.31 76 GLU B C 1
ATOM 2732 O O . GLU B 1 76 ? -6.152 -24.438 -26.828 1 77.31 76 GLU B O 1
ATOM 2737 N N . VAL B 1 77 ? -4.594 -24.75 -25.312 1 85.69 77 VAL B N 1
ATOM 2738 C CA . VAL B 1 77 ? -3.457 -24.719 -26.234 1 85.69 77 VAL B CA 1
ATOM 2739 C C . VAL B 1 77 ? -2.809 -26.109 -26.281 1 85.69 77 VAL B C 1
ATOM 2741 O O . VAL B 1 77 ? -2.637 -26.75 -25.25 1 85.69 77 VAL B O 1
ATOM 2744 N N . ALA B 1 78 ? -2.492 -26.516 -27.484 1 91.75 78 ALA B N 1
ATOM 2745 C CA . ALA B 1 78 ? -1.795 -27.781 -27.625 1 91.75 78 ALA B CA 1
ATOM 2746 C C . ALA B 1 78 ? -0.422 -27.734 -26.969 1 91.75 78 ALA B C 1
ATOM 2748 O O . ALA B 1 78 ? 0.238 -26.703 -26.953 1 91.75 78 ALA B O 1
ATOM 2749 N N . VAL B 1 79 ? -0.031 -28.859 -26.391 1 94.62 79 VAL B N 1
ATOM 2750 C CA . VAL B 1 79 ? 1.23 -28.969 -25.672 1 94.62 79 VAL B CA 1
ATOM 2751 C C . VAL B 1 79 ? 2.379 -28.484 -26.547 1 94.62 79 VAL B C 1
ATOM 2753 O O . VAL B 1 79 ? 3.217 -27.688 -26.109 1 94.62 79 VAL B O 1
ATOM 2756 N N . GLU B 1 80 ? 2.391 -28.953 -27.781 1 94.81 80 GLU B N 1
ATOM 2757 C CA . GLU B 1 80 ? 3.471 -28.594 -28.703 1 94.81 80 GLU B CA 1
ATOM 2758 C C . GLU B 1 80 ? 3.525 -27.094 -28.938 1 94.81 80 GLU B C 1
ATOM 2760 O O . GLU B 1 80 ? 4.609 -26.516 -29.016 1 94.81 80 GLU B O 1
ATOM 2765 N N . GLU B 1 81 ? 2.443 -26.5 -29.062 1 93.56 81 GLU B N 1
ATOM 2766 C CA . GLU B 1 81 ? 2.373 -25.047 -29.266 1 93.56 81 GLU B CA 1
ATOM 2767 C C . GLU B 1 81 ? 2.852 -24.297 -28.031 1 93.56 81 GLU B C 1
ATOM 2769 O O . GLU B 1 81 ? 3.576 -23.297 -28.141 1 93.56 81 GLU B O 1
ATOM 2774 N N . GLU B 1 82 ? 2.402 -24.734 -26.891 1 95.12 82 GLU B N 1
ATOM 2775 C CA . GLU B 1 82 ? 2.85 -24.094 -25.641 1 95.12 82 GLU B CA 1
ATOM 2776 C C . GLU B 1 82 ? 4.363 -24.203 -25.484 1 95.12 82 GLU B C 1
ATOM 2778 O O . GLU B 1 82 ? 5.016 -23.25 -25.078 1 95.12 82 GLU B O 1
ATOM 2783 N N . VAL B 1 83 ? 4.902 -25.359 -25.875 1 96.56 83 VAL B N 1
ATOM 2784 C CA . VAL B 1 83 ? 6.348 -25.562 -25.828 1 96.56 83 VAL B CA 1
ATOM 2785 C C . VAL B 1 83 ? 7.035 -24.578 -26.766 1 96.56 83 VAL B C 1
ATOM 2787 O O . VAL B 1 83 ? 8.023 -23.938 -26.391 1 96.56 83 VAL B O 1
ATOM 2790 N N . ARG B 1 84 ? 6.488 -24.391 -27.938 1 94.56 84 ARG B N 1
ATOM 2791 C CA . ARG B 1 84 ? 7.059 -23.516 -28.953 1 94.56 84 ARG B CA 1
ATOM 2792 C C . ARG B 1 84 ? 7.055 -22.062 -28.484 1 94.56 84 ARG B C 1
ATOM 2794 O O . ARG B 1 84 ? 7.941 -21.281 -28.844 1 94.56 84 ARG B O 1
ATOM 2801 N N . ARG B 1 85 ? 6.125 -21.75 -27.688 1 93.75 85 ARG B N 1
ATOM 2802 C CA . ARG B 1 85 ? 5.988 -20.391 -27.188 1 93.75 85 ARG B CA 1
ATOM 2803 C C . ARG B 1 85 ? 6.922 -20.125 -26.016 1 93.75 85 ARG B C 1
ATOM 2805 O O . ARG B 1 85 ? 7.574 -19.078 -25.953 1 93.75 85 ARG B O 1
ATOM 2812 N N . VAL B 1 86 ? 7.023 -21.062 -25.141 1 96.75 86 VAL B N 1
AT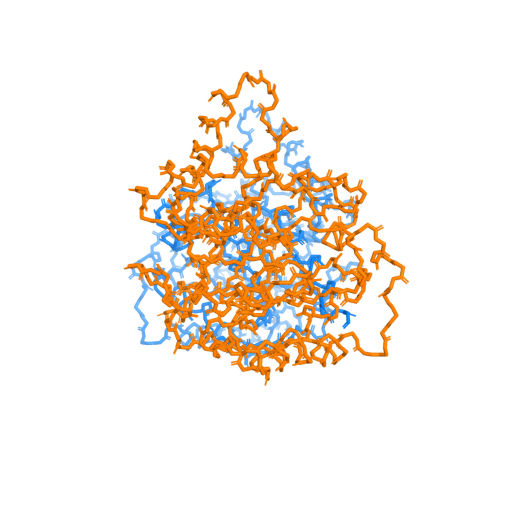OM 2813 C CA . VAL B 1 86 ? 7.625 -20.859 -23.812 1 96.75 86 VAL B CA 1
ATOM 2814 C C . VAL B 1 86 ? 9.125 -21.125 -23.891 1 96.75 86 VAL B C 1
ATOM 2816 O O . VAL B 1 86 ? 9.922 -20.312 -23.391 1 96.75 86 VAL B O 1
ATOM 2819 N N . 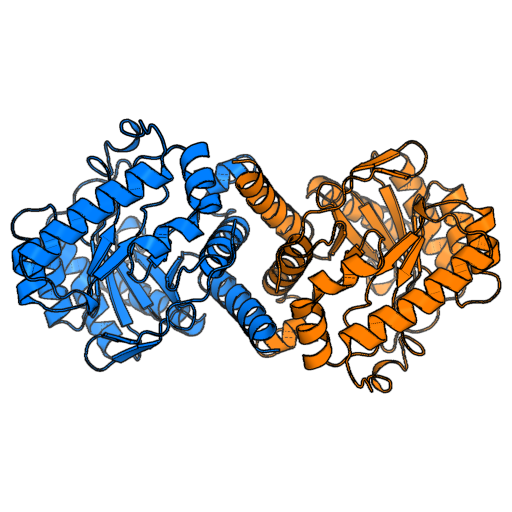VAL B 1 87 ? 9.555 -22.172 -24.531 1 97.75 87 VAL B N 1
ATOM 2820 C CA . VAL B 1 87 ? 10.898 -22.703 -24.406 1 97.75 87 VAL B CA 1
ATOM 2821 C C . VAL B 1 87 ? 11.906 -21.703 -24.984 1 97.75 87 VAL B C 1
ATOM 2823 O O . VAL B 1 87 ? 12.938 -21.422 -24.359 1 97.75 87 VAL B O 1
ATOM 2826 N N . PRO B 1 88 ? 11.68 -21.016 -26.188 1 97.19 88 PRO B N 1
ATOM 2827 C CA . PRO B 1 88 ? 12.656 -20.047 -26.703 1 97.19 88 PRO B CA 1
ATOM 2828 C C . PRO B 1 88 ? 12.875 -18.875 -25.75 1 97.19 88 PRO B C 1
ATOM 2830 O O . PRO B 1 88 ? 13.992 -18.375 -25.641 1 97.19 88 PRO B O 1
ATOM 2833 N N . VAL B 1 89 ? 11.828 -18.484 -25.109 1 97.44 89 VAL B N 1
ATOM 2834 C CA . VAL B 1 89 ? 11.93 -17.359 -24.156 1 97.44 89 VAL B CA 1
ATOM 2835 C C . VAL B 1 89 ? 12.766 -17.781 -22.953 1 97.44 89 VAL B C 1
ATOM 2837 O O . VAL B 1 89 ? 13.625 -17.031 -22.5 1 97.44 89 VAL B O 1
ATOM 2840 N N . VAL B 1 90 ? 12.539 -18.984 -22.469 1 98.38 90 VAL B N 1
ATOM 2841 C CA . VAL B 1 90 ? 13.305 -19.516 -21.344 1 98.38 90 VAL B CA 1
ATOM 2842 C C . VAL B 1 90 ? 14.789 -19.578 -21.719 1 98.38 90 VAL B C 1
ATOM 2844 O O . VAL B 1 90 ? 15.641 -19.125 -20.953 1 98.38 90 VAL B O 1
ATOM 2847 N N . GLU B 1 91 ? 15.086 -20.094 -22.875 1 98.06 91 GLU B N 1
ATOM 2848 C CA . GLU B 1 91 ? 16.469 -20.203 -23.328 1 98.06 91 GLU B CA 1
ATOM 2849 C C . GLU B 1 91 ? 17.141 -18.844 -23.375 1 98.06 91 GLU B C 1
ATOM 2851 O O . GLU B 1 91 ? 18.281 -18.688 -22.906 1 98.06 91 GLU B O 1
ATOM 2856 N N . ALA B 1 92 ? 16.422 -17.891 -23.906 1 97.25 92 ALA B N 1
ATOM 2857 C CA . ALA B 1 92 ? 16.984 -16.547 -24.047 1 97.25 92 ALA B CA 1
ATOM 2858 C C . ALA B 1 92 ? 17.25 -15.93 -22.672 1 97.25 92 ALA B C 1
ATOM 2860 O O . ALA B 1 92 ? 18.25 -15.234 -22.484 1 97.25 92 ALA B O 1
ATOM 2861 N N . LEU B 1 93 ? 16.359 -16.188 -21.719 1 98.06 93 LEU B N 1
ATOM 2862 C CA . LEU B 1 93 ? 16.438 -15.531 -20.422 1 98.06 93 LEU B CA 1
ATOM 2863 C C . LEU B 1 93 ? 17.375 -16.297 -19.484 1 98.06 93 LEU B C 1
ATOM 2865 O O . LEU B 1 93 ? 17.797 -15.766 -18.453 1 98.06 93 LEU B O 1
ATOM 2869 N N . SER B 1 94 ? 17.672 -17.578 -19.828 1 96.44 94 SER B N 1
ATOM 2870 C CA . SER B 1 94 ? 18.469 -18.438 -18.953 1 96.44 94 SER B CA 1
ATOM 2871 C C . SER B 1 94 ? 19.875 -17.906 -18.766 1 96.44 94 SER B C 1
ATOM 2873 O O . SER B 1 94 ? 20.594 -18.312 -17.844 1 96.44 94 SER B O 1
ATOM 2875 N N . HIS B 1 95 ? 20.25 -16.938 -19.578 1 93.5 95 HIS B N 1
ATOM 2876 C CA . HIS B 1 95 ? 21.578 -16.344 -19.5 1 93.5 95 HIS B CA 1
ATOM 2877 C C . HIS B 1 95 ? 21.594 -15.125 -18.594 1 93.5 95 HIS B C 1
ATOM 2879 O O . HIS B 1 95 ? 22.641 -14.516 -18.375 1 93.5 95 HIS B O 1
ATOM 2885 N N . HIS B 1 96 ? 20.516 -14.781 -18.078 1 94.44 96 HIS B N 1
ATOM 2886 C CA . HIS B 1 96 ? 20.406 -13.648 -17.156 1 94.44 96 HIS B CA 1
ATOM 2887 C C . HIS B 1 96 ? 20.25 -14.125 -15.719 1 94.44 96 HIS B C 1
ATOM 2889 O O . HIS B 1 96 ? 19.875 -15.273 -15.477 1 94.44 96 HIS B O 1
ATOM 2895 N N . ASN B 1 97 ? 20.625 -13.297 -14.758 1 93.69 97 ASN B N 1
ATOM 2896 C CA . ASN B 1 97 ? 20.5 -13.602 -13.344 1 93.69 97 ASN B CA 1
ATOM 2897 C C . ASN B 1 97 ? 19.078 -13.383 -12.844 1 93.69 97 ASN B C 1
ATOM 2899 O O . ASN B 1 97 ? 18.797 -12.422 -12.125 1 93.69 97 ASN B O 1
ATOM 2903 N N . VAL B 1 98 ? 18.203 -14.242 -13.188 1 97.44 98 VAL B N 1
ATOM 2904 C CA . VAL B 1 98 ? 16.797 -14.188 -12.797 1 97.44 98 VAL B CA 1
ATOM 2905 C C . VAL B 1 98 ? 16.25 -15.602 -12.656 1 97.44 98 VAL B C 1
ATOM 2907 O O . VAL B 1 98 ? 16.656 -16.516 -13.375 1 97.44 98 VAL B O 1
ATOM 2910 N N . ILE B 1 99 ? 15.414 -15.82 -11.742 1 98.75 99 ILE B N 1
ATOM 2911 C CA . ILE B 1 99 ? 14.742 -17.109 -11.562 1 98.75 99 ILE B CA 1
ATOM 2912 C C . ILE B 1 99 ? 13.594 -17.219 -12.562 1 98.75 99 ILE B C 1
ATOM 2914 O O . ILE B 1 99 ? 12.789 -16.297 -12.711 1 98.75 99 ILE B O 1
ATOM 2918 N N . LEU B 1 100 ? 13.539 -18.297 -13.266 1 98.88 100 LEU B N 1
ATOM 2919 C CA . LEU B 1 100 ? 12.516 -18.516 -14.273 1 98.88 100 LEU B CA 1
ATOM 2920 C C . LEU B 1 100 ? 11.461 -19.5 -13.789 1 98.88 100 LEU B C 1
ATOM 2922 O O . LEU B 1 100 ? 11.789 -20.641 -13.461 1 98.88 100 LEU B O 1
ATOM 2926 N N . SE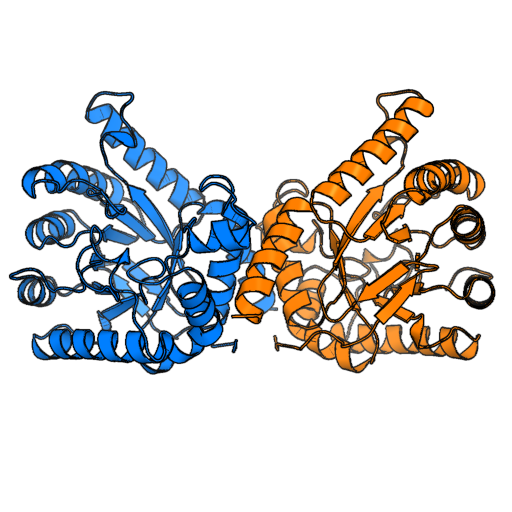R B 1 101 ? 10.25 -19.047 -13.625 1 98.88 101 SER B N 1
ATOM 2927 C CA . SER B 1 101 ? 9.07 -19.828 -13.297 1 98.88 101 SER B CA 1
ATOM 2928 C C . SER B 1 101 ? 8.219 -20.094 -14.539 1 98.88 101 SER B C 1
ATOM 2930 O O . SER B 1 101 ? 8.07 -19.219 -15.391 1 98.88 101 SER B O 1
ATOM 2932 N N . ILE B 1 102 ? 7.695 -21.281 -14.648 1 98.69 102 ILE B N 1
ATOM 2933 C CA . ILE B 1 102 ? 6.863 -21.641 -15.789 1 98.69 102 ILE B CA 1
ATOM 2934 C C . ILE B 1 102 ? 5.422 -21.859 -15.32 1 98.69 102 ILE B C 1
ATOM 2936 O O . ILE B 1 102 ? 5.145 -22.781 -14.547 1 98.69 102 ILE B O 1
ATOM 2940 N N . ASP B 1 103 ? 4.547 -21.031 -15.812 1 97.75 103 ASP B N 1
ATOM 2941 C CA . ASP B 1 103 ? 3.113 -21.172 -15.562 1 97.75 103 ASP B CA 1
ATOM 2942 C C . ASP B 1 103 ? 2.482 -22.172 -16.531 1 97.75 103 ASP B C 1
ATOM 2944 O O . ASP B 1 103 ? 2.055 -21.797 -17.625 1 97.75 103 ASP B O 1
ATOM 2948 N N . THR B 1 104 ? 2.377 -23.406 -16.125 1 97.12 104 THR B N 1
ATOM 2949 C CA . THR B 1 104 ? 1.8 -24.453 -16.953 1 97.12 104 THR B CA 1
ATOM 2950 C C . THR B 1 104 ? 1.288 -25.609 -16.078 1 97.12 104 THR B C 1
ATOM 2952 O O . THR B 1 104 ? 1.746 -25.797 -14.953 1 97.12 104 THR B O 1
ATOM 2955 N N . SER B 1 105 ? 0.32 -26.328 -16.609 1 95.75 105 SER B N 1
ATOM 2956 C CA . SER B 1 105 ? -0.145 -27.547 -15.945 1 95.75 105 SER B CA 1
ATOM 2957 C C . SER B 1 105 ? 0.277 -28.781 -16.719 1 95.75 105 SER B C 1
ATOM 2959 O O . SER B 1 105 ? -0.13 -29.906 -16.375 1 95.75 105 SER B O 1
ATOM 2961 N N . GLN B 1 106 ? 1.113 -28.547 -17.766 1 96.62 106 GLN B N 1
ATOM 2962 C CA . GLN B 1 106 ? 1.481 -29.641 -18.656 1 96.62 106 GLN B CA 1
ATOM 2963 C C . GLN B 1 106 ? 2.865 -30.188 -18.312 1 96.62 106 GLN B C 1
ATOM 2965 O O . GLN B 1 106 ? 3.867 -29.484 -18.453 1 96.62 106 GLN B O 1
ATOM 2970 N N . PRO B 1 107 ? 2.914 -31.438 -17.969 1 98 107 PRO B N 1
ATOM 2971 C CA . PRO B 1 107 ? 4.203 -32.062 -17.641 1 98 107 PRO B CA 1
ATOM 2972 C C . PRO B 1 107 ? 5.223 -31.922 -18.781 1 98 107 PRO B C 1
ATOM 2974 O O . PRO B 1 107 ? 6.398 -31.656 -18.531 1 98 107 PRO B O 1
ATOM 2977 N N . GLU B 1 108 ? 4.762 -32.094 -20.016 1 97.81 108 GLU B N 1
ATOM 2978 C CA . GLU B 1 108 ? 5.664 -32.031 -21.156 1 97.81 108 GLU B CA 1
ATOM 2979 C C . GLU B 1 108 ? 6.262 -30.625 -21.312 1 97.81 108 GLU B C 1
ATOM 2981 O O . GLU B 1 108 ? 7.434 -30.484 -21.672 1 97.81 108 GLU B O 1
ATOM 2986 N N . VAL B 1 109 ? 5.5 -29.609 -21.016 1 98.06 109 VAL B N 1
ATOM 2987 C CA . VAL B 1 109 ? 5.949 -28.234 -21.156 1 98.06 109 VAL B CA 1
ATOM 2988 C C . VAL B 1 109 ? 6.996 -27.922 -20.094 1 98.06 109 VAL B C 1
ATOM 2990 O O . VAL B 1 109 ? 8.055 -27.375 -20.406 1 98.06 109 VAL B O 1
ATOM 2993 N N . ILE B 1 110 ? 6.723 -28.297 -18.844 1 98.69 110 ILE B N 1
ATOM 2994 C CA . ILE B 1 110 ? 7.66 -27.969 -17.781 1 98.69 110 ILE B CA 1
ATOM 2995 C C . ILE B 1 110 ? 8.953 -28.766 -17.969 1 98.69 110 ILE B C 1
ATOM 2997 O O . ILE B 1 110 ? 10.039 -28.266 -17.656 1 98.69 110 ILE B O 1
ATOM 3001 N N . ARG B 1 111 ? 8.867 -30.031 -18.484 1 98.56 111 ARG B N 1
ATOM 3002 C CA . ARG B 1 111 ? 10.062 -30.812 -18.75 1 98.56 111 ARG B CA 1
ATOM 3003 C C . ARG B 1 111 ? 10.961 -30.109 -19.766 1 98.56 111 ARG B C 1
ATOM 3005 O O . ARG B 1 111 ? 12.172 -29.984 -19.562 1 98.56 111 ARG B O 1
ATOM 3012 N N . ALA B 1 112 ? 10.336 -29.719 -20.844 1 98.62 112 ALA B N 1
ATOM 3013 C CA . ALA B 1 112 ? 11.078 -29.031 -21.891 1 98.62 112 ALA B CA 1
ATOM 3014 C C . ALA B 1 112 ? 11.672 -27.719 -21.375 1 98.62 112 ALA B C 1
ATOM 3016 O O . ALA B 1 112 ? 12.812 -27.375 -21.688 1 98.62 112 ALA B O 1
ATOM 3017 N N . ALA B 1 113 ? 10.898 -26.969 -20.625 1 98.69 113 ALA B N 1
ATOM 3018 C CA . ALA B 1 113 ? 11.352 -25.688 -20.078 1 98.69 113 ALA B CA 1
ATOM 3019 C C . ALA B 1 113 ? 12.5 -25.875 -19.094 1 98.69 113 ALA B C 1
ATOM 3021 O O . ALA B 1 113 ? 13.445 -25.094 -19.078 1 98.69 113 ALA B O 1
ATOM 3022 N N . LYS B 1 114 ? 12.406 -26.875 -18.203 1 98.69 114 LYS B N 1
ATOM 3023 C CA . LYS B 1 114 ? 13.477 -27.172 -17.266 1 98.69 114 LYS B CA 1
ATOM 3024 C C . LYS B 1 114 ? 14.781 -27.484 -18 1 98.69 114 LYS B C 1
ATOM 3026 O O . LYS B 1 114 ? 15.844 -27.016 -17.594 1 98.69 114 LYS B O 1
ATOM 3031 N N . ALA B 1 115 ? 14.68 -28.281 -19.031 1 98.31 115 ALA B N 1
ATOM 3032 C CA . ALA B 1 115 ? 15.859 -28.609 -19.844 1 98.31 115 ALA B CA 1
ATOM 3033 C C . ALA B 1 115 ? 16.469 -27.344 -20.438 1 98.31 115 ALA B C 1
ATOM 3035 O O . ALA B 1 115 ? 17.688 -27.281 -20.641 1 98.31 115 ALA B O 1
ATOM 3036 N N . ALA B 1 116 ? 15.625 -26.328 -20.672 1 98.25 116 ALA B N 1
ATOM 3037 C CA . ALA B 1 116 ? 16.062 -25.078 -21.312 1 98.25 116 ALA B CA 1
ATOM 3038 C C . ALA B 1 116 ? 16.609 -24.109 -20.266 1 98.25 116 ALA B C 1
ATOM 3040 O O . ALA B 1 116 ? 17.219 -23.094 -20.625 1 98.25 116 ALA B O 1
ATOM 3041 N N . GLY B 1 117 ? 16.312 -24.328 -18.938 1 98.31 117 GLY B N 1
ATOM 3042 C CA . GLY B 1 117 ? 16.922 -23.469 -17.938 1 98.31 117 GLY B CA 1
ATOM 3043 C C . GLY B 1 117 ? 15.93 -22.953 -16.906 1 98.31 117 GLY B C 1
ATOM 3044 O O . GLY B 1 117 ? 16.281 -22.125 -16.062 1 98.31 117 GLY B O 1
ATOM 3045 N N . ALA B 1 118 ? 14.68 -23.406 -16.922 1 98.69 118 ALA B N 1
ATOM 3046 C CA . ALA B 1 118 ? 13.672 -22.953 -15.969 1 98.69 118 ALA B CA 1
ATOM 3047 C C . ALA B 1 118 ? 13.961 -23.5 -14.57 1 98.69 118 ALA B C 1
ATOM 3049 O O . ALA B 1 118 ? 14.664 -24.484 -14.414 1 98.69 118 ALA B O 1
ATOM 3050 N N . HIS B 1 119 ? 13.344 -22.844 -13.516 1 98.81 119 HIS B N 1
ATOM 3051 C CA . HIS B 1 119 ? 13.719 -23.141 -12.141 1 98.81 119 HIS B CA 1
ATOM 3052 C C . HIS B 1 119 ? 12.508 -23.594 -11.32 1 98.81 119 HIS B C 1
ATOM 3054 O O . HIS B 1 119 ? 12.641 -24.375 -10.391 1 98.81 119 HIS B O 1
ATOM 3060 N N . ILE B 1 120 ? 11.32 -23.047 -11.586 1 98.88 120 ILE B N 1
ATOM 3061 C CA . ILE B 1 120 ? 10.133 -23.266 -10.773 1 98.88 120 ILE B CA 1
ATOM 3062 C C . ILE B 1 120 ? 8.977 -23.703 -11.664 1 98.88 120 ILE B C 1
ATOM 3064 O O . ILE B 1 120 ? 8.805 -23.188 -12.773 1 98.88 120 ILE B O 1
ATOM 3068 N N . TRP B 1 121 ? 8.219 -24.719 -11.242 1 98.88 121 TRP B N 1
ATOM 3069 C CA . TRP B 1 121 ? 6.965 -25.125 -11.859 1 98.88 121 TRP B CA 1
ATOM 3070 C C . TRP B 1 121 ? 5.773 -24.516 -11.141 1 98.88 121 TRP B C 1
ATOM 3072 O O . TRP B 1 121 ? 5.473 -24.875 -10 1 98.88 121 TRP B O 1
ATOM 3082 N N . ASN B 1 122 ? 5.152 -23.531 -11.758 1 98.5 122 ASN B N 1
ATOM 3083 C CA . ASN B 1 122 ? 3.939 -22.906 -11.242 1 98.5 122 ASN B CA 1
ATOM 3084 C C . ASN B 1 122 ? 2.684 -23.531 -11.844 1 98.5 122 ASN B C 1
ATOM 3086 O O . ASN B 1 122 ? 2.232 -23.109 -12.914 1 98.5 122 ASN B O 1
ATOM 3090 N N . ASP B 1 123 ? 2.098 -24.453 -11.18 1 96.5 123 ASP B N 1
ATOM 3091 C CA . ASP B 1 123 ? 0.968 -25.219 -11.703 1 96.5 123 ASP B CA 1
ATOM 3092 C C . ASP B 1 123 ? -0.337 -24.797 -11.031 1 96.5 123 ASP B C 1
ATOM 3094 O O . ASP B 1 123 ? -0.611 -25.203 -9.898 1 96.5 123 ASP B O 1
ATOM 3098 N N . VAL B 1 124 ? -1.22 -24.141 -11.734 1 92.81 124 VAL B N 1
ATOM 3099 C CA . VAL B 1 124 ? -2.473 -23.609 -11.203 1 92.81 124 VAL B CA 1
ATOM 3100 C C . VAL B 1 124 ? -3.438 -24.766 -10.922 1 92.81 124 VAL B C 1
ATOM 3102 O O . VAL B 1 124 ? -4.434 -24.594 -10.219 1 92.81 124 VAL B O 1
ATOM 3105 N N . ARG B 1 125 ? -3.107 -26 -11.461 1 93.31 125 ARG B N 1
ATOM 3106 C CA . ARG B 1 125 ? -3.996 -27.141 -11.25 1 93.31 125 ARG B CA 1
ATOM 3107 C C . ARG B 1 125 ? -3.459 -28.062 -10.164 1 93.31 125 ARG B C 1
ATOM 3109 O O . ARG B 1 125 ? -3.988 -29.156 -9.953 1 93.31 125 ARG B O 1
ATOM 3116 N N . ALA B 1 126 ? -2.367 -27.688 -9.547 1 96.81 126 ALA B N 1
ATOM 3117 C CA . ALA B 1 126 ? -1.85 -28.328 -8.344 1 96.81 126 ALA B CA 1
ATOM 3118 C C . ALA B 1 126 ? -1.472 -29.781 -8.617 1 96.81 126 ALA B C 1
ATOM 3120 O O . ALA B 1 126 ? -1.803 -30.672 -7.828 1 96.81 126 ALA B O 1
ATOM 3121 N N . LEU B 1 127 ? -0.899 -30.047 -9.75 1 97.38 127 LEU B N 1
ATOM 3122 C CA . LEU B 1 127 ? -0.326 -31.328 -10.117 1 97.38 127 LEU B CA 1
ATOM 3123 C C . LEU B 1 127 ? -1.413 -32.406 -10.234 1 97.38 127 LEU B C 1
ATOM 3125 O O . LEU B 1 127 ? -1.201 -33.562 -9.859 1 97.38 127 LEU B O 1
ATOM 3129 N N . THR B 1 128 ? -2.559 -31.984 -10.688 1 96.06 128 THR B N 1
ATOM 3130 C CA . THR B 1 128 ? -3.65 -32.938 -10.766 1 96.06 128 THR B CA 1
ATOM 3131 C C . THR B 1 128 ? -3.709 -33.594 -12.148 1 96.06 128 THR B C 1
ATOM 3133 O O . THR B 1 128 ? -4.395 -34.594 -12.352 1 96.06 128 THR B O 1
ATOM 3136 N N . ARG B 1 129 ? -3.018 -33.031 -13.164 1 95.12 129 ARG B N 1
ATOM 3137 C CA . ARG B 1 129 ? -3.023 -33.625 -14.492 1 95.12 129 ARG B CA 1
ATOM 3138 C C . ARG B 1 129 ? -2.281 -34.969 -14.5 1 95.12 129 ARG B C 1
ATOM 3140 O O . ARG B 1 129 ? -1.434 -35.219 -13.641 1 95.12 129 ARG B O 1
ATOM 3147 N N . PRO B 1 130 ? -2.67 -35.719 -15.5 1 96.44 130 PRO B N 1
ATOM 3148 C CA . PRO B 1 130 ? -1.967 -37 -15.594 1 96.44 130 PRO B CA 1
ATOM 3149 C C . PRO B 1 130 ? -0.45 -36.844 -15.656 1 96.44 130 PRO B C 1
ATOM 3151 O O . PRO B 1 130 ? 0.049 -35.969 -16.359 1 96.44 130 PRO B O 1
ATOM 3154 N N . ASN B 1 131 ? 0.285 -37.594 -14.797 1 97.25 131 ASN B N 1
ATOM 3155 C CA . ASN B 1 131 ? 1.74 -37.688 -14.789 1 97.25 131 ASN B CA 1
ATOM 3156 C C . ASN B 1 131 ? 2.385 -36.469 -14.148 1 97.25 131 ASN B C 1
ATOM 3158 O O . ASN B 1 131 ? 3.611 -36.375 -14.102 1 97.25 131 ASN B O 1
ATOM 3162 N N . ALA B 1 132 ? 1.598 -35.562 -13.664 1 98.31 132 ALA B N 1
ATOM 3163 C CA . ALA B 1 132 ? 2.162 -34.344 -13.086 1 98.31 132 ALA B CA 1
ATOM 3164 C C . ALA B 1 132 ? 2.963 -34.656 -11.828 1 98.31 132 ALA B C 1
ATOM 3166 O O . ALA B 1 132 ? 4.082 -34.188 -11.664 1 98.31 132 ALA B O 1
ATOM 3167 N N . LEU B 1 133 ? 2.398 -35.469 -10.961 1 98.56 133 LEU B N 1
ATOM 3168 C CA . LEU B 1 133 ? 3.096 -35.844 -9.734 1 98.56 133 LEU B CA 1
ATOM 3169 C C . LEU B 1 133 ? 4.414 -36.531 -10.039 1 98.56 133 LEU B C 1
ATOM 3171 O O . LEU B 1 133 ? 5.457 -36.188 -9.484 1 98.56 133 LEU B O 1
ATOM 3175 N N . LYS B 1 134 ? 4.352 -37.5 -10.945 1 98.56 134 LYS B N 1
ATOM 3176 C CA . LYS B 1 134 ? 5.555 -38.219 -11.352 1 98.56 134 LYS B CA 1
ATOM 3177 C C . LYS B 1 134 ? 6.602 -37.25 -11.922 1 98.56 134 LYS B C 1
ATOM 3179 O O . LYS B 1 134 ? 7.785 -37.375 -11.594 1 98.56 134 LYS B O 1
ATOM 3184 N N . THR B 1 135 ? 6.148 -36.375 -12.758 1 98.75 135 THR B N 1
ATOM 3185 C CA . THR B 1 135 ? 7.035 -35.406 -13.383 1 98.75 135 THR B CA 1
ATOM 3186 C C . THR B 1 135 ? 7.68 -34.531 -12.32 1 98.75 135 THR B C 1
ATOM 3188 O O . THR B 1 135 ? 8.875 -34.219 -12.383 1 98.75 135 THR B O 1
ATOM 3191 N N . ALA B 1 136 ? 6.941 -34.062 -11.336 1 98.81 136 ALA B N 1
ATOM 3192 C CA . ALA B 1 136 ? 7.457 -33.219 -10.273 1 98.81 136 ALA B CA 1
ATOM 3193 C C . ALA B 1 136 ? 8.57 -33.906 -9.492 1 98.81 136 ALA B C 1
ATOM 3195 O O . ALA B 1 136 ? 9.586 -33.312 -9.172 1 98.81 136 ALA B O 1
ATOM 3196 N N . VAL B 1 137 ? 8.336 -35.156 -9.203 1 98.69 137 VAL B N 1
ATOM 3197 C CA . VAL B 1 137 ? 9.336 -35.938 -8.477 1 98.69 137 VAL B CA 1
ATOM 3198 C C . VAL B 1 137 ? 10.602 -36.062 -9.32 1 98.69 137 VAL B C 1
ATOM 3200 O O . VAL B 1 137 ? 11.711 -35.875 -8.812 1 98.69 137 VAL B O 1
ATOM 3203 N N . GLU B 1 138 ? 10.391 -36.344 -10.578 1 98.56 138 GLU B N 1
ATOM 3204 C CA . GLU B 1 138 ? 11.508 -36.562 -11.492 1 98.56 138 GLU B CA 1
ATOM 3205 C C . GLU B 1 138 ? 12.336 -35.312 -11.656 1 98.56 138 GLU B C 1
ATOM 3207 O O . GLU B 1 138 ? 13.57 -35.344 -11.648 1 98.56 138 GLU B O 1
ATOM 3212 N N . LEU B 1 139 ? 11.688 -34.156 -11.852 1 98.56 139 LEU B N 1
ATOM 3213 C CA . LEU B 1 139 ? 12.375 -32.906 -12.125 1 98.56 139 LEU B CA 1
ATOM 3214 C C . LEU B 1 139 ? 13.062 -32.375 -10.867 1 98.56 139 LEU B C 1
ATOM 3216 O O . LEU B 1 139 ? 14.062 -31.672 -10.953 1 98.56 139 LEU B O 1
ATOM 3220 N N . ASP B 1 140 ? 12.438 -32.594 -9.688 1 98.62 140 ASP B N 1
ATOM 3221 C CA . ASP B 1 140 ? 13.008 -32.219 -8.391 1 98.62 140 ASP B CA 1
ATOM 3222 C C . ASP B 1 140 ? 13.336 -30.734 -8.336 1 98.62 140 ASP B C 1
ATOM 3224 O O . ASP B 1 140 ? 14.453 -30.359 -7.996 1 98.62 140 ASP B O 1
ATOM 3228 N N . ILE B 1 141 ? 12.43 -29.922 -8.727 1 98.69 141 ILE B N 1
ATOM 3229 C CA . ILE B 1 141 ? 12.523 -28.469 -8.633 1 98.69 141 ILE B CA 1
ATOM 3230 C C . ILE B 1 141 ? 11.344 -27.922 -7.82 1 98.69 141 ILE B C 1
ATOM 3232 O O . ILE B 1 141 ? 10.359 -28.625 -7.594 1 98.69 141 ILE B O 1
ATOM 3236 N N . PRO B 1 142 ? 11.438 -26.656 -7.328 1 98.81 142 PRO B N 1
ATOM 3237 C CA . PRO B 1 142 ? 10.305 -26.062 -6.609 1 98.81 142 PRO B CA 1
ATOM 3238 C C . PRO B 1 142 ? 9.016 -26.062 -7.422 1 98.81 142 PRO B C 1
ATOM 3240 O O . PRO B 1 142 ? 9.047 -25.828 -8.633 1 98.81 142 PRO B O 1
ATOM 3243 N N . VAL B 1 143 ? 7.91 -26.344 -6.762 1 98.81 143 VAL B N 1
ATOM 3244 C CA . VAL B 1 143 ? 6.598 -26.406 -7.398 1 98.81 143 VAL B CA 1
ATOM 3245 C C . VAL B 1 143 ? 5.59 -25.594 -6.594 1 98.81 143 VAL B C 1
ATOM 3247 O O . VAL B 1 143 ? 5.562 -25.672 -5.363 1 98.81 143 VAL B O 1
ATOM 3250 N N . VAL B 1 144 ? 4.828 -24.75 -7.293 1 98.81 144 VAL B N 1
ATOM 3251 C CA . VAL B 1 144 ? 3.729 -24.016 -6.68 1 98.81 144 VAL B CA 1
ATOM 3252 C C . VAL B 1 144 ? 2.438 -24.828 -6.789 1 98.81 144 VAL B C 1
ATOM 3254 O O . VAL B 1 144 ? 1.983 -25.141 -7.895 1 98.81 144 VAL B O 1
ATOM 3257 N N . ILE B 1 145 ? 1.914 -25.156 -5.68 1 97.88 145 ILE B N 1
ATOM 3258 C CA . ILE B 1 145 ? 0.628 -25.828 -5.578 1 97.88 145 ILE B CA 1
ATOM 3259 C C . ILE B 1 145 ? -0.471 -24.812 -5.273 1 97.88 145 ILE B C 1
ATOM 3261 O O . ILE B 1 145 ? -0.507 -24.25 -4.184 1 97.88 145 ILE B O 1
ATOM 3265 N N . MET B 1 146 ? -1.321 -24.656 -6.199 1 97.44 146 MET B N 1
ATOM 3266 C CA . MET B 1 146 ? -2.342 -23.609 -6.043 1 97.44 146 MET B CA 1
ATOM 3267 C C . MET B 1 146 ? -3.693 -24.234 -5.707 1 97.44 146 MET B C 1
ATOM 3269 O O . MET B 1 146 ? -4.016 -25.328 -6.168 1 97.44 146 MET B O 1
ATOM 3273 N N . HIS B 1 147 ? -4.438 -23.547 -4.883 1 96.31 147 HIS B N 1
ATOM 3274 C CA . HIS B 1 147 ? -5.824 -23.938 -4.66 1 96.31 147 HIS B CA 1
ATOM 3275 C C . HIS B 1 147 ? -6.699 -23.578 -5.852 1 96.31 147 HIS B C 1
ATOM 3277 O O . HIS B 1 147 ? -6.691 -22.438 -6.309 1 96.31 147 HIS B O 1
ATOM 3283 N N . MET B 1 148 ? -7.395 -24.531 -6.336 1 88.94 148 MET B N 1
ATOM 3284 C CA . MET B 1 148 ? -8.391 -24.344 -7.391 1 88.94 148 MET B CA 1
ATOM 3285 C C . MET B 1 148 ? -9.445 -25.453 -7.34 1 88.94 148 MET B C 1
ATOM 3287 O O . MET B 1 148 ? -9.18 -26.547 -6.84 1 88.94 148 MET B O 1
ATOM 3291 N N . ARG B 1 149 ? -10.656 -25.078 -7.637 1 88.19 149 ARG B N 1
ATOM 3292 C CA . ARG B 1 149 ? -11.711 -26.078 -7.812 1 88.19 149 ARG B CA 1
ATOM 3293 C C . ARG B 1 149 ? -12.156 -26.141 -9.273 1 88.19 149 ARG B C 1
ATOM 3295 O O . ARG B 1 149 ? -12.414 -25.109 -9.898 1 88.19 149 ARG B O 1
ATOM 3302 N N . GLY B 1 150 ? -12.258 -27.328 -9.727 1 83 150 GLY B N 1
ATOM 3303 C CA . GLY B 1 150 ? -12.641 -27.469 -11.125 1 83 150 GLY B CA 1
ATOM 3304 C C . GLY B 1 150 ? -11.57 -27.016 -12.094 1 83 150 GLY B C 1
ATOM 3305 O O . GLY B 1 150 ? -10.391 -27.312 -11.906 1 83 150 GLY B O 1
ATOM 3306 N N . GLU B 1 151 ? -12.078 -26.438 -13.234 1 77.81 151 GLU B N 1
ATOM 3307 C CA . GLU B 1 151 ? -11.188 -25.875 -14.242 1 77.81 151 GLU B CA 1
ATOM 3308 C C . GLU B 1 151 ? -11.305 -24.344 -14.281 1 77.81 151 GLU B C 1
ATOM 3310 O O . GLU B 1 151 ? -12.312 -23.781 -13.859 1 77.81 151 GLU B O 1
ATOM 3315 N N . PRO B 1 152 ? -10.266 -23.719 -14.742 1 72.94 152 PRO B N 1
ATOM 3316 C CA . PRO B 1 152 ? -10.328 -22.25 -14.844 1 72.94 152 PRO B CA 1
ATOM 3317 C C . PRO B 1 152 ? -11.555 -21.766 -15.609 1 72.94 152 PRO B C 1
ATOM 3319 O O . PRO B 1 152 ? -12.086 -20.688 -15.32 1 72.94 152 PRO B O 1
ATOM 3322 N N . THR B 1 153 ? -12.055 -22.547 -16.438 1 71.88 153 THR B N 1
ATOM 3323 C CA . THR B 1 153 ? -13.188 -22.172 -17.281 1 71.88 153 THR B CA 1
ATOM 3324 C C . THR B 1 153 ? -14.508 -22.422 -16.562 1 71.88 153 THR B C 1
ATOM 3326 O O . THR B 1 153 ? -15.547 -21.875 -16.953 1 71.88 153 THR B O 1
ATOM 3329 N N . THR B 1 154 ? -14.5 -23.219 -15.438 1 75.5 154 THR B N 1
ATOM 3330 C CA . THR B 1 154 ? -15.758 -23.625 -14.828 1 75.5 154 THR B CA 1
ATOM 3331 C C . THR B 1 154 ? -15.781 -23.25 -13.344 1 75.5 154 THR B C 1
ATOM 3333 O O . THR B 1 154 ? -16.797 -23.406 -12.672 1 75.5 154 THR B O 1
ATOM 3336 N N . MET B 1 155 ? -14.75 -22.688 -12.898 1 76.88 155 MET B N 1
ATOM 3337 C CA . MET B 1 155 ? -14.508 -22.562 -11.469 1 76.88 155 MET B CA 1
ATOM 3338 C C . MET B 1 155 ? -15.453 -21.547 -10.836 1 76.88 155 MET B C 1
ATOM 3340 O O . MET B 1 155 ? -15.734 -21.609 -9.641 1 76.88 155 MET B O 1
ATOM 3344 N N . ASN B 1 156 ? -16.016 -20.656 -11.516 1 77.19 156 ASN B N 1
ATOM 3345 C CA . ASN B 1 156 ? -16.812 -19.578 -10.953 1 77.19 156 ASN B CA 1
ATOM 3346 C C . ASN B 1 156 ? -18.094 -20.125 -10.32 1 77.19 156 ASN B C 1
ATOM 3348 O O . ASN B 1 156 ? -18.703 -19.469 -9.461 1 77.19 156 ASN B O 1
ATOM 3352 N N . GLN B 1 157 ? -18.438 -21.344 -10.688 1 78.19 157 GLN B N 1
ATOM 3353 C CA . GLN B 1 157 ? -19.641 -21.953 -10.164 1 78.19 157 GLN B CA 1
ATOM 3354 C C . GLN B 1 157 ? -19.344 -22.844 -8.961 1 78.19 157 GLN B C 1
ATOM 3356 O O . GLN B 1 157 ? -20.25 -23.391 -8.344 1 78.19 157 GLN B O 1
ATOM 3361 N N . LEU B 1 158 ? -18.125 -22.875 -8.656 1 83.06 158 LEU B N 1
ATOM 3362 C CA . LEU B 1 158 ? -17.688 -23.766 -7.586 1 83.06 158 LEU B CA 1
ATOM 3363 C C . LEU B 1 158 ? -17.172 -22.984 -6.391 1 83.06 158 LEU B C 1
ATOM 3365 O O . LEU B 1 158 ? -16.141 -23.344 -5.812 1 83.06 158 LEU B O 1
ATOM 3369 N N . ASP B 1 159 ? -17.859 -21.953 -6.051 1 86.38 159 ASP B N 1
ATOM 3370 C CA . ASP B 1 159 ? -17.391 -21.062 -4.988 1 86.38 159 ASP B CA 1
ATOM 3371 C C . ASP B 1 159 ? -18.203 -21.281 -3.709 1 86.38 159 ASP B C 1
ATOM 3373 O O . ASP B 1 159 ? -18.438 -20.328 -2.949 1 86.38 159 ASP B O 1
ATOM 3377 N N . GLN B 1 160 ? -18.688 -22.484 -3.502 1 91.62 160 GLN B N 1
ATOM 3378 C CA . GLN B 1 160 ? -19.422 -22.781 -2.279 1 91.62 160 GLN B CA 1
ATOM 3379 C C . GLN B 1 160 ? -18.484 -23.219 -1.157 1 91.62 160 GLN B C 1
ATOM 3381 O O . GLN B 1 160 ? -17.875 -24.281 -1.227 1 91.62 160 GLN B O 1
ATOM 3386 N N . TYR B 1 161 ? -18.375 -22.359 -0.145 1 94.56 161 TYR B N 1
ATOM 3387 C CA . TYR B 1 161 ? -17.531 -22.609 1.018 1 94.56 161 TYR B CA 1
ATOM 3388 C C . TYR B 1 161 ? -18.312 -22.438 2.312 1 94.56 161 TYR B C 1
ATOM 3390 O O . TYR B 1 161 ? -19.172 -21.547 2.412 1 94.56 161 TYR B O 1
ATOM 3398 N N . THR B 1 162 ? -18.156 -23.297 3.271 1 95.38 162 THR B N 1
ATOM 3399 C CA . THR B 1 162 ? -18.609 -23 4.629 1 95.38 162 THR B CA 1
ATOM 3400 C C . THR B 1 162 ? -17.75 -21.906 5.262 1 95.38 162 THR B C 1
ATOM 3402 O O . THR B 1 162 ? -18.266 -20.922 5.777 1 95.38 162 THR B O 1
ATOM 3405 N N . ASP B 1 163 ? -16.5 -22.062 5.223 1 97.62 163 ASP B N 1
ATOM 3406 C CA . ASP B 1 163 ? -15.453 -21.109 5.543 1 97.62 163 ASP B CA 1
ATOM 3407 C C . ASP B 1 163 ? -14.344 -21.125 4.496 1 97.62 163 ASP B C 1
ATOM 3409 O O . ASP B 1 163 ? -13.562 -22.062 4.426 1 97.62 163 ASP B O 1
ATOM 3413 N N . VAL B 1 164 ? -14.281 -20.078 3.719 1 97.94 164 VAL B N 1
ATOM 3414 C CA . VAL B 1 164 ? -13.406 -20.078 2.549 1 97.94 164 VAL B CA 1
ATOM 3415 C C . VAL B 1 164 ? -11.961 -20.312 2.98 1 97.94 164 VAL B C 1
ATOM 3417 O O . VAL B 1 164 ? -11.227 -21.062 2.342 1 97.94 164 VAL B O 1
ATOM 3420 N N . THR B 1 165 ? -11.523 -19.688 4.062 1 98.5 165 THR B N 1
ATOM 3421 C CA . THR B 1 165 ? -10.133 -19.797 4.488 1 98.5 165 THR B CA 1
ATOM 3422 C C . THR B 1 165 ? -9.828 -21.219 4.941 1 98.5 165 THR B C 1
ATOM 3424 O O . THR B 1 165 ? -8.852 -21.828 4.484 1 98.5 165 THR B O 1
ATOM 3427 N N . LEU B 1 166 ? -10.664 -21.766 5.766 1 98.25 166 LEU B N 1
ATOM 3428 C CA . LEU B 1 166 ? -10.438 -23.094 6.297 1 98.25 166 LEU B CA 1
ATOM 3429 C C . LEU B 1 166 ? -10.555 -24.141 5.191 1 98.25 166 LEU B C 1
ATOM 3431 O O . LEU B 1 166 ? -9.766 -25.094 5.141 1 98.25 166 LEU B O 1
ATOM 3435 N N . ASP B 1 167 ? -11.547 -23.969 4.352 1 98.31 167 ASP B N 1
ATOM 3436 C CA . ASP B 1 167 ? -11.734 -24.906 3.252 1 98.31 167 ASP B CA 1
ATOM 3437 C C . ASP B 1 167 ? -10.555 -24.875 2.287 1 98.31 167 ASP B C 1
ATOM 3439 O O . ASP B 1 167 ? -10.078 -25.922 1.848 1 98.31 167 ASP B O 1
ATOM 3443 N N . VAL B 1 168 ? -10.078 -23.703 1.962 1 98.38 168 VAL B N 1
ATOM 3444 C CA . VAL B 1 168 ? -8.914 -23.547 1.095 1 98.38 168 VAL B CA 1
ATOM 3445 C C . VAL B 1 168 ? -7.703 -24.234 1.728 1 98.38 168 VAL B C 1
ATOM 3447 O O . VAL B 1 168 ? -6.988 -24.984 1.061 1 98.38 168 VAL B O 1
ATOM 3450 N N . MET B 1 169 ? -7.492 -24.031 3.008 1 98.62 169 MET B N 1
ATOM 3451 C CA . MET B 1 169 ? -6.363 -24.641 3.711 1 98.62 169 MET B CA 1
ATOM 3452 C C . MET B 1 169 ? -6.461 -26.156 3.691 1 98.62 169 MET B C 1
ATOM 3454 O O . MET B 1 169 ? -5.469 -26.844 3.451 1 98.62 169 MET B O 1
ATOM 3458 N N . GLN B 1 170 ? -7.652 -26.656 3.918 1 98.38 170 GLN B N 1
ATOM 3459 C CA . GLN B 1 170 ? -7.863 -28.094 3.941 1 98.38 170 GLN B CA 1
ATOM 3460 C C . GLN B 1 170 ? -7.602 -28.719 2.57 1 98.38 170 GLN B C 1
ATOM 3462 O O . GLN B 1 170 ? -6.945 -29.75 2.465 1 98.38 170 GLN B O 1
ATOM 3467 N N . GLU B 1 171 ? -8.102 -28.078 1.61 1 97.88 171 GLU B N 1
ATOM 3468 C CA . GLU B 1 171 ? -7.941 -28.594 0.253 1 97.88 171 GLU B CA 1
ATOM 3469 C C . GLU B 1 171 ? -6.492 -28.5 -0.207 1 97.88 171 GLU B C 1
ATOM 3471 O O . GLU B 1 171 ? -5.984 -29.406 -0.874 1 97.88 171 GLU B O 1
ATOM 3476 N N . LEU B 1 172 ? -5.816 -27.422 0.118 1 98.44 172 LEU B N 1
ATOM 3477 C CA . LEU B 1 172 ? -4.391 -27.312 -0.162 1 98.44 172 LEU B CA 1
ATOM 3478 C C . LEU B 1 172 ? -3.613 -28.406 0.564 1 98.44 172 LEU B C 1
ATOM 3480 O O . LEU B 1 172 ? -2.711 -29.016 -0.011 1 98.44 172 LEU B O 1
ATOM 3484 N N . GLN B 1 173 ? -3.977 -28.625 1.812 1 98.56 173 GLN B N 1
ATOM 3485 C CA . GLN B 1 173 ? -3.303 -29.672 2.584 1 98.56 173 GLN B CA 1
ATOM 3486 C C . GLN B 1 173 ? -3.447 -31.031 1.917 1 98.56 173 GLN B C 1
ATOM 3488 O O . GLN B 1 173 ? -2.494 -31.812 1.874 1 98.56 173 GLN B O 1
ATOM 3493 N N . GLN B 1 174 ? -4.629 -31.312 1.474 1 98.25 174 GLN B N 1
ATOM 3494 C CA . GLN B 1 174 ? -4.855 -32.562 0.774 1 98.25 174 GLN B CA 1
ATOM 3495 C C . GLN B 1 174 ? -3.926 -32.719 -0.427 1 98.25 174 GLN B C 1
ATOM 3497 O O . GLN B 1 174 ? -3.332 -33.781 -0.64 1 98.25 174 GLN B O 1
ATOM 3502 N N . ARG B 1 175 ? -3.801 -31.672 -1.186 1 97.94 175 ARG B N 1
ATOM 3503 C CA . ARG B 1 175 ? -2.928 -31.688 -2.355 1 97.94 175 ARG B CA 1
ATOM 3504 C C . ARG B 1 175 ? -1.466 -31.844 -1.944 1 97.94 175 ARG B C 1
ATOM 3506 O O . ARG B 1 175 ? -0.708 -32.562 -2.586 1 97.94 175 ARG B O 1
ATOM 3513 N N . ILE B 1 176 ? -1.066 -31.109 -0.912 1 98.56 176 ILE B N 1
ATOM 3514 C CA . ILE B 1 176 ? 0.287 -31.219 -0.375 1 98.56 176 ILE B CA 1
ATOM 3515 C C . ILE B 1 176 ? 0.581 -32.656 0.027 1 98.56 176 ILE B C 1
ATOM 3517 O O . ILE B 1 176 ? 1.621 -33.219 -0.337 1 98.56 176 ILE B O 1
ATOM 3521 N N . ASP B 1 177 ? -0.373 -33.25 0.707 1 98.69 177 ASP B N 1
ATOM 3522 C CA . ASP B 1 177 ? -0.201 -34.625 1.167 1 98.69 177 ASP B CA 1
ATOM 3523 C C . ASP B 1 177 ? -0.009 -35.594 -0.01 1 98.69 177 ASP B C 1
ATOM 3525 O O . ASP B 1 177 ? 0.834 -36.469 0.042 1 98.69 177 ASP B O 1
ATOM 3529 N N . GLU B 1 178 ? -0.777 -35.375 -1.02 1 98.44 178 GLU B N 1
ATOM 3530 C CA . GLU B 1 178 ? -0.653 -36.219 -2.215 1 98.44 178 GLU B CA 1
ATOM 3531 C C . GLU B 1 178 ? 0.711 -36.031 -2.875 1 98.44 178 GLU B C 1
ATOM 3533 O O . GLU B 1 178 ? 1.322 -37 -3.326 1 98.44 178 GLU B O 1
ATOM 3538 N N . ALA B 1 179 ? 1.19 -34.844 -2.959 1 98.69 179 ALA B N 1
ATOM 3539 C CA . ALA B 1 179 ? 2.502 -34.531 -3.535 1 98.69 179 ALA B CA 1
ATOM 3540 C C . ALA B 1 179 ? 3.613 -35.219 -2.725 1 98.69 179 ALA B C 1
ATOM 3542 O O . ALA B 1 179 ? 4.512 -35.844 -3.289 1 98.69 179 ALA B O 1
ATOM 3543 N N . LEU B 1 180 ? 3.506 -35.031 -1.395 1 98.75 180 LEU B N 1
ATOM 3544 C CA . LEU B 1 180 ? 4.492 -35.656 -0.508 1 98.75 180 LEU B CA 1
ATOM 3545 C C . LEU B 1 180 ? 4.496 -37.156 -0.652 1 98.75 180 LEU B C 1
ATOM 3547 O O . LEU B 1 180 ? 5.559 -37.781 -0.734 1 98.75 180 LEU B O 1
ATOM 3551 N N . ALA B 1 181 ? 3.311 -37.719 -0.73 1 98.62 181 ALA B N 1
ATOM 3552 C CA . ALA B 1 181 ? 3.168 -39.156 -0.858 1 98.62 181 ALA B CA 1
ATOM 3553 C C . ALA B 1 181 ? 3.787 -39.656 -2.16 1 98.62 181 ALA B C 1
ATOM 3555 O O . ALA B 1 181 ? 4.332 -40.781 -2.213 1 98.62 181 ALA B O 1
ATOM 3556 N N . ALA B 1 182 ? 3.693 -38.844 -3.174 1 98.5 182 ALA B N 1
ATOM 3557 C CA . ALA B 1 182 ? 4.238 -39.188 -4.48 1 98.5 182 ALA B CA 1
ATOM 3558 C C . ALA B 1 182 ? 5.762 -39.094 -4.488 1 98.5 182 ALA B C 1
ATOM 3560 O O . ALA B 1 182 ? 6.426 -39.625 -5.375 1 98.5 182 ALA B O 1
ATOM 3561 N N . GLY B 1 183 ? 6.305 -38.312 -3.523 1 98.75 183 GLY B N 1
ATOM 3562 C CA . GLY B 1 183 ? 7.754 -38.219 -3.424 1 98.75 183 GLY B CA 1
ATOM 3563 C C . GLY B 1 183 ? 8.273 -36.812 -3.646 1 98.75 183 GLY B C 1
ATOM 3564 O O . GLY B 1 183 ? 9.484 -36.562 -3.633 1 98.75 183 GLY B O 1
ATOM 3565 N N . VAL B 1 184 ? 7.422 -35.844 -3.863 1 98.69 184 VAL B N 1
ATOM 3566 C CA . VAL B 1 184 ? 7.855 -34.469 -3.945 1 98.69 184 VAL B CA 1
ATOM 3567 C C . VAL B 1 184 ? 8.461 -34.031 -2.611 1 98.69 184 VAL B C 1
ATOM 3569 O O . VAL B 1 184 ? 7.895 -34.281 -1.55 1 98.69 184 VAL B O 1
ATOM 3572 N N . LYS B 1 185 ? 9.602 -33.375 -2.662 1 98.62 185 LYS B N 1
ATOM 3573 C CA . LYS B 1 185 ? 10.281 -33 -1.43 1 98.62 185 LYS B CA 1
ATOM 3574 C C . LYS B 1 185 ? 9.578 -31.797 -0.779 1 98.62 185 LYS B C 1
ATOM 3576 O O . LYS B 1 185 ? 9.141 -30.875 -1.469 1 98.62 185 LYS B O 1
ATOM 3581 N N . LYS B 1 186 ? 9.523 -31.812 0.49 1 98.31 186 LYS B N 1
ATOM 3582 C CA . LYS B 1 186 ? 8.828 -30.781 1.261 1 98.31 186 LYS B CA 1
ATOM 3583 C C . LYS B 1 186 ? 9.391 -29.406 0.952 1 98.31 186 LYS B C 1
ATOM 3585 O O . LYS B 1 186 ? 8.625 -28.453 0.78 1 98.31 186 LYS B O 1
ATOM 3590 N N . HIS B 1 187 ? 10.711 -29.25 0.853 1 98 187 HIS B N 1
ATOM 3591 C CA . HIS B 1 187 ? 11.352 -27.953 0.689 1 98 187 HIS B CA 1
ATOM 3592 C C . HIS B 1 187 ? 11.164 -27.422 -0.729 1 98 187 HIS B C 1
ATOM 3594 O O . HIS B 1 187 ? 11.523 -26.281 -1.021 1 98 187 HIS B O 1
ATOM 3600 N N . ASN B 1 188 ? 10.539 -28.234 -1.671 1 98.44 188 ASN B N 1
ATOM 3601 C CA . ASN B 1 188 ? 10.258 -27.812 -3.039 1 98.44 188 ASN B CA 1
ATOM 3602 C C . ASN B 1 188 ? 8.844 -27.25 -3.174 1 98.44 188 ASN B C 1
ATOM 3604 O O . ASN B 1 188 ? 8.469 -26.766 -4.238 1 98.44 188 ASN B O 1
ATOM 3608 N N . ILE B 1 189 ? 8.078 -27.266 -2.098 1 98.69 189 ILE B N 1
ATOM 3609 C CA . ILE B 1 189 ? 6.656 -26.938 -2.207 1 98.69 189 ILE B CA 1
ATOM 3610 C C . ILE B 1 189 ? 6.418 -25.484 -1.803 1 98.69 189 ILE B C 1
ATOM 3612 O O . ILE B 1 189 ? 6.902 -25.047 -0.76 1 98.69 189 ILE B O 1
ATOM 3616 N N . ILE B 1 190 ? 5.773 -24.734 -2.639 1 98.81 190 ILE B N 1
ATOM 3617 C CA . ILE B 1 190 ? 5.199 -23.422 -2.395 1 98.81 190 ILE B CA 1
ATOM 3618 C C . ILE B 1 190 ? 3.682 -23.484 -2.543 1 98.81 190 ILE B C 1
ATOM 3620 O O . ILE B 1 190 ? 3.166 -24.172 -3.434 1 98.81 190 ILE B O 1
ATOM 3624 N N . VAL B 1 191 ? 2.953 -22.812 -1.695 1 98.75 191 VAL B N 1
ATOM 3625 C CA . VAL B 1 191 ? 1.5 -22.875 -1.807 1 98.75 191 VAL B CA 1
ATOM 3626 C C . VAL B 1 191 ? 0.958 -21.547 -2.305 1 98.75 191 VAL B C 1
ATOM 3628 O O . VAL B 1 191 ? 1.519 -20.484 -2.002 1 98.75 191 VAL B O 1
ATOM 3631 N N . ASP B 1 192 ? -0.042 -21.562 -3.09 1 98.81 192 ASP B N 1
ATOM 3632 C CA . ASP B 1 192 ? -0.825 -20.438 -3.576 1 98.81 192 ASP B CA 1
ATOM 3633 C C . ASP B 1 192 ? -2.309 -20.625 -3.264 1 98.81 192 ASP B C 1
ATOM 3635 O O . ASP B 1 192 ? -2.947 -21.547 -3.777 1 98.81 192 ASP B O 1
ATOM 3639 N N . PRO B 1 193 ? -2.865 -19.734 -2.475 1 98.44 193 PRO B N 1
ATOM 3640 C CA . PRO B 1 193 ? -4.266 -19.922 -2.09 1 98.44 193 PRO B CA 1
ATOM 3641 C C . PRO B 1 193 ? -5.23 -19.719 -3.256 1 98.44 193 PRO B C 1
ATOM 3643 O O . PRO B 1 193 ? -6.414 -20.047 -3.146 1 98.44 193 PRO B O 1
ATOM 3646 N N . GLY B 1 194 ? -4.746 -19.219 -4.348 1 97.19 194 GLY B N 1
ATOM 3647 C CA . GLY B 1 194 ? -5.52 -19.188 -5.578 1 97.19 194 GLY B CA 1
ATOM 3648 C C . GLY B 1 194 ? -6.559 -18.094 -5.605 1 97.19 194 GLY B C 1
ATOM 3649 O O . GLY B 1 194 ? -7.723 -18.328 -5.93 1 97.19 194 GLY B O 1
ATOM 3650 N N . PHE B 1 195 ? -6.164 -16.844 -5.246 1 96.75 195 PHE B N 1
ATOM 3651 C CA . PHE B 1 195 ? -7.086 -15.727 -5.344 1 96.75 195 PHE B CA 1
ATOM 3652 C C . PHE B 1 195 ? -7.707 -15.648 -6.734 1 96.75 195 PHE B C 1
ATOM 3654 O O . PHE B 1 195 ? -7.016 -15.844 -7.738 1 96.75 195 PHE B O 1
ATOM 3661 N N . GLY B 1 196 ? -9 -15.375 -6.777 1 93.06 196 GLY B N 1
ATOM 3662 C CA . GLY B 1 196 ? -9.688 -15.242 -8.047 1 93.06 196 GLY B CA 1
ATOM 3663 C C . GLY B 1 196 ? -10.125 -16.562 -8.641 1 93.06 196 GLY B C 1
ATOM 3664 O O . GLY B 1 196 ? -10.859 -16.594 -9.633 1 93.06 196 GLY B O 1
ATOM 3665 N N . PHE B 1 197 ? -9.672 -17.672 -8.125 1 92.12 197 PHE B N 1
ATOM 3666 C CA . PHE B 1 197 ? -10.039 -19 -8.602 1 92.12 197 PHE B CA 1
ATOM 3667 C C . PHE B 1 197 ? -11.07 -19.641 -7.68 1 92.12 197 PHE B C 1
ATOM 3669 O O . PHE B 1 197 ? -10.773 -19.922 -6.516 1 92.12 197 PHE B O 1
ATOM 3676 N N . ALA B 1 198 ? -12.273 -19.859 -8.188 1 92.88 198 ALA B N 1
ATOM 3677 C CA . ALA B 1 198 ? -13.367 -20.531 -7.496 1 92.88 198 ALA B CA 1
ATOM 3678 C C . ALA B 1 198 ? -13.781 -19.766 -6.242 1 92.88 198 ALA B C 1
ATOM 3680 O O . ALA B 1 198 ? -14.086 -20.375 -5.211 1 92.88 198 ALA B O 1
ATOM 3681 N N . LYS B 1 199 ? -13.703 -18.516 -6.18 1 95.69 199 LYS B N 1
ATOM 3682 C CA . LYS B 1 199 ? -14.078 -17.625 -5.074 1 95.69 199 LYS B CA 1
ATOM 3683 C C . LYS B 1 199 ? -14.75 -16.359 -5.582 1 95.69 199 LYS B C 1
ATOM 3685 O O . LYS B 1 199 ? -14.32 -15.789 -6.59 1 95.69 199 LYS B O 1
ATOM 3690 N N . ASN B 1 200 ? -15.75 -15.945 -4.973 1 94.44 200 ASN B N 1
ATOM 3691 C CA . ASN B 1 200 ? -16.328 -14.641 -5.289 1 94.44 200 ASN B CA 1
ATOM 3692 C C . ASN B 1 200 ? -15.578 -13.508 -4.598 1 94.44 200 ASN B C 1
ATOM 3694 O O . ASN B 1 200 ? -14.586 -13.75 -3.908 1 94.44 200 ASN B O 1
ATOM 3698 N N . ALA B 1 201 ? -16.016 -12.32 -4.871 1 95.44 201 ALA B N 1
ATOM 3699 C CA . ALA B 1 201 ? -15.281 -11.141 -4.406 1 95.44 201 ALA B CA 1
ATOM 3700 C C . ALA B 1 201 ? -15.164 -11.133 -2.885 1 95.44 201 ALA B C 1
ATOM 3702 O O . ALA B 1 201 ? -14.078 -10.93 -2.342 1 95.44 201 ALA B O 1
ATOM 3703 N N . GLN B 1 202 ? -16.266 -11.375 -2.172 1 96.31 202 GLN B N 1
ATOM 3704 C CA . GLN B 1 202 ? -16.281 -11.367 -0.713 1 96.31 202 GLN B CA 1
ATOM 3705 C C . GLN B 1 202 ? -15.367 -12.453 -0.147 1 96.31 202 GLN B C 1
ATOM 3707 O O . GLN B 1 202 ? -14.656 -12.219 0.834 1 96.31 202 GLN B O 1
ATOM 3712 N N . GLN B 1 203 ? -15.375 -13.586 -0.754 1 97.62 203 GLN B N 1
ATOM 3713 C CA . GLN B 1 203 ? -14.539 -14.703 -0.324 1 97.62 203 GLN B CA 1
ATOM 3714 C C . GLN B 1 203 ? -13.062 -14.391 -0.511 1 97.62 203 GLN B C 1
ATOM 3716 O O . GLN B 1 203 ? -12.242 -14.695 0.355 1 97.62 203 GLN B O 1
ATOM 3721 N N . ASN B 1 204 ? -12.711 -13.789 -1.658 1 98 204 ASN B N 1
ATOM 3722 C CA . ASN B 1 204 ? -11.336 -13.375 -1.884 1 98 204 ASN B CA 1
ATOM 3723 C C . ASN B 1 204 ? -10.875 -12.367 -0.832 1 98 204 ASN B C 1
ATOM 3725 O O . ASN B 1 204 ? -9.758 -12.469 -0.315 1 98 204 ASN B O 1
ATOM 3729 N N . LEU B 1 205 ? -11.727 -11.406 -0.504 1 98.44 205 LEU B N 1
ATOM 3730 C CA . LEU B 1 205 ? -11.383 -10.391 0.485 1 98.44 205 LEU B CA 1
ATOM 3731 C C . LEU B 1 205 ? -11.227 -11.016 1.87 1 98.44 205 LEU B C 1
ATOM 3733 O O . LEU B 1 205 ? -10.305 -10.672 2.611 1 98.44 205 LEU B O 1
ATOM 3737 N N . LYS B 1 206 ? -12.133 -11.945 2.244 1 98.5 206 LYS B N 1
ATOM 3738 C CA . LYS B 1 206 ? -12.031 -12.641 3.523 1 98.5 206 LYS B CA 1
ATOM 3739 C C . LYS B 1 206 ? -10.742 -13.461 3.607 1 98.5 206 LYS B C 1
ATOM 3741 O O . LYS B 1 206 ? -10.07 -13.461 4.641 1 98.5 206 LYS B O 1
ATOM 3746 N N . LEU B 1 207 ? -10.461 -14.172 2.514 1 98.69 207 LEU B N 1
ATOM 3747 C CA . LEU B 1 207 ? -9.227 -14.945 2.443 1 98.69 207 LEU B CA 1
ATOM 3748 C C . LEU B 1 207 ? -8.008 -14.047 2.662 1 98.69 207 LEU B C 1
ATOM 3750 O O . LEU B 1 207 ? -7.074 -14.422 3.375 1 98.69 207 LEU B O 1
ATOM 3754 N N . LEU B 1 208 ? -8.016 -12.852 2.064 1 98.75 208 LEU B N 1
ATOM 3755 C CA . LEU B 1 208 ? -6.914 -11.906 2.236 1 98.75 208 LEU B CA 1
ATOM 3756 C C . LEU B 1 208 ? -6.859 -11.391 3.67 1 98.75 208 LEU B C 1
ATOM 3758 O O . LEU B 1 208 ? -5.777 -11.258 4.246 1 98.75 208 LEU B O 1
ATOM 3762 N N . LYS B 1 209 ? -8.016 -11.117 4.273 1 98.62 209 LYS B N 1
ATOM 3763 C CA . LYS B 1 209 ? -8.094 -10.672 5.66 1 98.62 209 LYS B CA 1
ATOM 3764 C C . LYS B 1 209 ? -7.484 -11.703 6.605 1 98.62 209 LYS B C 1
ATOM 3766 O O . LYS B 1 209 ? -6.793 -11.352 7.562 1 98.62 209 LYS B O 1
ATOM 3771 N N . GLU B 1 210 ? -7.73 -12.969 6.277 1 98.75 210 GLU B N 1
ATOM 3772 C CA . GLU B 1 210 ? -7.309 -14.07 7.137 1 98.75 210 GLU B CA 1
ATOM 3773 C C . GLU B 1 210 ? -6.078 -14.766 6.574 1 98.75 210 GLU B C 1
ATOM 3775 O O . GLU B 1 210 ? -5.805 -15.922 6.91 1 98.75 210 GLU B O 1
ATOM 3780 N N . PHE B 1 211 ? -5.383 -14.094 5.742 1 98.81 211 PHE B N 1
ATOM 3781 C CA . PHE B 1 211 ? -4.25 -14.664 5.02 1 98.81 211 PHE B CA 1
ATOM 3782 C C . PHE B 1 211 ? -3.232 -15.258 5.988 1 98.81 211 PHE B C 1
ATOM 3784 O O . PHE B 1 211 ? -2.621 -16.281 5.703 1 98.81 211 PHE B O 1
ATOM 3791 N N . TRP B 1 212 ? -3.047 -14.633 7.145 1 98.62 212 TRP B N 1
ATOM 3792 C CA . TRP B 1 212 ? -2.07 -15.039 8.148 1 98.62 212 TRP B CA 1
ATOM 3793 C C . TRP B 1 212 ? -2.285 -16.484 8.57 1 98.62 212 TRP B C 1
ATOM 3795 O O . TRP B 1 212 ? -1.335 -17.188 8.938 1 98.62 212 TRP B O 1
ATOM 3805 N N . LYS B 1 213 ? -3.479 -17.016 8.484 1 98.75 213 LYS B N 1
ATOM 3806 C CA . LYS B 1 213 ? -3.791 -18.391 8.898 1 98.75 213 LYS B CA 1
ATOM 3807 C C . LYS B 1 213 ? -3.119 -19.406 7.977 1 98.75 213 LYS B C 1
ATOM 3809 O O . LYS B 1 213 ? -2.82 -20.516 8.398 1 98.75 213 LYS B O 1
ATOM 3814 N N . LEU B 1 214 ? -2.877 -19.031 6.719 1 98.75 214 LEU B N 1
ATOM 3815 C CA . LEU B 1 214 ? -2.297 -19.922 5.727 1 98.75 214 LEU B CA 1
ATOM 3816 C C . LEU B 1 214 ? -0.904 -20.375 6.156 1 98.75 214 LEU B C 1
ATOM 3818 O O . LEU B 1 214 ? -0.409 -21.406 5.684 1 98.75 214 LEU B O 1
ATOM 3822 N N . ASN B 1 215 ? -0.25 -19.609 7.031 1 98.19 215 ASN B N 1
ATOM 3823 C CA . ASN B 1 215 ? 1.091 -19.953 7.492 1 98.19 215 ASN B CA 1
ATOM 3824 C C . ASN B 1 215 ? 1.095 -21.25 8.289 1 98.19 215 ASN B C 1
ATOM 3826 O O . ASN B 1 215 ? 2.139 -21.891 8.445 1 98.19 215 ASN B O 1
ATOM 3830 N N . GLU B 1 216 ? -0.043 -21.609 8.812 1 98.06 216 GLU B N 1
ATOM 3831 C CA . GLU B 1 216 ? -0.164 -22.844 9.578 1 98.06 216 GLU B CA 1
ATOM 3832 C C . GLU B 1 216 ? 0.141 -24.062 8.711 1 98.06 216 GLU B C 1
ATOM 3834 O O . GLU B 1 216 ? 0.469 -25.141 9.227 1 98.06 216 GLU B O 1
ATOM 3839 N N . LEU B 1 217 ? -0.009 -23.938 7.379 1 98.31 217 LEU B N 1
ATOM 3840 C CA . LEU B 1 217 ? 0.306 -25.016 6.461 1 98.31 217 LEU B CA 1
ATOM 3841 C C . LEU B 1 217 ? 1.788 -25.375 6.527 1 98.31 217 LEU B C 1
ATOM 3843 O O . LEU B 1 217 ? 2.178 -26.5 6.191 1 98.31 217 LEU B O 1
ATOM 3847 N N . GLY B 1 218 ? 2.684 -24.344 6.809 1 97.88 218 GLY B N 1
ATOM 3848 C CA . GLY B 1 218 ? 4.098 -24.609 7.023 1 97.88 218 GLY B CA 1
ATOM 3849 C C . GLY B 1 218 ? 4.922 -24.516 5.754 1 97.88 218 GLY B C 1
ATOM 3850 O O . GLY B 1 218 ? 6.02 -25.078 5.676 1 97.88 218 GLY B O 1
ATOM 3851 N N . TYR B 1 219 ? 4.406 -23.875 4.738 1 98.5 219 TYR B N 1
ATOM 3852 C CA . TYR B 1 219 ? 5.094 -23.734 3.461 1 98.5 219 TYR B CA 1
ATOM 3853 C C . TYR B 1 219 ? 5.188 -22.281 3.053 1 98.5 219 TYR B C 1
ATOM 3855 O O . TYR B 1 219 ? 4.375 -21.453 3.482 1 98.5 219 TYR B O 1
ATOM 3863 N N . PRO B 1 220 ? 6.234 -21.906 2.227 1 98.62 220 PRO B N 1
ATOM 3864 C CA . PRO B 1 220 ? 6.211 -20.562 1.64 1 98.62 220 PRO B CA 1
ATOM 3865 C C . PRO B 1 220 ? 4.934 -20.281 0.85 1 98.62 220 PRO B C 1
ATOM 3867 O O . PRO B 1 220 ? 4.363 -21.203 0.252 1 98.62 220 PRO B O 1
ATOM 3870 N N . ILE B 1 221 ? 4.477 -19.047 0.866 1 98.81 221 ILE B N 1
ATOM 3871 C CA . ILE B 1 221 ? 3.205 -18.703 0.236 1 98.81 221 ILE B CA 1
ATOM 3872 C C . ILE B 1 221 ? 3.439 -17.719 -0.904 1 98.81 221 ILE B C 1
ATOM 3874 O O . ILE B 1 221 ? 4.195 -16.75 -0.753 1 98.81 221 ILE B O 1
ATOM 3878 N N . LEU B 1 222 ? 2.922 -17.984 -2.062 1 98.81 222 LEU B N 1
ATOM 3879 C CA . LEU B 1 222 ? 2.803 -17.094 -3.211 1 98.81 222 LEU B CA 1
ATOM 3880 C C . LEU B 1 222 ? 1.399 -16.516 -3.301 1 98.81 222 LEU B C 1
ATOM 3882 O O . LEU B 1 222 ? 0.409 -17.234 -3.199 1 98.81 222 LEU B O 1
ATOM 3886 N N . SER B 1 223 ? 1.297 -15.195 -3.334 1 98.5 223 SER B N 1
ATOM 3887 C CA . SER B 1 223 ? -0.001 -14.562 -3.551 1 98.5 223 SER B CA 1
ATOM 3888 C C . SER B 1 223 ? -0.084 -13.93 -4.934 1 98.5 223 SER B C 1
ATOM 3890 O O . SER B 1 223 ? 0.831 -13.219 -5.352 1 98.5 223 SER B O 1
ATOM 3892 N N . GLY B 1 224 ? -1.079 -14.234 -5.699 1 97.81 224 GLY B N 1
ATOM 3893 C CA . GLY B 1 224 ? -1.387 -13.641 -6.992 1 97.81 224 GLY B CA 1
ATOM 3894 C C . GLY B 1 224 ? -2.682 -12.852 -6.996 1 97.81 224 GLY B C 1
ATOM 3895 O O . GLY B 1 224 ? -3.73 -13.375 -7.383 1 97.81 224 GLY B O 1
ATOM 3896 N N . LEU B 1 225 ? -2.602 -11.539 -6.648 1 96.5 225 LEU B N 1
ATOM 3897 C CA . LEU B 1 225 ? -3.775 -10.688 -6.496 1 96.5 225 LEU B CA 1
ATOM 3898 C C . LEU B 1 225 ? -3.889 -9.711 -7.656 1 96.5 225 LEU B C 1
ATOM 3900 O O . LEU B 1 225 ? -4.914 -9.039 -7.812 1 96.5 225 LEU B O 1
ATOM 3904 N N . SER B 1 226 ? -2.973 -9.664 -8.492 1 94.56 226 SER B N 1
ATOM 3905 C CA . SER B 1 226 ? -2.77 -8.547 -9.414 1 94.56 226 SER B CA 1
ATOM 3906 C C . SER B 1 226 ? -3.947 -8.398 -10.367 1 94.56 226 SER B C 1
ATOM 3908 O O . SER B 1 226 ? -4.273 -9.328 -11.109 1 94.56 226 SER B O 1
ATOM 3910 N N . ARG B 1 227 ? -4.617 -7.324 -10.336 1 95 227 ARG B N 1
ATOM 3911 C CA . ARG B 1 227 ? -5.641 -6.812 -11.242 1 95 227 ARG B CA 1
ATOM 3912 C C . ARG B 1 227 ? -6.855 -7.734 -11.273 1 95 227 ARG B C 1
ATOM 3914 O O . ARG B 1 227 ? -7.609 -7.742 -12.25 1 95 227 ARG B O 1
ATOM 3921 N N . LYS B 1 228 ? -7.02 -8.508 -10.281 1 94.94 228 LYS B N 1
ATOM 3922 C CA . LYS B 1 228 ? -8.133 -9.461 -10.242 1 94.94 228 LYS B CA 1
ATOM 3923 C C . LYS B 1 228 ? -9.461 -8.734 -10.055 1 94.94 228 LYS B C 1
ATOM 3925 O O . LYS B 1 228 ? -9.5 -7.598 -9.578 1 94.94 228 LYS B O 1
ATOM 3930 N N . ARG B 1 229 ? -10.461 -9.344 -10.398 1 94 229 ARG B N 1
ATOM 3931 C CA . ARG B 1 229 ? -11.805 -8.773 -10.438 1 94 229 ARG B CA 1
ATOM 3932 C C . ARG B 1 229 ? -12.219 -8.242 -9.07 1 94 229 ARG B C 1
ATOM 3934 O O . ARG B 1 229 ? -12.82 -7.172 -8.969 1 94 229 ARG B O 1
ATOM 3941 N N . PHE B 1 230 ? -11.938 -8.992 -8 1 95.69 230 PHE B N 1
ATOM 3942 C CA . PHE B 1 230 ? -12.375 -8.57 -6.676 1 95.69 230 PHE B CA 1
ATOM 3943 C C . PHE B 1 230 ? -11.68 -7.277 -6.262 1 95.69 230 PHE B C 1
ATOM 3945 O O . PHE B 1 230 ? -12.234 -6.488 -5.492 1 95.69 230 PHE B O 1
ATOM 3952 N N . ILE B 1 231 ? -10.438 -6.996 -6.781 1 97.69 231 ILE B N 1
ATOM 3953 C CA . ILE B 1 231 ? -9.766 -5.711 -6.582 1 97.69 231 ILE B CA 1
ATOM 3954 C C . ILE B 1 231 ? -10.539 -4.609 -7.301 1 97.69 231 ILE B C 1
ATOM 3956 O O . ILE B 1 231 ? -10.758 -3.529 -6.742 1 97.69 231 ILE B O 1
ATOM 3960 N N . GLY B 1 232 ? -10.914 -4.887 -8.539 1 97.5 232 GLY B N 1
ATOM 3961 C CA . GLY B 1 232 ? -11.742 -3.943 -9.281 1 97.5 232 GLY B CA 1
ATOM 3962 C C . GLY B 1 232 ? -13.031 -3.594 -8.578 1 97.5 232 GLY B C 1
ATOM 3963 O O . GLY B 1 232 ? -13.438 -2.43 -8.547 1 97.5 232 GLY B O 1
ATOM 3964 N N . GLU B 1 233 ? -13.672 -4.621 -8.008 1 96.94 233 GLU B N 1
ATOM 3965 C CA . GLU B 1 233 ? -14.906 -4.395 -7.273 1 96.94 233 GLU B CA 1
ATOM 3966 C C . GLU B 1 233 ? -14.672 -3.504 -6.055 1 96.94 233 GLU B C 1
ATOM 3968 O O . GLU B 1 233 ? -15.461 -2.596 -5.781 1 96.94 233 GLU B O 1
ATOM 3973 N N . ALA B 1 234 ? -13.617 -3.756 -5.328 1 97.12 234 ALA B N 1
ATOM 3974 C CA . ALA B 1 234 ? -13.258 -2.92 -4.184 1 97.12 234 ALA B CA 1
ATOM 3975 C C . ALA B 1 234 ? -13.008 -1.479 -4.613 1 97.12 234 ALA B C 1
ATOM 3977 O O . ALA B 1 234 ? -13.203 -0.547 -3.83 1 97.12 234 ALA B O 1
ATOM 3978 N N . LEU B 1 235 ? -12.594 -1.324 -5.867 1 97.75 235 LEU B N 1
ATOM 3979 C CA . LEU B 1 235 ? -12.328 -0.011 -6.438 1 97.75 235 LEU B CA 1
ATOM 3980 C C . LEU B 1 235 ? -13.531 0.508 -7.211 1 97.75 235 LEU B C 1
ATOM 3982 O O . LEU B 1 235 ? -13.383 1.228 -8.195 1 97.75 235 LEU B O 1
ATOM 3986 N N . GLN B 1 236 ? -14.656 0.041 -6.801 1 96.25 236 GLN B N 1
ATOM 3987 C CA . GLN B 1 236 ? -15.93 0.528 -7.316 1 96.25 236 GLN B CA 1
ATOM 3988 C C . GLN B 1 236 ? -16.047 0.269 -8.82 1 96.25 236 GLN B C 1
ATOM 3990 O O . GLN B 1 236 ? -16.453 1.15 -9.578 1 96.25 236 GLN B O 1
ATOM 3995 N N . GLY B 1 237 ? -15.523 -0.861 -9.227 1 96.38 237 GLY B N 1
ATOM 3996 C CA . GLY B 1 237 ? -15.719 -1.311 -10.594 1 96.38 237 GLY B CA 1
ATOM 3997 C C . GLY B 1 237 ? -14.602 -0.883 -11.523 1 96.38 237 GLY B C 1
ATOM 3998 O O . GLY B 1 237 ? -14.773 -0.856 -12.75 1 96.38 237 GLY B O 1
ATOM 3999 N N . ALA B 1 238 ? -13.438 -0.548 -11.039 1 96.44 238 ALA B N 1
ATOM 4000 C CA . ALA B 1 238 ? -12.32 -0.106 -11.867 1 96.44 238 ALA B CA 1
ATOM 4001 C C . ALA B 1 238 ? -11.922 -1.184 -12.875 1 96.44 238 ALA B C 1
ATOM 4003 O O . ALA B 1 238 ? -11.852 -2.365 -12.531 1 96.44 238 ALA B O 1
ATOM 4004 N N . PRO B 1 239 ? -11.68 -0.828 -14.125 1 96.56 239 PRO B N 1
ATOM 4005 C CA . PRO B 1 239 ? -11.172 -1.799 -15.094 1 96.56 239 PRO B CA 1
ATOM 4006 C C . PRO B 1 239 ? -9.766 -2.289 -14.758 1 96.56 239 PRO B C 1
ATOM 4008 O O . PRO B 1 239 ? -9.086 -1.69 -13.922 1 96.56 239 PRO B O 1
ATOM 4011 N N . ALA B 1 240 ? -9.328 -3.375 -15.367 1 94.31 240 ALA B N 1
ATOM 4012 C CA . ALA B 1 240 ? -8.102 -4.086 -15 1 94.31 240 ALA B CA 1
ATOM 4013 C C . ALA B 1 240 ? -6.887 -3.168 -15.086 1 94.31 240 ALA B C 1
ATOM 4015 O O . ALA B 1 240 ? -5.984 -3.244 -14.258 1 94.31 240 ALA B O 1
ATOM 4016 N N . ASP B 1 241 ? -6.852 -2.299 -16.078 1 94.75 241 ASP B N 1
ATOM 4017 C CA . ASP B 1 241 ? -5.68 -1.462 -16.312 1 94.75 241 ASP B CA 1
ATOM 4018 C C . ASP B 1 241 ? -5.633 -0.287 -15.344 1 94.75 241 ASP B C 1
ATOM 4020 O O . ASP B 1 241 ? -4.707 0.524 -15.383 1 94.75 241 ASP B O 1
ATOM 4024 N N . GLN B 1 242 ? -6.605 -0.173 -14.445 1 96.38 242 GLN B N 1
ATOM 4025 C CA . GLN B 1 242 ? -6.66 0.887 -13.445 1 96.38 242 GLN B CA 1
ATOM 4026 C C . GLN B 1 242 ? -6.641 0.31 -12.031 1 96.38 242 GLN B C 1
ATOM 4028 O O . GLN B 1 242 ? -7.121 0.945 -11.094 1 96.38 242 GLN B O 1
ATOM 4033 N N . ARG B 1 243 ? -6.051 -0.883 -11.93 1 97.94 243 ARG B N 1
ATOM 4034 C CA . ARG B 1 243 ? -6.105 -1.558 -10.641 1 97.94 243 ARG B CA 1
ATOM 4035 C C . ARG B 1 243 ? -4.715 -1.66 -10.016 1 97.94 243 ARG B C 1
ATOM 4037 O O . ARG B 1 243 ? -4.527 -2.352 -9.016 1 97.94 243 ARG B O 1
ATOM 4044 N N . ALA B 1 244 ? -3.723 -0.914 -10.57 1 97.19 244 ALA B N 1
ATOM 4045 C CA . ALA B 1 244 ? -2.338 -1.104 -10.148 1 97.19 244 ALA B CA 1
ATOM 4046 C C . ALA B 1 244 ? -2.178 -0.82 -8.656 1 97.19 244 ALA B C 1
ATOM 4048 O O . ALA B 1 244 ? -1.667 -1.659 -7.914 1 97.19 244 ALA B O 1
ATOM 4049 N N . VAL B 1 245 ? -2.697 0.302 -8.18 1 97.69 245 VAL B N 1
ATOM 4050 C CA . VAL B 1 245 ? -2.531 0.696 -6.785 1 97.69 245 VAL B CA 1
ATOM 4051 C C . VAL B 1 245 ? -3.291 -0.272 -5.883 1 97.69 245 VAL B C 1
ATOM 4053 O O . VAL B 1 245 ? -2.789 -0.671 -4.828 1 97.69 245 VAL B O 1
ATOM 4056 N N . GLY B 1 246 ? -4.523 -0.609 -6.332 1 98.31 246 GLY B N 1
ATOM 4057 C CA . GLY B 1 246 ? -5.285 -1.584 -5.57 1 98.31 246 GLY B CA 1
ATOM 4058 C C . GLY B 1 246 ? -4.594 -2.93 -5.457 1 98.31 246 GLY B C 1
ATOM 4059 O O . GLY B 1 246 ? -4.566 -3.533 -4.383 1 98.31 246 GLY B O 1
ATOM 4060 N N . SER B 1 247 ? -3.994 -3.406 -6.551 1 98.5 247 SER B N 1
ATOM 4061 C CA . SER B 1 247 ? -3.256 -4.664 -6.574 1 98.5 247 SER B CA 1
ATOM 4062 C C . SER B 1 247 ? -2.051 -4.621 -5.641 1 98.5 247 SER B C 1
ATOM 4064 O O . SER B 1 247 ? -1.822 -5.551 -4.867 1 98.5 247 SER B O 1
ATOM 4066 N N . VAL B 1 248 ? -1.319 -3.498 -5.73 1 98.69 248 VAL B N 1
ATOM 4067 C CA . VAL B 1 248 ? -0.138 -3.314 -4.895 1 98.69 248 VAL B CA 1
ATOM 4068 C C . VAL B 1 248 ? -0.54 -3.326 -3.422 1 98.69 248 VAL B C 1
ATOM 4070 O O . VAL B 1 248 ? 0.115 -3.971 -2.6 1 98.69 248 VAL B O 1
ATOM 4073 N N . THR B 1 249 ? -1.636 -2.67 -3.104 1 98.75 249 THR B N 1
ATOM 4074 C CA . THR B 1 249 ? -2.141 -2.627 -1.735 1 98.75 249 THR B CA 1
ATOM 4075 C C . THR B 1 249 ? -2.482 -4.031 -1.241 1 98.75 249 THR B C 1
ATOM 4077 O O . THR B 1 249 ? -2.061 -4.43 -0.155 1 98.75 249 THR B O 1
ATOM 4080 N N . GLY B 1 250 ? -3.234 -4.766 -2.029 1 98.75 250 GLY B N 1
ATOM 4081 C CA . GLY B 1 250 ? -3.557 -6.137 -1.669 1 98.75 250 GLY B CA 1
ATOM 4082 C C . GLY B 1 250 ? -2.328 -6.996 -1.434 1 98.75 250 GLY B C 1
ATOM 4083 O O . GLY B 1 250 ? -2.254 -7.719 -0.44 1 98.75 250 GLY B O 1
ATOM 4084 N N . HIS B 1 251 ? -1.342 -6.898 -2.32 1 98.81 251 HIS B N 1
ATOM 4085 C CA . HIS B 1 251 ? -0.112 -7.672 -2.195 1 98.81 251 HIS B CA 1
ATOM 4086 C C . HIS B 1 251 ? 0.671 -7.266 -0.952 1 98.81 251 HIS B C 1
ATOM 4088 O O . HIS B 1 251 ? 1.251 -8.117 -0.272 1 98.81 251 HIS B O 1
ATOM 4094 N N . LEU B 1 252 ? 0.695 -5.961 -0.659 1 98.75 252 LEU B N 1
ATOM 4095 C CA . LEU B 1 252 ? 1.392 -5.516 0.542 1 98.75 252 LEU B CA 1
ATOM 4096 C C . LEU B 1 252 ? 0.77 -6.129 1.792 1 98.75 252 LEU B C 1
ATOM 4098 O O . LEU B 1 252 ? 1.485 -6.578 2.689 1 98.75 252 LEU B O 1
ATOM 4102 N N . LEU B 1 253 ? -0.594 -6.129 1.83 1 98.81 253 LEU B N 1
ATOM 4103 C CA . LEU B 1 253 ? -1.287 -6.754 2.951 1 98.81 253 LEU B CA 1
ATOM 4104 C C . LEU B 1 253 ? -0.928 -8.234 3.059 1 98.81 253 LEU B C 1
ATOM 4106 O O . LEU B 1 253 ? -0.744 -8.75 4.16 1 98.81 253 LEU B O 1
ATOM 4110 N N . SER B 1 254 ? -0.803 -8.898 1.904 1 98.81 254 SER B N 1
ATOM 4111 C CA . SER B 1 254 ? -0.438 -10.312 1.937 1 98.81 254 SER B CA 1
ATOM 4112 C C . SER B 1 254 ? 0.995 -10.5 2.424 1 98.81 254 SER B C 1
ATOM 4114 O O . SER B 1 254 ? 1.279 -11.43 3.188 1 98.81 254 SER B O 1
ATOM 4116 N N . ILE B 1 255 ? 1.947 -9.633 2.018 1 98.81 255 ILE B N 1
ATOM 4117 C CA . ILE B 1 255 ? 3.332 -9.688 2.471 1 98.81 255 ILE B CA 1
ATOM 4118 C C . ILE B 1 255 ? 3.387 -9.516 3.988 1 98.81 255 ILE B C 1
ATOM 4120 O O . ILE B 1 255 ? 4.07 -10.273 4.68 1 98.81 255 ILE B O 1
ATOM 4124 N N . GLN B 1 256 ? 2.609 -8.586 4.477 1 98.69 256 GLN B N 1
ATOM 4125 C CA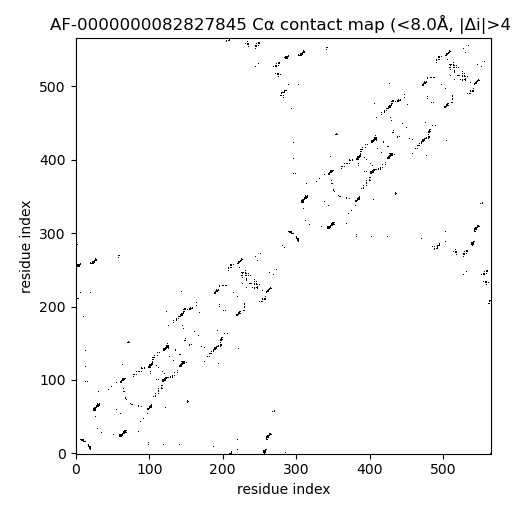 . GLN B 1 256 ? 2.592 -8.297 5.906 1 98.69 256 GLN B CA 1
ATOM 4126 C C . GLN B 1 256 ? 2.061 -9.492 6.699 1 98.69 256 GLN B C 1
ATOM 4128 O O . GLN B 1 256 ? 2.234 -9.562 7.914 1 98.69 256 GLN B O 1
ATOM 4133 N N . GLN B 1 257 ? 1.367 -10.359 5.98 1 98.69 257 GLN B N 1
ATOM 4134 C CA . GLN B 1 257 ? 0.775 -11.523 6.637 1 98.69 257 GLN B CA 1
ATOM 4135 C C . GLN B 1 257 ? 1.538 -12.797 6.293 1 98.69 257 GLN B C 1
ATOM 4137 O O . GLN B 1 257 ? 1.06 -13.898 6.559 1 98.69 257 GLN B O 1
ATOM 4142 N N . GLY B 1 258 ? 2.67 -12.703 5.535 1 98.44 258 GLY B N 1
ATOM 4143 C CA . GLY B 1 258 ? 3.555 -13.852 5.457 1 98.44 258 GLY B CA 1
ATOM 4144 C C . GLY B 1 258 ? 3.809 -14.312 4.035 1 98.44 258 GLY B C 1
ATOM 4145 O O . GLY B 1 258 ? 4.488 -15.32 3.816 1 98.44 258 GLY B O 1
ATOM 4146 N N . SER B 1 259 ? 3.277 -13.617 3.051 1 98.62 259 SER B N 1
ATOM 4147 C CA . SER B 1 259 ? 3.566 -13.992 1.67 1 98.62 259 SER B CA 1
ATOM 4148 C C . SER B 1 259 ? 4.988 -13.602 1.277 1 98.62 259 SER B C 1
ATOM 4150 O O . SER B 1 259 ? 5.352 -12.422 1.336 1 98.62 259 SER B O 1
ATOM 4152 N N . SER B 1 260 ? 5.766 -14.531 0.785 1 98.31 260 SER B N 1
ATOM 4153 C CA . SER B 1 260 ? 7.148 -14.25 0.406 1 98.31 260 SER B CA 1
ATOM 4154 C C . SER B 1 260 ? 7.254 -13.914 -1.076 1 98.31 260 SER B C 1
ATOM 4156 O O . SER B 1 260 ? 8.258 -13.344 -1.517 1 98.31 260 SER B O 1
ATOM 4158 N N . ILE B 1 261 ? 6.289 -14.359 -1.862 1 98.88 261 ILE B N 1
ATOM 4159 C CA . ILE B 1 261 ? 6.293 -14.125 -3.303 1 98.88 261 ILE B CA 1
ATOM 4160 C C . ILE B 1 261 ? 4.961 -13.516 -3.729 1 98.88 261 ILE B C 1
ATOM 4162 O O . ILE B 1 261 ? 3.895 -14 -3.336 1 98.88 261 ILE B O 1
ATOM 4166 N N . VAL B 1 262 ? 5.039 -12.406 -4.438 1 98.88 262 VAL B N 1
ATOM 4167 C CA . VAL B 1 262 ? 3.832 -11.812 -4.996 1 98.88 262 VAL B CA 1
ATOM 4168 C C . VAL B 1 262 ? 3.91 -11.812 -6.523 1 98.88 262 VAL B C 1
ATOM 4170 O O . VAL B 1 262 ? 4.914 -11.383 -7.098 1 98.88 262 VAL B O 1
ATOM 4173 N N . ARG B 1 263 ? 2.924 -12.391 -7.168 1 98.81 263 ARG B N 1
ATOM 4174 C CA . ARG B 1 263 ? 2.822 -12.445 -8.625 1 98.81 263 ARG B CA 1
ATOM 4175 C C . ARG B 1 263 ? 2.08 -11.227 -9.164 1 98.81 263 ARG B C 1
ATOM 4177 O O . ARG B 1 263 ? 0.906 -11.023 -8.852 1 98.81 263 ARG B O 1
ATOM 4184 N N . ALA B 1 264 ? 2.822 -10.453 -9.93 1 98.12 264 ALA B N 1
ATOM 4185 C CA . ALA B 1 264 ? 2.268 -9.125 -10.203 1 98.12 264 ALA B CA 1
ATOM 4186 C C . ALA B 1 264 ? 2.463 -8.75 -11.672 1 98.12 264 ALA B C 1
ATOM 4188 O O . ALA B 1 264 ? 3.492 -9.07 -12.273 1 98.12 264 ALA B O 1
ATOM 4189 N N . HIS B 1 265 ? 1.521 -8.023 -12.258 1 96.75 265 HIS B N 1
ATOM 4190 C CA . HIS B 1 265 ? 1.641 -7.367 -13.555 1 96.75 265 HIS B CA 1
ATOM 4191 C C . HIS B 1 265 ? 2.432 -6.066 -13.445 1 96.75 265 HIS B C 1
ATOM 4193 O O . HIS B 1 265 ? 3.268 -5.77 -14.297 1 96.75 265 HIS B O 1
ATOM 4199 N N . ASP B 1 266 ? 2.174 -5.281 -12.43 1 97.62 266 ASP B N 1
ATOM 4200 C CA . ASP B 1 266 ? 2.795 -3.982 -12.203 1 97.62 266 ASP B CA 1
ATOM 4201 C C . ASP B 1 266 ? 4.043 -4.117 -11.328 1 97.62 266 ASP B C 1
ATOM 4203 O O . ASP B 1 266 ? 4.035 -3.734 -10.156 1 97.62 266 ASP B O 1
ATOM 4207 N N . VAL B 1 267 ? 5.094 -4.539 -11.969 1 98.69 267 VAL B N 1
ATOM 4208 C CA . VAL B 1 267 ? 6.309 -4.945 -11.273 1 98.69 267 VAL B CA 1
ATOM 4209 C C . VAL B 1 267 ? 6.953 -3.734 -10.602 1 98.69 267 VAL B C 1
ATOM 4211 O O . VAL B 1 267 ? 7.309 -3.785 -9.422 1 98.69 267 VAL B O 1
ATOM 4214 N N . LYS B 1 268 ? 7.055 -2.619 -11.336 1 98.44 268 LYS B N 1
ATOM 4215 C CA . LYS B 1 268 ? 7.719 -1.43 -10.805 1 98.44 268 LYS B CA 1
ATOM 4216 C C . LYS B 1 268 ? 7.02 -0.924 -9.547 1 98.44 268 LYS B C 1
ATOM 4218 O O . LYS B 1 268 ? 7.664 -0.716 -8.516 1 98.44 268 LYS B O 1
ATOM 4223 N N . GLU B 1 269 ? 5.711 -0.745 -9.656 1 98.44 269 GLU B N 1
ATOM 4224 C CA . GLU B 1 269 ? 4.926 -0.248 -8.531 1 98.44 269 GLU B CA 1
ATOM 4225 C C . GLU B 1 269 ? 5.031 -1.181 -7.328 1 98.44 269 GLU B C 1
ATOM 4227 O O . GLU B 1 269 ? 5.191 -0.725 -6.195 1 98.44 269 GLU B O 1
ATOM 4232 N N . MET B 1 270 ? 4.973 -2.502 -7.598 1 98.75 270 MET B N 1
ATOM 4233 C CA . MET B 1 270 ? 5.059 -3.469 -6.508 1 98.75 270 MET B CA 1
ATOM 4234 C C . MET B 1 270 ? 6.434 -3.426 -5.852 1 98.75 270 MET B C 1
ATOM 4236 O O . MET B 1 270 ? 6.543 -3.475 -4.625 1 98.75 270 MET B O 1
ATOM 4240 N N . HIS B 1 271 ? 7.457 -3.348 -6.66 1 98.81 271 HIS B N 1
ATOM 4241 C CA . HIS B 1 271 ? 8.82 -3.266 -6.141 1 98.81 271 HIS B CA 1
ATOM 4242 C C . HIS B 1 271 ? 9.008 -2.016 -5.289 1 98.81 271 HIS B C 1
ATOM 4244 O O . HIS B 1 271 ? 9.633 -2.072 -4.227 1 98.81 271 HIS B O 1
ATOM 4250 N N . GLU B 1 272 ? 8.5 -0.899 -5.73 1 98.69 272 GLU B N 1
ATOM 4251 C CA . GLU B 1 272 ? 8.594 0.351 -4.984 1 98.69 272 GLU B CA 1
ATOM 4252 C C . GLU B 1 272 ? 7.926 0.227 -3.615 1 98.69 272 GLU B C 1
ATOM 4254 O O . GLU B 1 272 ? 8.477 0.684 -2.609 1 98.69 272 GLU B O 1
ATOM 4259 N N . ALA B 1 273 ? 6.75 -0.374 -3.568 1 98.81 273 ALA B N 1
ATOM 4260 C CA . ALA B 1 273 ? 6.07 -0.595 -2.295 1 98.81 273 ALA B CA 1
ATOM 4261 C C . ALA B 1 273 ? 6.914 -1.462 -1.365 1 98.81 273 ALA B C 1
ATOM 4263 O O . ALA B 1 273 ? 7.023 -1.174 -0.171 1 98.81 273 ALA B O 1
ATOM 4264 N N . ILE B 1 274 ? 7.52 -2.498 -1.898 1 98.81 274 ILE B N 1
ATOM 4265 C CA . ILE B 1 274 ? 8.336 -3.414 -1.112 1 98.81 274 ILE B CA 1
ATOM 4266 C C . ILE B 1 274 ? 9.555 -2.672 -0.559 1 98.81 274 ILE B C 1
ATOM 4268 O O . ILE B 1 274 ? 9.938 -2.871 0.596 1 98.81 274 ILE B O 1
ATOM 4272 N N . LEU B 1 275 ? 10.172 -1.823 -1.413 1 98.69 275 LEU B N 1
ATOM 4273 C CA . LEU B 1 275 ? 11.336 -1.064 -0.964 1 98.69 275 LEU B CA 1
ATOM 4274 C C . LEU B 1 275 ? 10.992 -0.218 0.258 1 98.69 275 LEU B C 1
ATOM 4276 O O . LEU B 1 275 ? 11.75 -0.199 1.235 1 98.69 275 LEU B O 1
ATOM 4280 N N . VAL B 1 276 ? 9.859 0.481 0.246 1 98.69 276 VAL B N 1
ATOM 4281 C CA . VAL B 1 276 ? 9.453 1.321 1.366 1 98.69 276 VAL B CA 1
ATOM 4282 C C . VAL B 1 276 ? 9.133 0.449 2.58 1 98.69 276 VAL B C 1
ATOM 4284 O O . VAL B 1 276 ? 9.57 0.75 3.695 1 98.69 276 VAL B O 1
ATOM 4287 N N . TRP B 1 277 ? 8.391 -0.64 2.377 1 98.69 277 TRP B N 1
ATOM 4288 C CA . TRP B 1 277 ? 8.055 -1.562 3.457 1 98.69 277 TRP B CA 1
ATOM 4289 C C . TRP B 1 277 ? 9.32 -2.104 4.121 1 98.69 277 TRP B C 1
ATOM 4291 O O . TRP B 1 277 ? 9.43 -2.105 5.348 1 98.69 277 TRP B O 1
ATOM 4301 N N . LYS B 1 278 ? 10.305 -2.527 3.293 1 98.25 278 LYS B N 1
ATOM 4302 C CA . LYS B 1 278 ? 11.57 -3.061 3.805 1 98.25 278 LYS B CA 1
ATOM 4303 C C . LYS B 1 278 ? 12.328 -2.002 4.594 1 98.25 278 LYS B C 1
ATOM 4305 O O . LYS B 1 278 ? 12.906 -2.297 5.645 1 98.25 278 LYS B O 1
ATOM 4310 N N . ALA B 1 279 ? 12.352 -0.792 4.051 1 98.12 279 ALA B N 1
ATOM 4311 C CA . ALA B 1 279 ? 13.055 0.298 4.727 1 98.12 279 ALA B CA 1
ATOM 4312 C C . ALA B 1 279 ? 12.477 0.544 6.117 1 98.12 279 ALA B C 1
ATOM 4314 O O . ALA B 1 279 ? 13.219 0.768 7.074 1 98.12 279 ALA B O 1
ATOM 4315 N N . VAL B 1 280 ? 11.164 0.479 6.227 1 98.19 280 VAL B N 1
ATOM 4316 C CA . VAL B 1 280 ? 10.508 0.682 7.516 1 98.19 280 VAL B CA 1
ATOM 4317 C C . VAL B 1 280 ? 10.828 -0.486 8.445 1 98.19 280 VAL B C 1
ATOM 4319 O O . VAL B 1 280 ? 11.156 -0.282 9.617 1 98.19 280 VAL B O 1
ATOM 4322 N N . GLN B 1 281 ? 10.766 -1.72 7.902 1 96.38 281 GLN B N 1
ATOM 4323 C CA . GLN B 1 281 ? 11.023 -2.906 8.711 1 96.38 281 GLN B CA 1
ATOM 4324 C C . GLN B 1 281 ? 12.445 -2.893 9.266 1 96.38 281 GLN B C 1
ATOM 4326 O O . GLN B 1 281 ? 12.688 -3.371 10.375 1 96.38 281 GLN B O 1
ATOM 4331 N N . GLN B 1 282 ? 13.344 -2.314 8.547 1 95.44 282 GLN B N 1
ATOM 4332 C CA . GLN B 1 282 ? 14.758 -2.375 8.906 1 95.44 282 GLN B CA 1
ATOM 4333 C C . GLN B 1 282 ? 15.164 -1.186 9.766 1 95.44 282 GLN B C 1
ATOM 4335 O O . GLN B 1 282 ? 16.281 -1.136 10.281 1 95.44 282 GLN B O 1
ATOM 4340 N N . ALA B 1 283 ? 14.281 -0.232 9.969 1 95 283 ALA B N 1
ATOM 4341 C CA . ALA B 1 283 ? 14.609 0.998 10.68 1 95 283 ALA B CA 1
ATOM 4342 C C . ALA B 1 283 ? 14.578 0.778 12.188 1 95 283 ALA B C 1
ATOM 4344 O O . ALA B 1 283 ? 13.828 -0.062 12.688 1 95 283 ALA B O 1
#

Nearest PDB structures (foldseek):
  3tzf-assembly1_B  TM=9.424E-01  e=2.803E-30  Yersinia pestis
  5u0z-assembly1_A  TM=9.689E-01  e=1.180E-29  Escherichia coli CFT073
  7l6p-assembly1_B  TM=9.716E-01  e=1.111E-28  Stenotrophomonas maltophilia K279a
  5usw-assembly1_B  TM=9.102E-01  e=1.312E-26  Aliivibrio fischeri ES114
  5usw-assembly2_D  TM=9.103E-01  e=2.331E-26  Aliivibrio fischeri ES114

Radius of gyration: 26.31 Å; Cα contacts (8 Å, |Δi|>4): 1192; chains: 2; bounding box: 44×79×66 Å

Sequence (566 aa):
MQLISLPKQILQCGQLQLDLSQPHVMGILNVTPDSFSDGGKHNQLDQAVDHALSMIEQGATIIDIGGESTRPGASEVAVEEEVRRVVPVVEALSHHNVILSIDTSQPEVIRAAKAAGAHIWNDVRALTRPNALKTAVELDIPVVIMHMRGEPTTMNQLDQYTDVTLDVMQELQQRIDEALAAGVKKHNIIVDPGFGFAKNAQQNLKLLKEFWKLNELGYPILSGLSRKRFIGEALQGAPADQRAVGSVTGHLLSIQQGSSIVRAHDVKEMHEAILVWKAVQQAMQLISLPKQILQCGQLQLDLSQPHVMGILNVTPDSFSDGGKHNQLDQAVDHALSMIEQGATIIDIGGESTRPGASEVAVEEEVRRVVPVVEALSHHNVILSIDTSQPEVIRAAKAAGAHIWNDVRALTRPNALKTAVELDIPVVIMHMRGEPTTMNQLDQYTDVTLDVMQELQQRIDEALAAGVKKHNIIVDPGFGFAKNAQQNLKLLKEFWKLNELGYPILSGLSRKRFIGEALQGAPADQRAVGSVTGHLLSIQQGSSIVRAHDVKEMHEAILVWKAVQQA

Organism: Acinetobacter baumannii (strain ATCC 19606 / DSM 30007 / JCM 6841 / CCUG 19606 / CIP 70.34 / NBRC 109757 / NCIMB 12457 / NCTC 12156 / 81) (NCBI:txid575584)

Solvent-accessible surface area (backbone atoms only — not comparable to full-atom values): 28690 Å² total; per-residue (Å²): 114,53,82,34,77,45,50,90,44,73,40,70,36,81,97,44,74,43,65,30,59,44,75,38,40,28,27,64,41,67,47,38,66,85,71,42,57,88,46,62,70,66,49,32,50,53,50,52,50,51,49,51,51,49,35,42,73,37,53,27,52,28,42,32,40,22,37,58,63,70,51,71,73,50,70,88,68,57,65,69,57,31,35,65,43,40,33,62,48,38,44,66,48,50,79,45,100,56,45,31,28,37,41,46,68,46,47,71,41,53,53,55,27,42,77,40,50,41,31,32,44,35,17,65,60,38,55,66,44,86,59,22,49,61,44,45,37,72,68,66,49,28,34,35,38,25,33,58,42,88,44,62,69,56,8,80,79,50,46,84,60,97,45,56,54,62,51,48,50,52,53,42,47,54,48,48,50,52,39,44,72,66,54,36,56,74,87,28,46,30,37,21,78,30,59,76,42,24,42,50,50,65,48,42,28,32,36,58,27,50,38,38,61,59,54,74,77,71,50,56,30,40,44,53,53,48,45,33,68,48,50,16,51,44,52,76,62,37,55,58,93,67,19,59,55,31,21,40,43,54,44,49,56,38,34,44,19,27,31,23,30,36,39,28,76,55,34,46,59,40,36,39,31,48,35,38,53,50,46,27,72,71,72,114,53,84,33,76,46,51,90,45,72,40,70,34,82,96,42,74,43,64,30,58,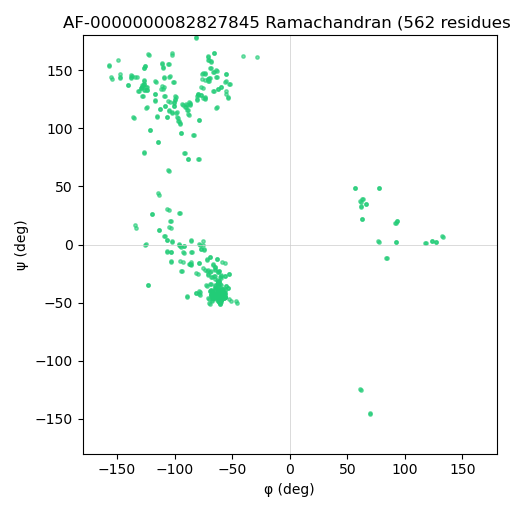42,75,40,39,27,26,64,42,67,49,38,65,86,72,44,55,88,43,63,72,66,48,30,48,51,49,51,49,51,50,51,53,50,36,42,74,37,51,29,52,28,43,33,39,19,36,59,66,69,51,71,73,49,68,90,70,55,65,68,56,30,34,65,44,40,33,61,49,37,43,67,49,50,78,46,100,56,45,32,27,37,41,47,69,47,48,71,42,52,52,53,27,42,76,41,51,42,31,33,42,36,16,65,61,37,54,66,44,85,61,22,49,62,44,47,38,71,67,65,47,29,32,34,39,25,33,60,41,88,43,63,69,54,7,81,78,51,46,84,59,95,44,58,55,61,51,49,50,51,53,43,47,54,48,50,51,53,38,45,73,64,54,35,56,74,86,29,46,29,36,22,78,29,60,76,42,24,42,49,52,64,48,42,29,32,36,56,28,51,38,38,62,61,55,75,76,72,49,55,29,40,44,53,53,48,45,32,66,49,50,16,51,44,51,76,61,37,55,58,94,68,17,59,55,32,21,39,42,53,45,50,55,38,36,44,18,28,29,22,30,35,38,27,76,56,34,46,59,40,36,38,32,48,37,39,52,48,46,26,72,71,73

Foldseek 3Di:
DDFDQADQDWFDFDVDIDGLSAAAEAAEQEQECVVQVPDPPVSSLVVSLVVVVVLVVLGHQEYEYEDFDQAAPGDDDDLVSRLVRGLSNLLVCLPDNHAYEYEDQDLSNVVSSVVSRHGEYEYQCLQPDPCSLVSLQVSQGAYEGEDADDGSHPLLVQQDDPQLQVVLLVVSLVSVVVSVVSPHDPSRYEYESNQLHNHDLVSSVVCLVVVLVSCVSVHAYEYEQQLHQSLCVVVVNDHSVPSHVSSLVSVVSNVSSHHRYYYYNCSNSNSVSSVVVVVVVVD/DDFDQADQDWFDFDVDIDGLSAAAEEAEQEQECVVQVPDPPVSSLVVSLVVVVVLVVLGHQEYEYEDFDQAAPGDDDDLVNRLVRGLSNLLVCLPDNHAYEYEDLDLSNVVSSVVSRHGEYEYQCLQPDPCSLVSLQVSQGAYEGEDADDGSHPLLVQQDDPQLQVVLLVVSLVSVVVSVVSPRDQSSYEYESNQLHNHDLVSSVVCLVVVLVSCVSVHAYEYEQQLHQSLCVVVVNDHSVPSHVSSLVSVVSNVSSHHRYYYYNCSNSNSVSSVVVVVVVVD

Secondary structure (DSSP, 8-state):
----PPP--EEEETTEEEETTS-EEEEEEE--HHHHTTS-HHHHHHHHHHHHHHHHHHT-SEEEEESS--STTPPP--HHHHHHHHHHHHHHHTTSSSEEEEE-S-HHHHHHHHHHT--EEEETTTT-STTHHHHHHHH---EEEE---S-TTTGGG----SSHHHHHHHHHHHHHHHHHHHT--GGGEEEE--TTSS--HHHHHHHHHTGGGGGGG-S-EEE--TT-HHHHHHTTS--GGG-HHHHHHHHHHHHHTTEEEEEES-HHHHHHHHHHHHHHHH-/----PPP--EEEETTEEEETTS-EEEEEEE--HHHHTTS-HHHHHHHHHHHHHHHHHHT-SEEEEESS--STTPPP--HHHHHHHHHHHHHHHTTSSSEEEEE-S-HHHHHHHHHHT--EEEETTTT-STTHHHHHHHH---EEEE---S-TTTGGG----SSHHHHHHHHHHHHHHHHHHHT--GGGEEEE--TTSS--HHHHHHHHHTGGGGGGG-S-EEE--TT-HHHHHHTTS--GGG-HHHHHHHHHHHHHTTEEEEEES-HHHHHHHHHHHHHHHH-

pLDDT: mean 94.33, std 9.02, range [51.34, 98.94]